Protein AF-0000000069413823 (afdb_homodimer)

Structure (mmCIF, N/CA/C/O backbone):
data_AF-0000000069413823-model_v1
#
loop_
_entity.id
_entity.type
_entity.pdbx_description
1 polymer 'Short-chain collagen C4-like'
#
loop_
_atom_site.group_PDB
_atom_site.id
_atom_site.type_symbol
_atom_site.label_atom_id
_atom_site.label_alt_id
_atom_site.label_comp_id
_atom_site.label_asym_id
_atom_site.label_entity_id
_atom_site.label_seq_id
_atom_site.pdbx_PDB_ins_code
_atom_site.Cartn_x
_atom_site.Cartn_y
_atom_site.Cartn_z
_atom_site.occupancy
_atom_site.B_iso_or_equiv
_atom_site.auth_seq_id
_atom_site.auth_comp_id
_atom_site.auth_asym_id
_atom_site.auth_atom_id
_atom_site.pdbx_PDB_model_num
ATOM 1 N N . MET A 1 1 ? -35.219 -59.875 6.848 1 21.98 1 MET A N 1
ATOM 2 C CA . MET A 1 1 ? -34.562 -60.688 7.863 1 21.98 1 MET A CA 1
ATOM 3 C C . MET A 1 1 ? -33.188 -61.156 7.383 1 21.98 1 MET A C 1
ATOM 5 O O . MET A 1 1 ? -32.562 -62.031 8.016 1 21.98 1 MET A O 1
ATOM 9 N N . VAL A 1 2 ? -32.656 -60.469 6.336 1 24.56 2 VAL A N 1
ATOM 10 C CA . VAL A 1 2 ? -31.844 -61.219 5.398 1 24.56 2 VAL A CA 1
ATOM 11 C C . VAL A 1 2 ? -30.438 -61.406 5.977 1 24.56 2 VAL A C 1
ATOM 13 O O . VAL A 1 2 ? -29.781 -60.438 6.348 1 24.56 2 VAL A O 1
ATOM 16 N N . THR A 1 3 ? -30.141 -62.688 6.426 1 21.16 3 THR A N 1
ATOM 17 C CA . THR A 1 3 ? -29.188 -63.344 7.34 1 21.16 3 THR A CA 1
ATOM 18 C C . THR A 1 3 ? -27.812 -63.438 6.699 1 21.16 3 THR A C 1
ATOM 20 O O . THR A 1 3 ? -27.531 -64.438 5.992 1 21.16 3 THR A O 1
ATOM 23 N N . LEU A 1 4 ? -27.406 -62.312 5.922 1 23.02 4 LEU A N 1
ATOM 24 C CA . LEU A 1 4 ? -26.344 -62.719 5.008 1 23.02 4 LEU A CA 1
ATOM 25 C C . LEU A 1 4 ? -25.125 -63.219 5.773 1 23.02 4 LEU A C 1
ATOM 27 O O . LEU A 1 4 ? -24.547 -62.5 6.582 1 23.02 4 LEU A O 1
ATOM 31 N N . ASN A 1 5 ? -25.031 -64.562 5.852 1 18.53 5 ASN A N 1
ATOM 32 C CA . ASN A 1 5 ? -24.266 -65.5 6.691 1 18.53 5 ASN A CA 1
ATOM 33 C C . ASN A 1 5 ? -22.797 -65.5 6.336 1 18.53 5 ASN A C 1
ATOM 35 O O . ASN A 1 5 ? -21.953 -66 7.102 1 18.53 5 ASN A O 1
ATOM 39 N N . LEU A 1 6 ? -22.406 -65 5.055 1 20.69 6 LEU A N 1
ATOM 40 C CA . LEU A 1 6 ? -21.406 -65.938 4.547 1 20.69 6 LEU A CA 1
ATOM 41 C C . LEU A 1 6 ? -20.156 -65.938 5.422 1 20.69 6 LEU A C 1
ATOM 43 O O . LEU A 1 6 ? -19.781 -64.875 5.969 1 20.69 6 LEU A O 1
ATOM 47 N N . ASP A 1 7 ? -19.484 -67.062 5.648 1 18.38 7 ASP A N 1
ATOM 48 C CA . ASP A 1 7 ? -18.656 -68.062 6.387 1 18.38 7 ASP A CA 1
ATOM 49 C C . ASP A 1 7 ? -17.172 -67.812 6.102 1 18.38 7 ASP A C 1
ATOM 51 O O . ASP A 1 7 ? -16.328 -68.5 6.66 1 18.38 7 ASP A O 1
ATOM 55 N N . ALA A 1 8 ? -16.797 -66.688 5.32 1 20.19 8 ALA A N 1
ATOM 56 C CA . ALA A 1 8 ? -15.633 -67.125 4.551 1 20.19 8 ALA A CA 1
ATOM 57 C C . ALA A 1 8 ? -14.477 -67.5 5.473 1 20.19 8 ALA A C 1
ATOM 59 O O . ALA A 1 8 ? -14.281 -66.875 6.523 1 20.19 8 ALA A O 1
ATOM 60 N N . LYS A 1 9 ? -13.805 -68.625 5.156 1 18.95 9 LYS A N 1
ATOM 61 C CA . LYS A 1 9 ? -12.867 -69.688 5.504 1 18.95 9 LYS A CA 1
ATOM 62 C C . LYS A 1 9 ? -11.469 -69.188 5.75 1 18.95 9 LYS A C 1
ATOM 64 O O . LYS A 1 9 ? -10.945 -68.375 4.926 1 18.95 9 LYS A O 1
ATOM 69 N N . VAL A 1 10 ? -10.844 -69.125 7.086 1 20.44 10 VAL A N 1
ATOM 70 C CA . VAL A 1 10 ? -9.75 -68.625 7.902 1 20.44 10 VAL A CA 1
ATOM 71 C C . VAL A 1 10 ? -8.453 -69.312 7.539 1 20.44 10 VAL A C 1
ATOM 73 O O . VAL A 1 10 ? -7.387 -69 8.062 1 20.44 10 VAL A O 1
ATOM 76 N N . SER A 1 11 ? -8.336 -69.812 6.152 1 17.5 11 SER A N 1
ATOM 77 C CA . SER A 1 11 ? -7.414 -71 6.184 1 17.5 11 SER A CA 1
ATOM 78 C C . SER A 1 11 ? -6.031 -70.562 6.668 1 17.5 11 SER A C 1
ATOM 80 O O . SER A 1 11 ? -5.609 -69.438 6.438 1 17.5 11 SER A O 1
ATOM 82 N N . THR A 1 12 ? -5.363 -71.312 7.625 1 19.73 12 THR A N 1
ATOM 83 C CA . THR A 1 12 ? -4.344 -71.438 8.664 1 19.73 12 THR A CA 1
ATOM 84 C C . THR A 1 12 ? -2.959 -71.625 8.047 1 19.73 12 THR A C 1
ATOM 86 O O . THR A 1 12 ? -1.953 -71.625 8.758 1 19.73 12 THR A O 1
ATOM 89 N N . PHE A 1 13 ? -2.609 -70.875 6.816 1 18.64 13 PHE A N 1
ATOM 90 C CA . PHE A 1 13 ? -1.52 -71.562 6.148 1 18.64 13 PHE A CA 1
ATOM 91 C C . PHE A 1 13 ? -0.279 -71.625 7.035 1 18.64 13 PHE A C 1
ATOM 93 O O . PHE A 1 13 ? 0.101 -70.562 7.625 1 18.64 13 PHE A O 1
ATOM 100 N N . SER A 1 14 ? 0.181 -72.812 7.496 1 18.36 14 SER A N 1
ATOM 101 C CA . SER A 1 14 ? 1.1 -73.438 8.461 1 18.36 14 SER A CA 1
ATOM 102 C C . SER A 1 14 ? 2.547 -73.312 8 1 18.36 14 SER A C 1
ATOM 104 O O . SER A 1 14 ? 3.455 -73.875 8.625 1 18.36 14 SER A O 1
ATOM 106 N N . LEU A 1 15 ? 2.945 -72.25 7.082 1 19.75 15 LEU A N 1
ATOM 107 C CA . LEU A 1 15 ? 4.074 -72.812 6.355 1 19.75 15 LEU A CA 1
ATOM 108 C C . LEU A 1 15 ? 5.238 -73.125 7.297 1 19.75 15 LEU A C 1
ATOM 110 O O . LEU A 1 15 ? 5.617 -72.25 8.102 1 19.75 15 LEU A O 1
ATOM 114 N N . LEU A 1 16 ? 5.668 -74.312 7.254 1 19.48 16 LEU A N 1
ATOM 115 C CA . LEU A 1 16 ? 6.543 -75.25 7.934 1 19.48 16 LEU A CA 1
ATOM 116 C C . LEU A 1 16 ? 8.008 -74.938 7.707 1 19.48 16 LEU A C 1
ATOM 118 O O . LEU A 1 16 ? 8.531 -75.062 6.602 1 19.48 16 LEU A O 1
ATOM 122 N N . ILE A 1 17 ? 8.344 -73.625 7.805 1 22.5 17 ILE A N 1
ATOM 123 C CA . ILE A 1 17 ? 9.664 -73.438 7.227 1 22.5 17 ILE A CA 1
ATOM 124 C C . ILE A 1 17 ? 10.688 -74.312 7.949 1 22.5 17 ILE A C 1
ATOM 126 O O . ILE A 1 17 ? 10.773 -74.312 9.18 1 22.5 17 ILE A O 1
ATOM 130 N N . PRO A 1 18 ? 11.148 -75.25 7.18 1 18.62 18 PRO A N 1
ATOM 131 C CA . PRO A 1 18 ? 11.969 -76.312 7.719 1 18.62 18 PRO A CA 1
ATOM 132 C C . PRO A 1 18 ? 13.266 -75.812 8.359 1 18.62 18 PRO A C 1
ATOM 134 O O . PRO A 1 18 ? 13.688 -74.688 8.102 1 18.62 18 PRO A O 1
ATOM 137 N N . ALA A 1 19 ? 14 -76.812 9.07 1 18.66 19 ALA A N 1
ATOM 138 C CA . ALA A 1 19 ? 14.781 -77 10.289 1 18.66 19 ALA A CA 1
ATOM 139 C C . ALA A 1 19 ? 16.266 -76.812 10.031 1 18.66 19 ALA A C 1
ATOM 141 O O . ALA A 1 19 ? 17.078 -76.75 10.969 1 18.66 19 ALA A O 1
ATOM 142 N N . SER A 1 20 ? 16.734 -76.438 8.648 1 17.48 20 SER A N 1
ATOM 143 C CA . SER A 1 20 ? 17.844 -77.438 8.539 1 17.48 20 SER A CA 1
ATOM 144 C C . SER A 1 20 ? 18.953 -77.125 9.531 1 17.48 20 SER A C 1
ATOM 146 O O . SER A 1 20 ? 18.984 -76 10.102 1 17.48 20 SER A O 1
ATOM 148 N N . SER A 1 21 ? 20.344 -77.375 8.977 1 18.61 21 SER A N 1
ATOM 149 C CA . SER A 1 21 ? 21.344 -78.312 9.43 1 18.61 21 SER A CA 1
ATOM 150 C C . SER A 1 21 ? 22.312 -77.688 10.414 1 18.61 21 SER A C 1
ATOM 152 O O . SER A 1 21 ? 22.391 -76.438 10.516 1 18.61 21 SER A O 1
ATOM 154 N N . ALA A 1 22 ? 23.562 -78.375 10.516 1 19.5 22 ALA A N 1
ATOM 155 C CA . ALA A 1 22 ? 24.281 -78.938 11.664 1 19.5 22 ALA A CA 1
ATOM 156 C C . ALA A 1 22 ? 25.359 -77.938 12.156 1 19.5 22 ALA A C 1
ATOM 158 O O . ALA A 1 22 ? 25.844 -78.062 13.289 1 19.5 22 ALA A O 1
ATOM 159 N N . VAL A 1 23 ? 25.609 -76.812 11.414 1 23.05 23 VAL A N 1
ATOM 160 C CA . VAL A 1 23 ? 27.062 -76.875 11.297 1 23.05 23 VAL A CA 1
ATOM 161 C C . VAL A 1 23 ? 27.719 -76.688 12.664 1 23.05 23 VAL A C 1
ATOM 163 O O . VAL A 1 23 ? 27.109 -76.125 13.57 1 23.05 23 VAL A O 1
ATOM 166 N N . PRO A 1 24 ? 29.047 -76.625 12.75 1 22.88 24 PRO A N 1
ATOM 167 C CA . PRO A 1 24 ? 29.906 -77.312 13.727 1 22.88 24 PRO A CA 1
ATOM 168 C C . PRO A 1 24 ? 29.922 -76.625 15.078 1 22.88 24 PRO A C 1
ATOM 170 O O . PRO A 1 24 ? 29.5 -75.438 15.188 1 22.88 24 PRO A O 1
ATOM 173 N N . THR A 1 25 ? 30.516 -77.188 16.078 1 22.5 25 THR A N 1
ATOM 174 C CA . THR A 1 25 ? 30.562 -77.438 17.516 1 22.5 25 THR A CA 1
ATOM 175 C C . THR A 1 25 ? 31.297 -76.312 18.234 1 22.5 25 THR A C 1
ATOM 177 O O . THR A 1 25 ? 31.469 -76.375 19.453 1 22.5 25 THR A O 1
ATOM 180 N N . VAL A 1 26 ? 31.859 -75.375 17.406 1 24.23 26 VAL A N 1
ATOM 181 C CA . VAL A 1 26 ? 32.938 -74.875 18.234 1 24.23 26 VAL A CA 1
ATOM 182 C C . VAL A 1 26 ? 32.375 -74.375 19.562 1 24.23 26 VAL A C 1
ATOM 184 O O . VAL A 1 26 ? 31.406 -73.625 19.594 1 24.23 26 VAL A O 1
ATOM 187 N N . PHE A 1 27 ? 32.812 -74.875 20.703 1 22.39 27 PHE A N 1
ATOM 188 C CA . PHE A 1 27 ? 32.438 -75 22.109 1 22.39 27 PHE A CA 1
ATOM 189 C C . PHE A 1 27 ? 32.5 -73.688 22.828 1 22.39 27 PHE A C 1
ATOM 191 O O . PHE A 1 27 ? 32.156 -73.562 24 1 22.39 27 PHE A O 1
ATOM 198 N N . CYS A 1 28 ? 33.312 -72.75 22.328 1 22.86 28 CYS A N 1
ATOM 199 C CA . CYS A 1 28 ? 33.719 -71.938 23.469 1 22.86 28 CYS A CA 1
ATOM 200 C C . CYS A 1 28 ? 32.5 -71.375 24.234 1 22.86 28 CYS A C 1
ATOM 202 O O . CYS A 1 28 ? 31.484 -71.062 23.625 1 22.86 28 CYS A O 1
ATOM 204 N N . SER A 1 29 ? 32.5 -71.312 25.547 1 20.41 29 SER A N 1
ATOM 205 C CA . SER A 1 29 ? 31.516 -71.25 26.625 1 20.41 29 SER A CA 1
ATOM 206 C C . SER A 1 29 ? 30.656 -70 26.531 1 20.41 29 SER A C 1
ATOM 208 O O . SER A 1 29 ? 31.172 -68.875 26.5 1 20.41 29 SER A O 1
ATOM 210 N N . LEU A 1 30 ? 29.547 -70.062 25.859 1 22.81 30 LEU A N 1
ATOM 211 C CA . LEU A 1 30 ? 28.375 -69.25 25.516 1 22.81 30 LEU A CA 1
ATOM 212 C C . LEU A 1 30 ? 27.75 -68.625 26.75 1 22.81 30 LEU A C 1
ATOM 214 O O . LEU A 1 30 ? 26.641 -68.125 26.703 1 22.81 30 LEU A O 1
ATOM 218 N N . LEU A 1 31 ? 28.406 -68.938 27.953 1 20.88 31 LEU A N 1
ATOM 219 C CA . LEU A 1 31 ? 27.453 -68.938 29.047 1 20.88 31 LEU A CA 1
ATOM 220 C C . LEU A 1 31 ? 26.812 -67.562 29.219 1 20.88 31 LEU A C 1
ATOM 222 O O . LEU A 1 31 ? 25.625 -67.438 29.5 1 20.88 31 LEU A O 1
ATOM 226 N N . ASP A 1 32 ? 27.703 -66.562 29.469 1 21.69 32 ASP A N 1
ATOM 227 C CA . ASP A 1 32 ? 27.234 -65.75 30.578 1 21.69 32 ASP A CA 1
ATOM 228 C C . ASP A 1 32 ? 26.094 -64.812 30.125 1 21.69 32 ASP A C 1
ATOM 230 O O . ASP A 1 32 ? 26.297 -63.625 30.016 1 21.69 32 ASP A O 1
ATOM 234 N N . LEU A 1 33 ? 25.656 -65.062 28.984 1 20.53 33 LEU A N 1
ATOM 235 C CA . LEU A 1 33 ? 24.75 -64.062 28.391 1 20.53 33 LEU A CA 1
ATOM 236 C C . LEU A 1 33 ? 23.516 -63.875 29.266 1 20.53 33 LEU A C 1
ATOM 238 O O . LEU A 1 33 ? 22.547 -63.25 28.844 1 20.53 33 LEU A O 1
ATOM 242 N N . LEU A 1 34 ? 23.438 -64.688 30.359 1 22.58 34 LEU A N 1
ATOM 243 C CA . LEU A 1 34 ? 22.078 -64.938 30.797 1 22.58 34 LEU A CA 1
ATOM 244 C C . LEU A 1 34 ? 21.422 -63.656 31.312 1 22.58 34 LEU A C 1
ATOM 246 O O . LEU A 1 34 ? 21.375 -63.406 32.531 1 22.58 34 LEU A O 1
ATOM 250 N N . CYS A 1 35 ? 22.172 -62.562 31.156 1 20.59 35 CYS A N 1
ATOM 251 C CA . CYS A 1 35 ? 21.828 -61.625 32.219 1 20.59 35 CYS A CA 1
ATOM 252 C C . CYS A 1 35 ? 20.312 -61.438 32.344 1 20.59 35 CYS A C 1
ATOM 254 O O . CYS A 1 35 ? 19.594 -61.688 31.359 1 20.59 35 CYS A O 1
ATOM 256 N N . CYS A 1 36 ? 19.828 -60.625 33.406 1 20.44 36 CYS A N 1
ATOM 257 C CA . CYS A 1 36 ? 18.641 -60.625 34.25 1 20.44 36 CYS A CA 1
ATOM 258 C C . CYS A 1 36 ? 17.406 -60.188 33.469 1 20.44 36 CYS A C 1
ATOM 260 O O . CYS A 1 36 ? 17.484 -59.312 32.625 1 20.44 36 CYS A O 1
ATOM 262 N N . PRO A 1 37 ? 16.438 -61.094 33.344 1 22.67 37 PRO A N 1
ATOM 263 C CA . PRO A 1 37 ? 15.125 -60.969 32.719 1 22.67 37 PRO A CA 1
ATOM 264 C C . PRO A 1 37 ? 14.328 -59.781 33.25 1 22.67 37 PRO A C 1
ATOM 266 O O . PRO A 1 37 ? 13.914 -59.781 34.406 1 22.67 37 PRO A O 1
ATOM 269 N N . GLU A 1 38 ? 15.031 -58.531 33.406 1 25.86 38 GLU A N 1
ATOM 270 C CA . GLU A 1 38 ? 14.164 -57.656 34.156 1 25.86 38 GLU A CA 1
ATOM 271 C C . GLU A 1 38 ? 12.742 -57.656 33.625 1 25.86 38 GLU A C 1
ATOM 273 O O . GLU A 1 38 ? 12.539 -57.625 32.406 1 25.86 38 GLU A O 1
ATOM 278 N N . THR A 1 39 ? 11.852 -58.281 34.375 1 21.88 39 THR A N 1
ATOM 279 C CA . THR A 1 39 ? 10.398 -58.406 34.25 1 21.88 39 THR A CA 1
ATOM 280 C C . THR A 1 39 ? 9.758 -57.062 34 1 21.88 39 THR A C 1
ATOM 282 O O . THR A 1 39 ? 9.852 -56.156 34.844 1 21.88 39 THR A O 1
ATOM 285 N N . VAL A 1 40 ? 10 -56.5 32.812 1 25.95 40 VAL A N 1
ATOM 286 C CA . VAL A 1 40 ? 9.312 -55.25 32.531 1 25.95 40 VAL A CA 1
ATOM 287 C C . VAL A 1 40 ? 7.82 -55.375 32.812 1 25.95 40 VAL A C 1
ATOM 289 O O . VAL A 1 40 ? 7.133 -56.219 32.219 1 25.95 40 VAL A O 1
ATOM 292 N N . ASN A 1 41 ? 7.492 -55.25 34.156 1 22.52 41 ASN A N 1
ATOM 293 C CA . ASN A 1 41 ? 6.109 -55.281 34.594 1 22.52 41 ASN A CA 1
ATOM 294 C C . ASN A 1 41 ? 5.23 -54.344 33.781 1 22.52 41 ASN A C 1
ATOM 296 O O . ASN A 1 41 ? 5.48 -53.125 33.75 1 22.52 41 ASN A O 1
ATOM 300 N N . ILE A 1 42 ? 4.691 -54.844 32.75 1 24.53 42 ILE A N 1
ATOM 301 C CA . ILE A 1 42 ? 3.68 -54.188 31.938 1 24.53 42 ILE A CA 1
ATOM 302 C C . ILE A 1 42 ? 2.51 -53.75 32.812 1 24.53 42 ILE A C 1
ATOM 304 O O . ILE A 1 42 ? 1.759 -54.594 33.312 1 24.53 42 ILE A O 1
ATOM 308 N N . VAL A 1 43 ? 2.787 -52.844 33.844 1 23.7 43 VAL A N 1
ATOM 309 C CA . VAL A 1 43 ? 1.611 -52.4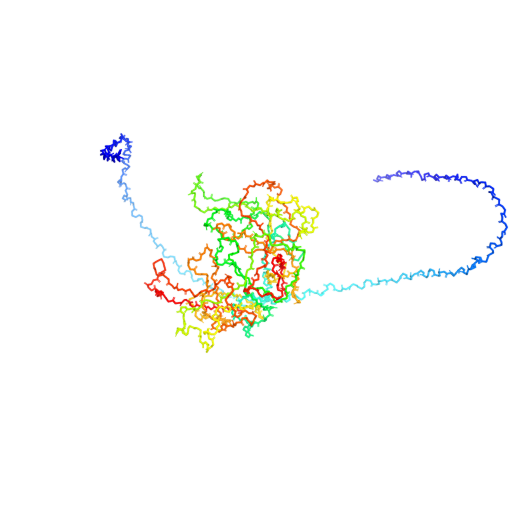38 34.594 1 23.7 43 VAL A CA 1
ATOM 310 C C . VAL A 1 43 ? 0.526 -51.938 33.656 1 23.7 43 VAL A C 1
ATOM 312 O O . VAL A 1 43 ? 0.778 -51.062 32.812 1 23.7 43 VAL A O 1
ATOM 315 N N . LEU A 1 44 ? -0.449 -52.75 33.438 1 24.83 44 LEU A N 1
ATOM 316 C CA . LEU A 1 44 ? -1.668 -52.5 32.688 1 24.83 44 LEU A CA 1
ATOM 317 C C . LEU A 1 44 ? -2.383 -51.25 33.188 1 24.83 44 LEU A C 1
ATOM 319 O O . LEU A 1 44 ? -2.688 -51.156 34.375 1 24.83 44 LEU A O 1
ATOM 323 N N . PRO A 1 45 ? -1.983 -50.094 32.719 1 23.2 45 PRO A N 1
ATOM 324 C CA . PRO A 1 45 ? -2.637 -48.938 33.312 1 23.2 45 PRO A CA 1
ATOM 325 C C . PRO A 1 45 ? -4.152 -49.094 33.438 1 23.2 45 PRO A C 1
ATOM 327 O O . PRO A 1 45 ? -4.758 -49.812 32.625 1 23.2 45 PRO A O 1
ATOM 330 N N . SER A 1 46 ? -4.645 -49.031 34.688 1 24.06 46 SER A N 1
ATOM 331 C CA . SER A 1 46 ? -6.027 -49.094 35.156 1 24.06 46 SER A CA 1
ATOM 332 C C . SER A 1 46 ? -6.941 -48.25 34.312 1 24.06 46 SER A C 1
ATOM 334 O O . SER A 1 46 ? -6.539 -47.156 33.844 1 24.06 46 SER A O 1
ATOM 336 N N . LYS A 1 47 ? -8.016 -48.875 33.844 1 24.22 47 LYS A N 1
ATOM 337 C CA . LYS A 1 47 ? -9.133 -48.281 33.125 1 24.22 47 LYS A CA 1
ATOM 338 C C . LYS A 1 47 ? -9.727 -47.094 33.844 1 24.22 47 LYS A C 1
ATOM 340 O O . LYS A 1 47 ? -10.477 -47.25 34.812 1 24.22 47 LYS A O 1
ATOM 345 N N . THR A 1 48 ? -8.945 -46.094 34.25 1 24.55 48 THR A N 1
ATOM 346 C CA . THR A 1 48 ? -9.656 -45.031 34.938 1 24.55 48 THR A CA 1
ATOM 347 C C . THR A 1 48 ? -10.891 -44.594 34.156 1 24.55 48 THR A C 1
ATOM 349 O O . THR A 1 48 ? -10.812 -44.344 32.969 1 24.55 48 THR A O 1
ATOM 352 N N . ASN A 1 49 ? -12.023 -44.938 34.719 1 24.45 49 ASN A N 1
ATOM 353 C CA . ASN A 1 49 ? -13.367 -44.531 34.344 1 24.45 49 ASN A CA 1
ATOM 354 C C . ASN A 1 49 ? -13.438 -43 34.156 1 24.45 49 ASN A C 1
ATOM 356 O O . ASN A 1 49 ? -13.328 -42.25 35.125 1 24.45 49 ASN A O 1
ATOM 360 N N . ARG A 1 50 ? -12.828 -42.5 33.125 1 24.11 50 ARG A N 1
ATOM 361 C CA . ARG A 1 50 ? -12.984 -41.062 32.844 1 24.11 50 ARG A CA 1
ATOM 362 C C . ARG A 1 50 ? -14.453 -40.656 32.875 1 24.11 50 ARG A C 1
ATOM 364 O O . ARG A 1 50 ? -15.234 -41.094 32.031 1 24.11 50 ARG A O 1
ATOM 371 N N . VAL A 1 51 ? -14.984 -40.562 34.094 1 26.92 51 VAL A N 1
ATOM 372 C CA . VAL A 1 51 ? -16.266 -39.875 34.25 1 26.92 51 VAL A CA 1
ATOM 373 C C . VAL A 1 51 ? -16.281 -38.625 33.375 1 26.92 51 VAL A C 1
ATOM 375 O O . VAL A 1 51 ? -15.453 -37.719 33.562 1 26.92 51 VAL A O 1
ATOM 378 N N . ILE A 1 52 ? -16.703 -38.719 32.156 1 26.44 52 ILE A N 1
ATOM 379 C CA . ILE A 1 52 ? -17.016 -37.625 31.281 1 26.44 52 ILE A CA 1
ATOM 380 C C . ILE A 1 52 ? -17.969 -36.656 31.984 1 26.44 52 ILE A C 1
ATOM 382 O O . ILE A 1 52 ? -19.109 -37 32.281 1 26.44 52 ILE A O 1
ATOM 386 N N . SER A 1 53 ? -17.438 -36.031 33.062 1 25.14 53 SER A N 1
ATOM 387 C CA . SER A 1 53 ? -18.328 -35 33.625 1 25.14 53 SER A CA 1
ATOM 388 C C . SER A 1 53 ? -19 -34.219 32.5 1 25.14 53 SER A C 1
ATOM 390 O O . SER A 1 53 ? -18.328 -33.812 31.547 1 25.14 53 SER A O 1
ATOM 392 N N . LYS A 1 54 ? -20.297 -34.375 32.406 1 26.8 54 LYS A N 1
ATOM 393 C CA . LYS A 1 54 ? -21.188 -33.594 31.562 1 26.8 54 LYS A CA 1
ATOM 394 C C . LYS A 1 54 ? -20.891 -32.094 31.719 1 26.8 54 LYS A C 1
ATOM 396 O O . LYS A 1 54 ? -21.25 -31.5 32.719 1 26.8 54 LYS A O 1
ATOM 401 N N . LYS A 1 55 ? -19.766 -31.656 31.328 1 31.02 55 LYS A N 1
ATOM 402 C CA . LYS A 1 55 ? -19.625 -30.203 31.312 1 31.02 55 LYS A CA 1
ATOM 403 C C . LYS A 1 55 ? -20.922 -29.531 30.844 1 31.02 55 LYS A C 1
ATOM 405 O O . LYS A 1 55 ? -21.484 -29.906 29.812 1 31.02 55 LYS A O 1
ATOM 410 N N . SER A 1 56 ? -21.656 -28.953 31.766 1 29.06 56 SER A N 1
ATOM 411 C CA . SER A 1 56 ? -22.906 -28.219 31.594 1 29.06 56 SER A CA 1
ATOM 412 C C . SER A 1 56 ? -22.844 -27.312 30.375 1 29.06 56 SER A C 1
ATOM 414 O O . SER A 1 56 ? -21.906 -26.547 30.203 1 29.06 56 SER A O 1
ATOM 416 N N . LEU A 1 57 ? -23.391 -27.703 29.25 1 30.05 57 LEU A N 1
ATOM 417 C CA . LEU A 1 57 ? -23.781 -27 28.031 1 30.05 57 LEU A CA 1
ATOM 418 C C . LEU A 1 57 ? -24.328 -25.609 28.375 1 30.05 57 LEU A C 1
ATOM 420 O O . LEU A 1 57 ? -24.797 -24.891 27.484 1 30.05 57 LEU A O 1
ATOM 424 N N . ASP A 1 58 ? -24.688 -25.484 29.656 1 32.81 58 ASP A N 1
ATOM 425 C CA . ASP A 1 58 ? -25.406 -24.25 29.969 1 32.81 58 ASP A CA 1
ATOM 426 C C . ASP A 1 58 ? -24.516 -23.031 29.766 1 32.81 58 ASP A C 1
ATOM 428 O O . ASP A 1 58 ? -24.891 -21.906 30.156 1 32.81 58 ASP A O 1
ATOM 432 N N . ASP A 1 59 ? -23.25 -23.188 29.812 1 32.12 59 ASP A N 1
ATOM 433 C CA . ASP A 1 59 ? -22.562 -21.906 29.703 1 32.12 59 ASP A CA 1
ATOM 434 C C . ASP A 1 59 ? -22.828 -21.25 28.359 1 32.12 59 ASP A C 1
ATOM 436 O O . ASP A 1 59 ? -22.281 -21.688 27.328 1 32.12 59 ASP A O 1
ATOM 440 N N . LYS A 1 60 ? -23.969 -20.703 28.234 1 32.69 60 LYS A N 1
ATOM 441 C CA . LYS A 1 60 ? -24.266 -19.891 27.078 1 32.69 60 LYS A CA 1
ATOM 442 C C . LYS A 1 60 ? -23.062 -19.047 26.672 1 32.69 60 LYS A C 1
ATOM 444 O O . LYS A 1 60 ? -22.422 -18.422 27.531 1 32.69 60 LYS A O 1
ATOM 449 N N . PRO A 1 61 ? -22.484 -19.359 25.562 1 35.75 61 PRO A N 1
ATOM 450 C CA . PRO A 1 61 ? -21.391 -18.422 25.234 1 35.75 61 PRO A CA 1
ATOM 451 C C . PRO A 1 61 ? -21.734 -16.984 25.562 1 35.75 61 PRO A C 1
ATOM 453 O O . PRO A 1 61 ? -22.906 -16.578 25.469 1 35.75 61 PRO A O 1
ATOM 456 N N . ASP A 1 62 ? -21.297 -16.453 26.703 1 35.31 62 ASP A N 1
ATOM 457 C CA . ASP A 1 62 ? -21.422 -15.031 26.969 1 35.31 62 ASP A CA 1
ATOM 458 C C . ASP A 1 62 ? -21.5 -14.242 25.656 1 35.31 62 ASP A C 1
ATOM 460 O O . ASP A 1 62 ? -20.547 -14.219 24.891 1 35.31 62 ASP A O 1
ATOM 464 N N . ASP A 1 63 ? -22.625 -14.211 25 1 38.06 63 ASP A N 1
ATOM 465 C CA . ASP A 1 63 ? -23.109 -13.477 23.844 1 38.06 63 ASP A CA 1
ATOM 466 C C . ASP A 1 63 ? -22.75 -11.992 23.953 1 38.06 63 ASP A C 1
ATOM 468 O O . ASP A 1 63 ? -23.375 -11.156 23.281 1 38.06 63 ASP A O 1
ATOM 472 N N . THR A 1 64 ? -22.156 -11.562 25.078 1 41.47 64 THR A N 1
ATOM 473 C CA . THR A 1 64 ? -21.938 -10.125 25.094 1 41.47 64 THR A CA 1
ATOM 474 C C . THR A 1 64 ? -21.188 -9.688 23.844 1 41.47 64 THR A C 1
ATOM 476 O O . THR A 1 64 ? -20.125 -10.234 23.516 1 41.47 64 THR A O 1
ATOM 479 N N . PRO A 1 65 ? -21.922 -9.047 23.047 1 41.56 65 PRO A N 1
ATOM 480 C CA . PRO A 1 65 ? -21.203 -8.602 21.844 1 41.56 65 PRO A CA 1
ATOM 481 C C . PRO A 1 65 ? -19.828 -8.039 22.156 1 41.56 65 PRO A C 1
ATOM 483 O O . PRO A 1 65 ? -19.688 -7.184 23.047 1 41.56 65 PRO A O 1
ATOM 486 N N . LYS A 1 66 ? -18.797 -8.672 22.109 1 50.28 66 LYS A N 1
ATOM 487 C CA . LYS A 1 66 ? -17.469 -8.117 22.297 1 50.28 66 LYS A CA 1
ATOM 488 C C . LYS A 1 66 ? -17.219 -6.957 21.344 1 50.28 66 LYS A C 1
ATOM 490 O O . LYS A 1 66 ? -17.625 -7.004 20.188 1 50.28 66 LYS A O 1
ATOM 495 N N . PRO A 1 67 ? -16.984 -5.727 22.016 1 54.06 67 PRO A N 1
ATOM 496 C CA . PRO A 1 67 ? -16.734 -4.578 21.141 1 54.06 67 PRO A CA 1
ATOM 497 C C . PRO A 1 67 ? -15.836 -4.93 19.953 1 54.06 67 PRO A C 1
ATOM 499 O O . PRO A 1 67 ? -15.016 -5.844 20.047 1 54.06 67 PRO A O 1
ATOM 502 N N . GLY A 1 68 ? -16.328 -4.551 18.781 1 59.09 68 GLY A N 1
ATOM 503 C CA . GLY A 1 68 ? -15.578 -4.75 17.547 1 59.09 68 GLY A CA 1
ATOM 504 C C . GLY A 1 68 ? -14.125 -4.305 17.656 1 59.09 68 GLY A C 1
ATOM 505 O O . GLY A 1 68 ? -13.758 -3.602 18.609 1 59.09 68 GLY A O 1
ATOM 506 N N . PRO A 1 69 ? -13.328 -4.93 16.844 1 73.5 69 PRO A N 1
ATOM 507 C CA . PRO A 1 69 ? -11.914 -4.527 16.906 1 73.5 69 PRO A CA 1
ATOM 508 C C . PRO A 1 69 ? -11.703 -3.072 16.484 1 73.5 69 PRO A C 1
ATOM 510 O O . PRO A 1 69 ? -12.578 -2.461 15.883 1 73.5 69 PRO A O 1
ATOM 513 N N . GLY A 1 70 ? -10.773 -2.295 17.031 1 86.94 70 GLY A N 1
ATOM 514 C CA . GLY A 1 70 ? -10.359 -0.969 16.594 1 86.94 70 GLY A CA 1
ATOM 515 C C . GLY A 1 70 ? -10.133 -0.874 15.094 1 86.94 70 GLY A C 1
ATOM 516 O O . GLY A 1 70 ? -10.531 -1.767 14.344 1 86.94 70 GLY A O 1
ATOM 517 N N . SER A 1 71 ? -9.82 0.284 14.586 1 91.31 71 SER A N 1
ATOM 518 C CA . SER A 1 71 ? -9.484 0.544 13.188 1 91.31 71 SER A CA 1
ATOM 519 C C . SER A 1 71 ? -8.031 0.989 13.047 1 91.31 71 SER A C 1
ATOM 521 O O . SER A 1 71 ? -7.488 1.646 13.93 1 91.31 71 SER A O 1
ATOM 523 N N . LEU A 1 72 ? -7.492 0.611 11.891 1 95.69 72 LEU A N 1
ATOM 524 C CA . LEU A 1 72 ? -6.09 0.907 11.633 1 95.69 72 LEU A CA 1
ATOM 525 C C . LEU A 1 72 ? -5.941 2.203 10.844 1 95.69 72 LEU A C 1
ATOM 527 O O . LEU A 1 72 ? -6.793 2.529 10.016 1 95.69 72 LEU A O 1
ATOM 531 N N . TYR A 1 73 ? -4.918 2.887 11.117 1 95.62 73 TYR A N 1
ATOM 532 C CA . TYR A 1 73 ? -4.434 3.961 10.258 1 95.62 73 TYR A CA 1
ATOM 533 C C . TYR A 1 73 ? -2.918 4.094 10.344 1 95.62 73 TYR A C 1
ATOM 535 O O . TYR A 1 73 ? -2.303 3.621 11.305 1 95.62 73 TYR A O 1
ATOM 543 N N . THR A 1 74 ? -2.318 4.613 9.305 1 97.38 74 THR A N 1
ATOM 544 C CA . THR A 1 74 ? -0.891 4.91 9.32 1 97.38 74 THR A CA 1
ATOM 545 C C . THR A 1 74 ? -0.651 6.398 9.57 1 97.38 74 THR A C 1
ATOM 547 O O . THR A 1 74 ? -1.261 7.246 8.914 1 97.38 74 THR A O 1
ATOM 550 N N . ARG A 1 75 ? 0.165 6.652 10.539 1 97.5 75 ARG A N 1
ATOM 551 C CA . ARG A 1 75 ? 0.637 8.016 10.75 1 97.5 75 ARG A CA 1
ATOM 552 C C . ARG A 1 75 ? 1.975 8.25 10.062 1 97.5 75 ARG A C 1
ATOM 554 O O . ARG A 1 75 ? 3.029 7.914 10.602 1 97.5 75 ARG A O 1
ATOM 561 N N . TRP A 1 76 ? 1.909 8.859 8.945 1 96.88 76 TRP A N 1
ATOM 562 C CA . TRP A 1 76 ? 3.104 9.164 8.172 1 96.88 76 TRP A CA 1
ATOM 563 C C . TRP A 1 76 ? 3.861 10.344 8.781 1 96.88 76 TRP A C 1
ATOM 565 O O . TRP A 1 76 ? 3.258 11.352 9.148 1 96.88 76 TRP A O 1
ATOM 575 N N . GLY A 1 77 ? 5.23 10.188 8.945 1 94.62 77 GLY A N 1
ATOM 576 C CA . GLY A 1 77 ? 6.074 11.273 9.422 1 94.62 77 GLY A CA 1
ATOM 577 C C . GLY A 1 77 ? 6.34 11.211 10.914 1 94.62 77 GLY A C 1
ATOM 578 O O . GLY A 1 77 ? 7.066 12.047 11.453 1 94.62 77 GLY A O 1
ATOM 579 N N . ARG A 1 78 ? 5.711 10.203 11.547 1 95.69 78 ARG A N 1
ATOM 580 C CA . ARG A 1 78 ? 5.949 10.039 12.977 1 95.69 78 ARG A CA 1
ATOM 581 C C . ARG A 1 78 ? 6.191 8.578 13.328 1 95.69 78 ARG A C 1
ATOM 583 O O . ARG A 1 78 ? 5.734 7.676 12.617 1 95.69 78 ARG A O 1
ATOM 590 N N . THR A 1 79 ? 6.828 8.438 14.57 1 95.75 79 THR A N 1
ATOM 591 C CA . THR A 1 79 ? 7.082 7.082 15.047 1 95.75 79 THR A CA 1
ATOM 592 C C . THR A 1 79 ? 6.109 6.715 16.156 1 95.75 79 THR A C 1
ATOM 594 O O . THR A 1 79 ? 6.219 5.641 16.766 1 95.75 79 THR A O 1
ATOM 597 N N . SER A 1 80 ? 5.188 7.59 16.422 1 96.44 80 SER A N 1
ATOM 598 C CA . SER A 1 80 ? 4.254 7.371 17.531 1 96.44 80 SER A CA 1
ATOM 599 C C . SER A 1 80 ? 2.818 7.656 17.094 1 96.44 80 SER A C 1
ATOM 601 O O . SER A 1 80 ? 2.588 8.273 16.062 1 96.44 80 SER A O 1
ATOM 603 N N . CYS A 1 81 ? 1.895 7.098 17.906 1 96.88 81 CYS A N 1
ATOM 604 C CA . CYS A 1 81 ? 0.476 7.289 17.641 1 96.88 81 CYS A CA 1
ATOM 605 C C . CYS A 1 81 ? -0.125 8.344 18.562 1 96.88 81 CYS A C 1
ATOM 607 O O . CYS A 1 81 ? 0.531 8.797 19.5 1 96.88 81 CYS A O 1
ATOM 609 N N . SER A 1 82 ? -1.333 8.797 18.219 1 93.12 82 SER A N 1
ATOM 610 C CA . SER A 1 82 ? -2.088 9.688 19.094 1 93.12 82 SER A CA 1
ATOM 611 C C . SER A 1 82 ? -2.438 9.008 20.406 1 93.12 82 SER A C 1
ATOM 613 O O . SER A 1 82 ? -2.402 7.781 20.5 1 93.12 82 SER A O 1
ATOM 615 N N . PRO A 1 83 ? -2.793 9.805 21.422 1 91.5 83 PRO A N 1
ATOM 616 C CA . PRO A 1 83 ? -3.127 9.211 22.719 1 91.5 83 PRO A CA 1
ATOM 617 C C . PRO A 1 83 ? -4.34 8.289 22.641 1 91.5 83 PRO A C 1
ATOM 619 O O . PRO A 1 83 ? -4.559 7.48 23.547 1 91.5 83 PRO A O 1
ATOM 622 N N . TYR A 1 84 ? -5.129 8.328 21.672 1 90.25 84 TYR A N 1
ATOM 623 C CA . TYR A 1 84 ? -6.363 7.551 21.562 1 90.25 84 TYR A CA 1
ATOM 624 C C . TYR A 1 84 ? -6.117 6.246 20.812 1 90.25 84 TYR A C 1
ATOM 626 O O . TYR A 1 84 ? -7.035 5.438 20.641 1 90.25 84 TYR A O 1
ATOM 634 N N . SER A 1 85 ? -4.875 6.074 20.422 1 94.62 85 SER A N 1
ATOM 635 C CA . SER A 1 85 ? -4.527 4.887 19.656 1 94.62 85 SER A CA 1
ATOM 636 C C . SER A 1 85 ? -3.283 4.207 20.219 1 94.62 85 SER A C 1
ATOM 638 O O . SER A 1 85 ? -2.49 4.836 20.922 1 94.62 85 SER A O 1
ATOM 640 N N . SER A 1 86 ? -3.242 2.938 19.906 1 95.25 86 SER A N 1
ATOM 641 C CA . SER A 1 86 ? -2.066 2.166 20.297 1 95.25 86 SER A CA 1
ATOM 642 C C . SER A 1 86 ? -1.148 1.919 19.109 1 95.25 86 SER A C 1
ATOM 644 O O . SER A 1 86 ? -1.62 1.698 17.984 1 95.25 86 SER A O 1
ATOM 646 N N . LEU A 1 87 ? 0.134 1.884 19.422 1 97 87 LEU A N 1
ATOM 647 C CA . LEU A 1 87 ? 1.14 1.59 18.422 1 97 87 LEU A CA 1
ATOM 648 C C . LEU A 1 87 ? 1.187 0.095 18.109 1 97 87 LEU A C 1
ATOM 650 O O . LEU A 1 87 ? 1.409 -0.718 19.016 1 97 87 LEU A O 1
ATOM 654 N N . VAL A 1 88 ? 0.877 -0.246 16.844 1 97.06 88 VAL A N 1
ATOM 655 C CA . VAL A 1 88 ? 1.09 -1.627 16.422 1 97.06 88 VAL A CA 1
ATOM 656 C C . VAL A 1 88 ? 2.572 -1.858 16.141 1 97.06 88 VAL A C 1
ATOM 658 O O . VAL A 1 88 ? 3.178 -2.783 16.688 1 97.06 88 VAL A O 1
ATOM 661 N N . TYR A 1 89 ? 3.158 -1.005 15.25 1 96.69 89 TYR A N 1
ATOM 662 C CA . TYR A 1 89 ? 4.594 -0.947 15 1 96.69 89 TYR A CA 1
ATOM 663 C C . TYR A 1 89 ? 4.977 0.372 14.336 1 96.69 89 TYR A C 1
ATOM 665 O O . TYR A 1 89 ? 4.121 1.082 13.805 1 96.69 89 TYR A O 1
ATOM 673 N N . ASP A 1 90 ? 6.211 0.714 14.469 1 96.94 90 ASP A N 1
ATOM 674 C CA . ASP A 1 90 ? 6.781 1.834 13.727 1 96.94 90 ASP A CA 1
ATOM 675 C C . ASP A 1 90 ? 7.832 1.353 12.727 1 96.94 90 ASP A C 1
ATOM 677 O O . ASP A 1 90 ? 8.203 0.177 12.727 1 96.94 90 ASP A O 1
ATOM 681 N N . GLY A 1 91 ? 8.242 2.254 11.836 1 96.81 91 GLY A N 1
ATOM 682 C CA . GLY A 1 91 ? 9.242 1.947 10.82 1 96.81 91 GLY A CA 1
ATOM 683 C C . GLY A 1 91 ? 9.57 3.131 9.938 1 96.81 91 GLY A C 1
ATOM 684 O O . GLY A 1 91 ? 9.617 4.27 10.398 1 96.81 91 GLY A O 1
ATOM 685 N N . VAL A 1 92 ? 9.891 2.785 8.688 1 96 92 VAL A N 1
ATOM 686 C CA . VAL A 1 92 ? 10.25 3.795 7.699 1 96 92 VAL A CA 1
ATOM 687 C C . VAL A 1 92 ? 9.336 3.674 6.48 1 96 92 VAL A C 1
ATOM 689 O O . VAL A 1 92 ? 8.922 2.572 6.113 1 96 92 VAL A O 1
ATOM 692 N N . VAL A 1 93 ? 9.062 4.828 5.973 1 96.88 93 VAL A N 1
ATOM 693 C CA . VAL A 1 93 ? 8.219 4.84 4.781 1 96.88 93 VAL A CA 1
ATOM 694 C C . VAL A 1 93 ? 8.977 4.234 3.604 1 96.88 93 VAL A C 1
ATOM 696 O O . VAL A 1 93 ? 10.125 4.594 3.35 1 96.88 93 VAL A O 1
ATOM 699 N N . GLY A 1 94 ? 8.344 3.283 2.934 1 97.31 94 GLY A N 1
ATOM 700 C CA . GLY A 1 94 ? 8.883 2.688 1.721 1 97.31 94 GLY A CA 1
ATOM 701 C C . GLY A 1 94 ? 7.996 2.902 0.506 1 97.31 94 GLY A C 1
ATOM 702 O O . GLY A 1 94 ? 6.77 2.9 0.618 1 97.31 94 GLY A O 1
ATOM 703 N N . GLY A 1 95 ? 8.586 2.986 -0.613 1 96.81 95 GLY A N 1
ATOM 704 C CA . GLY A 1 95 ? 7.895 3.133 -1.884 1 96.81 95 GLY A CA 1
ATOM 705 C C . GLY A 1 95 ? 8.82 3.021 -3.082 1 96.81 95 GLY A C 1
ATOM 706 O O . GLY A 1 95 ? 9.969 2.611 -2.947 1 96.81 95 GLY A O 1
ATOM 707 N N . GLN A 1 96 ? 8.281 3.256 -4.195 1 96.94 96 GLN A N 1
ATOM 708 C CA . GLN A 1 96 ? 9.008 3.104 -5.453 1 96.94 96 GLN A CA 1
ATOM 709 C C . GLN A 1 96 ? 9.875 4.324 -5.738 1 96.94 96 GLN A C 1
ATOM 711 O O . GLN A 1 96 ? 9.461 5.461 -5.48 1 96.94 96 GLN A O 1
ATOM 716 N N . PHE A 1 97 ? 11.047 4.105 -6.414 1 95.69 97 PHE A N 1
ATOM 717 C CA . PHE A 1 97 ? 11.969 5.164 -6.816 1 95.69 97 PHE A CA 1
ATOM 718 C C . PHE A 1 97 ? 11.281 6.156 -7.75 1 95.69 97 PHE A C 1
ATOM 720 O O . PHE A 1 97 ? 10.578 5.754 -8.68 1 95.69 97 PHE A O 1
ATOM 727 N N . PHE A 1 98 ? 11.57 7.395 -7.641 1 93.88 98 PHE A N 1
ATOM 728 C CA . PHE A 1 98 ? 10.828 8.461 -8.305 1 93.88 98 PHE A CA 1
ATOM 729 C C . PHE A 1 98 ? 11.047 8.414 -9.812 1 93.88 98 PHE A C 1
ATOM 731 O O . PHE A 1 98 ? 10.195 8.852 -10.586 1 93.88 98 PHE A O 1
ATOM 738 N N . ASP A 1 99 ? 12.219 7.934 -10.266 1 94.56 99 ASP A N 1
ATOM 739 C CA . ASP A 1 99 ? 12.562 7.984 -11.68 1 94.56 99 ASP A CA 1
ATOM 740 C C . ASP A 1 99 ? 12.234 6.664 -12.375 1 94.56 99 ASP A C 1
ATOM 742 O O . ASP A 1 99 ? 12.617 6.453 -13.523 1 94.56 99 ASP A O 1
ATOM 746 N N . HIS A 1 100 ? 11.602 5.758 -11.688 1 94.62 100 HIS A N 1
ATOM 747 C CA . HIS A 1 100 ? 11.078 4.543 -12.305 1 94.62 100 HIS A CA 1
ATOM 748 C C . HIS A 1 100 ? 9.656 4.75 -12.797 1 94.62 100 HIS A C 1
ATOM 750 O O . HIS A 1 100 ? 8.844 5.402 -12.133 1 94.62 100 HIS A O 1
ATOM 756 N N . THR A 1 101 ? 9.328 4.199 -13.945 1 94.25 101 THR A N 1
ATOM 757 C CA . THR A 1 101 ? 7.984 4.305 -14.5 1 94.25 101 THR A CA 1
ATOM 758 C C . THR A 1 101 ? 7.059 3.264 -13.875 1 94.25 101 THR A C 1
ATOM 760 O O . THR A 1 101 ? 5.863 3.512 -13.703 1 94.25 101 THR A O 1
ATOM 763 N N . GLY A 1 102 ? 7.57 2.082 -13.555 1 95 102 GLY A N 1
ATOM 764 C CA . GLY A 1 102 ? 6.801 0.989 -12.984 1 95 102 GLY A CA 1
ATOM 765 C C . GLY A 1 102 ? 7.031 0.807 -11.492 1 95 102 GLY A C 1
ATOM 766 O O . GLY A 1 102 ? 7.371 1.762 -10.789 1 95 102 GLY A O 1
ATOM 767 N N . GLY A 1 103 ? 6.691 -0.418 -10.992 1 94.94 103 GLY A N 1
ATOM 768 C CA . GLY A 1 103 ? 6.816 -0.674 -9.57 1 94.94 103 GLY A CA 1
ATOM 769 C C . GLY A 1 103 ? 5.547 -0.37 -8.797 1 94.94 103 GLY A C 1
ATOM 770 O O . GLY A 1 103 ? 4.441 -0.495 -9.328 1 94.94 103 GLY A O 1
ATOM 771 N N . GLY A 1 104 ? 5.746 -0.085 -7.539 1 95.44 104 GLY A N 1
ATOM 772 C CA . GLY A 1 104 ? 4.625 0.115 -6.641 1 95.44 104 GLY A CA 1
ATOM 773 C C . GLY A 1 104 ? 4.051 1.519 -6.699 1 95.44 104 GLY A C 1
ATOM 774 O O . GLY A 1 104 ? 4.797 2.494 -6.812 1 95.44 104 GLY A O 1
ATOM 775 N N . SER A 1 105 ? 2.719 1.586 -6.574 1 94.5 105 SER A N 1
ATOM 776 C CA . SER A 1 105 ? 2.045 2.879 -6.641 1 94.5 105 SER A CA 1
ATOM 777 C C . SER A 1 105 ? 1.717 3.402 -5.246 1 94.5 105 SER A C 1
ATOM 779 O O . SER A 1 105 ? 1.398 4.582 -5.078 1 94.5 105 SER A O 1
ATOM 781 N N . ASN A 1 106 ? 1.653 2.521 -4.262 1 96 106 ASN A N 1
ATOM 782 C CA . ASN A 1 106 ? 1.326 2.891 -2.889 1 96 106 ASN A CA 1
ATOM 783 C C . ASN A 1 106 ? 2.566 2.898 -2 1 96 106 ASN A C 1
ATOM 785 O O . ASN A 1 106 ? 3.617 2.387 -2.389 1 96 106 ASN A O 1
ATOM 789 N N . LEU A 1 107 ? 2.453 3.584 -0.871 1 97 107 LEU A N 1
ATOM 790 C CA . LEU A 1 107 ? 3.477 3.586 0.168 1 97 107 LEU A CA 1
ATOM 791 C C . LEU A 1 107 ? 3.193 2.512 1.212 1 97 107 LEU A C 1
ATOM 793 O O . LEU A 1 107 ? 2.035 2.176 1.466 1 97 107 LEU A O 1
ATOM 797 N N . LEU A 1 108 ? 4.23 1.974 1.741 1 98 108 LEU A N 1
ATOM 798 C CA . LEU A 1 108 ? 4.137 1.015 2.836 1 98 108 LEU A CA 1
ATOM 799 C C . LEU A 1 108 ? 4.934 1.492 4.047 1 98 108 LEU A C 1
ATOM 801 O O . LEU A 1 108 ? 5.973 2.139 3.896 1 98 108 LEU A O 1
ATOM 805 N N . CYS A 1 109 ? 4.434 1.229 5.23 1 98.31 109 CYS A N 1
ATOM 806 C CA . CYS A 1 109 ? 5.246 1.369 6.43 1 98.31 109 CYS A CA 1
ATOM 807 C C . CYS A 1 109 ? 6.066 0.109 6.684 1 98.31 109 CYS A C 1
ATOM 809 O O . CYS A 1 109 ? 5.52 -0.927 7.062 1 98.31 109 CYS A O 1
ATOM 811 N N . LEU A 1 110 ? 7.375 0.227 6.445 1 97.94 110 LEU A N 1
ATOM 812 C CA . LEU A 1 110 ? 8.289 -0.902 6.602 1 97.94 110 LEU A CA 1
ATOM 813 C C . LEU A 1 110 ? 8.805 -0.991 8.039 1 97.94 110 LEU A C 1
ATOM 815 O O . LEU A 1 110 ? 9.422 -0.049 8.539 1 97.94 110 LEU A O 1
ATOM 819 N N . PRO A 1 111 ? 8.578 -2.148 8.641 1 97.44 111 PRO A N 1
ATOM 820 C CA . PRO A 1 111 ? 8.984 -2.258 10.039 1 97.44 111 PRO A CA 1
ATOM 821 C C . PRO A 1 111 ? 10.5 -2.281 10.219 1 97.44 111 PRO A C 1
ATOM 823 O O . PRO A 1 111 ? 11.227 -2.6 9.281 1 97.44 111 PRO A O 1
ATOM 826 N N . ASN A 1 112 ? 10.945 -2.047 11.43 1 95.75 112 ASN A N 1
ATOM 827 C CA . ASN A 1 112 ? 12.367 -2.025 11.75 1 95.75 112 ASN A CA 1
ATOM 828 C C . ASN A 1 112 ? 12.898 -3.428 12.031 1 95.75 112 ASN A C 1
ATOM 830 O O . ASN A 1 112 ? 14.102 -3.607 12.258 1 95.75 112 ASN A O 1
ATOM 834 N N . ASP A 1 113 ? 12.008 -4.352 12.055 1 96.25 113 ASP A N 1
ATOM 835 C CA . ASP A 1 113 ? 12.383 -5.73 12.359 1 96.25 113 ASP A CA 1
ATOM 836 C C . ASP A 1 113 ? 11.891 -6.684 11.273 1 96.25 113 ASP A C 1
ATOM 838 O O . ASP A 1 113 ? 11.094 -7.586 11.547 1 96.25 113 ASP A O 1
ATOM 842 N N . PRO A 1 114 ? 12.469 -6.484 10.055 1 96.56 114 PRO A N 1
ATOM 843 C CA . PRO A 1 114 ? 12.07 -7.398 8.984 1 96.56 114 PRO A CA 1
ATOM 844 C C . PRO A 1 114 ? 12.398 -8.859 9.297 1 96.56 114 PRO A C 1
ATOM 846 O O . PRO A 1 114 ? 13.336 -9.133 10.055 1 96.56 114 PRO A O 1
ATOM 849 N N . ILE A 1 115 ? 11.586 -9.742 8.844 1 96.19 115 ILE A N 1
ATOM 850 C CA . ILE A 1 115 ? 11.797 -11.18 8.922 1 96.19 115 ILE A CA 1
ATOM 851 C C . ILE A 1 115 ? 11.875 -11.773 7.52 1 96.19 115 ILE A C 1
ATOM 853 O O . ILE A 1 115 ? 10.93 -11.664 6.738 1 96.19 115 ILE A O 1
ATOM 857 N N . TRP A 1 116 ? 13.047 -12.422 7.254 1 92.56 116 TRP A N 1
ATOM 858 C CA . TRP A 1 116 ? 13.328 -12.93 5.914 1 92.56 116 TRP A CA 1
ATOM 859 C C . TRP A 1 116 ? 12.859 -14.375 5.773 1 92.56 116 TRP A C 1
ATOM 861 O O . TRP A 1 116 ? 12.734 -15.094 6.77 1 92.56 116 TRP A O 1
ATOM 871 N N . ALA A 1 117 ? 12.445 -14.727 4.559 1 91.5 117 ALA A N 1
ATOM 872 C CA . ALA A 1 117 ? 12.289 -16.125 4.133 1 91.5 117 ALA A CA 1
ATOM 873 C C . ALA A 1 117 ? 13.32 -16.484 3.061 1 91.5 117 ALA A C 1
ATOM 875 O O . ALA A 1 117 ? 14.492 -16.125 3.174 1 91.5 117 ALA A O 1
ATOM 876 N N . ASN A 1 118 ? 12.945 -17.375 2.111 1 87.31 118 ASN A N 1
ATOM 877 C CA . ASN A 1 118 ? 13.859 -17.656 1.015 1 87.31 118 ASN A CA 1
ATOM 878 C C . ASN A 1 118 ? 14.156 -16.406 0.194 1 87.31 118 ASN A C 1
ATOM 880 O O . ASN A 1 118 ? 13.281 -15.555 0.013 1 87.31 118 ASN A O 1
ATOM 884 N N . TYR A 1 119 ? 15.375 -16.219 -0.138 1 85.69 119 TYR A N 1
ATOM 885 C CA . TYR A 1 119 ? 15.789 -15.086 -0.965 1 85.69 119 TYR A CA 1
ATOM 886 C C . TYR A 1 119 ? 16.922 -15.477 -1.903 1 85.69 119 TYR A C 1
ATOM 888 O O . TYR A 1 119 ? 17.578 -16.5 -1.697 1 85.69 119 TYR A O 1
ATOM 896 N N . THR A 1 120 ? 17.094 -14.672 -2.934 1 84.38 120 THR A N 1
ATOM 897 C CA . THR A 1 120 ? 18.266 -14.781 -3.789 1 84.38 120 THR A CA 1
ATOM 898 C C . THR A 1 120 ? 19.359 -13.828 -3.324 1 84.38 120 THR A C 1
ATOM 900 O O . THR A 1 120 ? 19.109 -12.906 -2.549 1 84.38 120 THR A O 1
ATOM 903 N N . THR A 1 121 ? 20.578 -14.039 -3.773 1 82.25 121 THR A N 1
ATOM 904 C CA . THR A 1 121 ? 21.688 -13.188 -3.357 1 82.25 121 THR A CA 1
ATOM 905 C C . THR A 1 121 ? 21.969 -12.109 -4.402 1 82.25 121 THR A C 1
ATOM 907 O O . THR A 1 121 ? 22.781 -11.203 -4.172 1 82.25 121 THR A O 1
ATOM 910 N N . GLU A 1 122 ? 21.266 -12.133 -5.453 1 81.56 122 GLU A N 1
ATOM 911 C CA . GLU A 1 122 ? 21.516 -11.188 -6.535 1 81.56 122 GLU A CA 1
ATOM 912 C C . GLU A 1 122 ? 20.406 -10.148 -6.621 1 81.56 122 GLU A C 1
ATOM 914 O O . GLU A 1 122 ? 19.281 -10.383 -6.168 1 81.56 122 GLU A O 1
ATOM 919 N N . VAL A 1 123 ? 20.781 -9.039 -7.172 1 82.69 123 VAL A N 1
ATOM 920 C CA . VAL A 1 123 ? 19.781 -8.031 -7.559 1 82.69 123 VAL A CA 1
ATOM 921 C C . VAL A 1 123 ? 19.125 -8.438 -8.867 1 82.69 123 VAL A C 1
ATOM 923 O O . VAL A 1 123 ? 19.766 -8.453 -9.922 1 82.69 123 VAL A O 1
ATOM 926 N N . GLU A 1 124 ? 17.797 -8.781 -8.859 1 80.5 124 GLU A N 1
ATOM 927 C CA . GLU A 1 124 ? 17.094 -9.391 -9.984 1 80.5 124 GLU A CA 1
ATOM 928 C C . GLU A 1 124 ? 16.516 -8.328 -10.914 1 80.5 124 GLU A C 1
ATOM 930 O O . GLU A 1 124 ? 15.977 -8.648 -11.977 1 80.5 124 GLU A O 1
ATOM 935 N N . LYS A 1 125 ? 16.531 -7.043 -10.602 1 80.44 125 LYS A N 1
ATOM 936 C CA . LYS A 1 125 ? 16.094 -5.918 -11.422 1 80.44 125 LYS A CA 1
ATOM 937 C C . LYS A 1 125 ? 14.609 -6.023 -11.75 1 80.44 125 LYS A C 1
ATOM 939 O O . LYS A 1 125 ? 14.203 -5.816 -12.898 1 80.44 125 LYS A O 1
ATOM 944 N N . CYS A 1 126 ? 13.711 -6.449 -10.922 1 91.38 126 CYS A N 1
ATOM 945 C CA . CYS A 1 126 ? 12.266 -6.551 -11.078 1 91.38 126 CYS A CA 1
ATOM 946 C C . CYS A 1 126 ? 11.547 -5.512 -10.227 1 91.38 126 CYS A C 1
ATOM 948 O O . CYS A 1 126 ? 11.602 -4.316 -10.516 1 91.38 126 CYS A O 1
ATOM 950 N N . GLY A 1 127 ? 10.805 -5.957 -9.273 1 92.12 127 GLY A N 1
ATOM 951 C CA . GLY A 1 127 ? 10.195 -5 -8.359 1 92.12 127 GLY A CA 1
ATOM 952 C C . GLY A 1 127 ? 11.125 -4.562 -7.25 1 92.12 127 GLY A C 1
ATOM 953 O O . GLY A 1 127 ? 11.938 -5.352 -6.766 1 92.12 127 GLY A O 1
ATOM 954 N N . TYR A 1 128 ? 11.008 -3.211 -6.883 1 95.5 128 TYR A N 1
ATOM 955 C CA . TYR A 1 128 ? 11.836 -2.637 -5.828 1 95.5 128 TYR A CA 1
ATOM 956 C C . TYR A 1 128 ? 10.992 -1.853 -4.836 1 95.5 128 TYR A C 1
ATOM 958 O O . TYR A 1 128 ? 9.891 -1.397 -5.168 1 95.5 128 TYR A O 1
ATOM 966 N N . ILE A 1 129 ? 11.539 -1.794 -3.689 1 96.94 129 ILE A N 1
ATOM 967 C CA . ILE A 1 129 ? 11.039 -0.805 -2.74 1 96.94 129 ILE A CA 1
ATOM 968 C C . ILE A 1 129 ? 12.219 -0.044 -2.127 1 96.94 129 ILE A C 1
ATOM 970 O O . ILE A 1 129 ? 13.219 -0.647 -1.735 1 96.94 129 ILE A O 1
ATOM 974 N N . TYR A 1 130 ? 12.117 1.246 -2.148 1 95.75 130 TYR A N 1
ATOM 975 C CA . TYR A 1 130 ? 13.086 2.193 -1.609 1 95.75 130 TYR A CA 1
ATOM 976 C C . TYR A 1 130 ? 12.547 2.875 -0.357 1 95.75 130 TYR A C 1
ATOM 978 O O . TYR A 1 130 ? 11.375 2.719 -0.016 1 95.75 130 TYR A O 1
ATOM 986 N N . GLY A 1 131 ? 13.484 3.582 0.355 1 95.12 131 GLY A N 1
ATOM 987 C CA . GLY A 1 131 ? 13.008 4.508 1.373 1 95.12 131 GLY A CA 1
ATOM 988 C C . GLY A 1 131 ? 12.438 5.785 0.795 1 95.12 131 GLY A C 1
ATOM 989 O O . GLY A 1 131 ? 12.547 6.035 -0.406 1 95.12 131 GLY A O 1
ATOM 990 N N . SER A 1 132 ? 11.758 6.551 1.68 1 94.94 132 SER A N 1
ATOM 991 C CA . SER A 1 132 ? 11.203 7.84 1.292 1 94.94 132 SER A CA 1
ATOM 992 C C . SER A 1 132 ? 11.969 8.992 1.927 1 94.94 132 SER A C 1
ATOM 994 O O . SER A 1 132 ? 12.531 8.844 3.014 1 94.94 132 SER A O 1
ATOM 996 N N . GLU A 1 133 ? 12.016 10.156 1.255 1 92.69 133 GLU A N 1
ATOM 997 C CA . GLU A 1 133 ? 12.633 11.375 1.766 1 92.69 133 GLU A CA 1
ATOM 998 C C . GLU A 1 133 ? 11.688 12.57 1.643 1 92.69 133 GLU A C 1
ATOM 1000 O O . GLU A 1 133 ? 10.945 12.68 0.663 1 92.69 133 GLU A O 1
ATOM 1005 N N . TYR A 1 134 ? 11.836 13.438 2.613 1 89.25 134 TYR A N 1
ATOM 1006 C CA . TYR A 1 134 ? 11.156 14.719 2.512 1 89.25 134 TYR A CA 1
ATOM 1007 C C . TYR A 1 134 ? 11.797 15.594 1.442 1 89.25 134 TYR A C 1
ATOM 1009 O O . TYR A 1 134 ? 13.016 15.75 1.404 1 89.25 134 TYR A O 1
ATOM 1017 N N . GLN A 1 135 ? 10.945 16.234 0.631 1 88.94 135 GLN A N 1
ATOM 1018 C CA . GLN A 1 135 ? 11.438 17.219 -0.326 1 88.94 135 GLN A CA 1
ATOM 1019 C C . GLN A 1 135 ? 10.781 18.578 -0.112 1 88.94 135 GLN A C 1
ATOM 1021 O O . GLN A 1 135 ? 9.68 18.828 -0.608 1 88.94 135 GLN A O 1
ATOM 1026 N N . PHE A 1 136 ? 11.5 19.422 0.711 1 78.69 136 PHE A N 1
ATOM 1027 C CA . PHE A 1 136 ? 10.938 20.719 1.082 1 78.69 136 PHE A CA 1
ATOM 1028 C C . PHE A 1 136 ? 11.719 21.859 0.442 1 78.69 136 PHE A C 1
ATOM 1030 O O . PHE A 1 136 ? 11.641 23 0.892 1 78.69 136 PHE A O 1
ATOM 1037 N N . GLU A 1 137 ? 12.68 21.609 -0.373 1 69.31 137 GLU A N 1
ATOM 1038 C CA . GLU A 1 137 ? 13.641 22.609 -0.844 1 69.31 137 GLU A CA 1
ATOM 1039 C C . GLU A 1 137 ? 12.945 23.922 -1.197 1 69.31 137 GLU A C 1
ATOM 1041 O O . GLU A 1 137 ? 13.5 25 -0.988 1 69.31 137 GLU A O 1
ATOM 1046 N N . LEU A 1 138 ? 11.836 23.844 -1.706 1 60.53 138 LEU A N 1
ATOM 1047 C CA . LEU A 1 138 ? 11.156 25.047 -2.188 1 60.53 138 LEU A CA 1
ATOM 1048 C C . LEU A 1 138 ? 10.539 25.828 -1.029 1 60.53 138 LEU A C 1
ATOM 1050 O O . LEU A 1 138 ? 10.016 26.922 -1.223 1 60.53 138 LEU A O 1
ATOM 1054 N N . TYR A 1 139 ? 10.695 25.25 0.212 1 62.22 139 TYR A N 1
ATOM 1055 C CA . TYR A 1 139 ? 9.984 25.859 1.331 1 62.22 139 TYR A CA 1
ATOM 1056 C C . TYR A 1 139 ? 10.961 26.359 2.387 1 62.22 139 TYR A C 1
ATOM 1058 O O . TYR A 1 139 ? 10.656 26.328 3.584 1 62.22 139 TYR A O 1
ATOM 1066 N N . PRO A 1 140 ? 12.156 26.641 2.154 1 58.97 140 PRO A N 1
ATOM 1067 C CA . PRO A 1 140 ? 13.055 27.141 3.193 1 58.97 140 PRO A CA 1
ATOM 1068 C C . PRO A 1 140 ? 12.383 28.156 4.117 1 58.97 140 PRO A C 1
ATOM 1070 O O . PRO A 1 140 ? 12.539 28.094 5.336 1 58.97 140 PRO A O 1
ATOM 1073 N N . THR A 1 141 ? 11.969 29.219 3.557 1 51.75 141 THR A N 1
ATOM 1074 C CA . THR A 1 141 ? 11.438 30.375 4.285 1 51.75 141 THR A CA 1
ATOM 1075 C C . THR A 1 141 ? 10 30.125 4.723 1 51.75 141 THR A C 1
ATOM 1077 O O . THR A 1 141 ? 9.477 30.812 5.594 1 51.75 141 THR A O 1
ATOM 1080 N N . ASN A 1 142 ? 9.328 29.156 3.992 1 55.06 142 ASN A N 1
ATOM 1081 C CA . ASN A 1 142 ? 7.898 29.016 4.258 1 55.06 142 ASN A CA 1
ATOM 1082 C C . ASN A 1 142 ? 7.629 27.938 5.297 1 55.06 142 ASN A C 1
ATOM 1084 O O . ASN A 1 142 ? 8.281 26.891 5.285 1 55.06 142 ASN A O 1
ATOM 1088 N N . LYS A 1 143 ? 7.465 28.234 6.5 1 67.75 143 LYS A N 1
ATOM 1089 C CA . LYS A 1 143 ? 7.207 27.609 7.785 1 67.75 143 LYS A CA 1
ATOM 1090 C C . LYS A 1 143 ? 6 26.672 7.707 1 67.75 143 LYS A C 1
ATOM 1092 O O . LYS A 1 143 ? 5.062 26.797 8.5 1 67.75 143 LYS A O 1
ATOM 1097 N N . LEU A 1 144 ? 5.961 25.891 6.59 1 77.25 144 LEU A N 1
ATOM 1098 C CA . LEU A 1 144 ? 4.766 25.047 6.594 1 77.25 144 LEU A CA 1
ATOM 1099 C C . LEU A 1 144 ? 4.734 24.156 7.828 1 77.25 144 LEU A C 1
ATOM 1101 O O . LEU A 1 144 ? 3.727 24.109 8.539 1 77.25 144 LEU A O 1
ATOM 1105 N N . PHE A 1 145 ? 5.828 23.484 7.984 1 76.62 145 PHE A N 1
ATOM 1106 C CA . PHE A 1 145 ? 5.871 22.719 9.219 1 76.62 145 PHE A CA 1
ATOM 1107 C C . PHE A 1 145 ? 6.312 23.578 10.391 1 76.62 145 PHE A C 1
ATOM 1109 O O . PHE A 1 145 ? 7.156 24.469 10.227 1 76.62 145 PHE A O 1
ATOM 1116 N N . SER A 1 146 ? 5.426 23.719 11.344 1 60.97 146 SER A N 1
ATOM 1117 C CA . SER A 1 146 ? 5.574 24.625 12.477 1 60.97 146 SER A CA 1
ATOM 1118 C C . SER A 1 146 ? 6.758 24.219 13.352 1 60.97 146 SER A C 1
ATOM 1120 O O . SER A 1 146 ? 7 24.844 14.398 1 60.97 146 SER A O 1
ATOM 1122 N N . PHE A 1 147 ? 7.426 23.312 12.992 1 59.62 147 PHE A N 1
ATOM 1123 C CA . PHE A 1 147 ? 8.383 23.016 14.055 1 59.62 147 PHE A CA 1
ATOM 1124 C C . PHE A 1 147 ? 9.773 23.5 13.688 1 59.62 147 PHE A C 1
ATOM 1126 O O . PHE A 1 147 ? 10.094 23.656 12.508 1 59.62 147 PHE A O 1
ATOM 1133 N N . ALA A 1 148 ? 10.453 24.141 14.703 1 56.88 148 ALA A N 1
ATOM 1134 C CA . ALA A 1 148 ? 11.734 24.844 14.617 1 56.88 148 ALA A CA 1
ATOM 1135 C C . ALA A 1 148 ? 12.711 24.094 13.719 1 56.88 148 ALA A C 1
ATOM 1137 O O . ALA A 1 148 ? 13.531 24.703 13.039 1 56.88 148 ALA A O 1
ATOM 1138 N N . ASN A 1 149 ? 12.555 22.812 13.625 1 57.91 149 ASN A N 1
ATOM 1139 C CA . ASN A 1 149 ? 13.602 22.078 12.922 1 57.91 149 ASN A CA 1
ATOM 1140 C C . ASN A 1 149 ? 13.086 21.5 11.602 1 57.91 149 ASN A C 1
ATOM 1142 O O . ASN A 1 149 ? 13.672 20.547 11.07 1 57.91 149 ASN A O 1
ATOM 1146 N N . ALA A 1 150 ? 12.125 22.203 11.023 1 58.78 150 ALA A N 1
ATOM 1147 C CA . ALA A 1 150 ? 11.539 21.641 9.805 1 58.78 150 ALA A CA 1
ATOM 1148 C C . ALA A 1 150 ? 12.555 21.641 8.664 1 58.78 150 ALA A C 1
ATOM 1150 O O . ALA A 1 150 ? 12.617 20.688 7.887 1 58.78 150 ALA A O 1
ATOM 1151 N N . GLU A 1 151 ? 13.258 22.75 8.617 1 60.5 151 GLU A N 1
ATOM 1152 C CA . GLU A 1 151 ? 14.258 22.828 7.551 1 60.5 151 GLU A CA 1
ATOM 1153 C C . GLU A 1 151 ? 15.328 21.75 7.715 1 60.5 151 GLU A C 1
ATOM 1155 O O . GLU A 1 151 ? 15.93 21.312 6.73 1 60.5 151 GLU A O 1
ATOM 1160 N N . SER A 1 152 ? 15.445 21.297 8.969 1 73.56 152 SER A N 1
ATOM 1161 C CA . SER A 1 152 ? 16.547 20.391 9.258 1 73.56 152 SER A CA 1
ATOM 1162 C C . SER A 1 152 ? 16.203 18.969 8.82 1 73.56 152 SER A C 1
ATOM 1164 O O . SER A 1 152 ? 17.094 18.109 8.742 1 73.56 152 SER A O 1
ATOM 1166 N N . ILE A 1 153 ? 14.93 18.844 8.266 1 81.31 153 ILE A N 1
ATOM 1167 C CA . ILE A 1 153 ? 14.648 17.438 7.969 1 81.31 153 ILE A CA 1
ATOM 1168 C C . ILE A 1 153 ? 14.547 17.25 6.457 1 81.31 153 ILE A C 1
ATOM 1170 O O . ILE A 1 153 ? 14.203 16.156 5.988 1 81.31 153 ILE A O 1
ATOM 1174 N N . TYR A 1 154 ? 14.891 18.234 5.699 1 83.25 154 TYR A N 1
ATOM 1175 C CA . TYR A 1 154 ? 14.969 18.109 4.246 1 83.25 154 TYR A CA 1
ATOM 1176 C C . TYR A 1 154 ? 15.875 16.953 3.848 1 83.25 154 TYR A C 1
ATOM 1178 O O . TYR A 1 154 ? 16.953 16.766 4.422 1 83.25 154 TYR A O 1
ATOM 1186 N N . GLU A 1 155 ? 15.406 16.094 2.92 1 88.25 155 GLU A N 1
ATOM 1187 C CA . GLU A 1 155 ? 16.109 14.953 2.346 1 88.25 155 GLU A CA 1
ATOM 1188 C C . GLU A 1 155 ? 16.344 13.859 3.387 1 88.25 155 GLU A C 1
ATOM 1190 O O . GLU A 1 155 ? 17.062 12.898 3.137 1 88.25 155 GLU A O 1
ATOM 1195 N N . HIS A 1 156 ? 15.727 14.062 4.488 1 89 156 HIS A N 1
ATOM 1196 C CA . HIS A 1 156 ? 15.781 12.992 5.477 1 89 156 HIS A CA 1
ATOM 1197 C C . HIS A 1 156 ? 14.727 11.93 5.203 1 89 156 HIS A C 1
ATOM 1199 O O . HIS A 1 156 ? 13.68 12.227 4.617 1 89 156 HIS A O 1
ATOM 1205 N N . ASN A 1 157 ? 15.039 10.797 5.711 1 92.88 157 ASN A N 1
ATOM 1206 C CA . ASN A 1 157 ? 14.109 9.68 5.578 1 92.88 157 ASN A CA 1
ATOM 1207 C C . ASN A 1 157 ? 12.836 9.914 6.395 1 92.88 157 ASN A C 1
ATOM 1209 O O . ASN A 1 157 ? 12.898 10.438 7.508 1 92.88 157 ASN A O 1
ATOM 1213 N N . VAL A 1 158 ? 11.766 9.484 5.906 1 93.25 158 VAL A N 1
ATOM 1214 C CA . VAL A 1 158 ? 10.453 9.695 6.508 1 93.25 158 VAL A CA 1
ATOM 1215 C C . VAL A 1 158 ? 10.094 8.5 7.391 1 93.25 158 VAL A C 1
ATOM 1217 O O . VAL A 1 158 ? 10 7.367 6.91 1 93.25 158 VAL A O 1
ATOM 1220 N N . PRO A 1 159 ? 9.898 8.703 8.648 1 95.56 159 PRO A N 1
ATOM 1221 C CA . PRO A 1 159 ? 9.391 7.625 9.5 1 95.56 159 PRO A CA 1
ATOM 1222 C C . PRO A 1 159 ? 7.883 7.434 9.375 1 95.56 159 PRO A C 1
ATOM 1224 O O . PRO A 1 159 ? 7.207 8.25 8.75 1 95.56 159 PRO A O 1
ATOM 1227 N N . CYS A 1 160 ? 7.34 6.316 9.953 1 97.56 160 CYS A N 1
ATOM 1228 C CA . CYS A 1 160 ? 5.91 6.035 9.969 1 97.56 160 CYS A CA 1
ATOM 1229 C C . CYS A 1 160 ? 5.531 5.207 11.195 1 97.56 160 CYS A C 1
ATOM 1231 O O . CYS A 1 160 ? 6.398 4.617 11.836 1 97.56 160 CYS A O 1
ATOM 1233 N N . ALA A 1 161 ? 4.289 5.266 11.531 1 97.94 161 ALA A N 1
ATOM 1234 C CA . ALA A 1 161 ? 3.705 4.441 12.586 1 97.94 161 ALA A CA 1
ATOM 1235 C C . ALA A 1 161 ? 2.354 3.877 12.164 1 97.94 161 ALA A C 1
ATOM 1237 O O . ALA A 1 161 ? 1.494 4.613 11.672 1 97.94 161 ALA A O 1
ATOM 1238 N N . VAL A 1 162 ? 2.197 2.555 12.258 1 98.31 162 VAL A N 1
ATOM 1239 C CA . VAL A 1 162 ? 0.887 1.931 12.117 1 98.31 162 VAL A CA 1
ATOM 1240 C C . VAL A 1 162 ? 0.183 1.897 13.469 1 98.31 162 VAL A C 1
ATOM 1242 O O . VAL A 1 162 ? 0.71 1.344 14.438 1 98.31 162 VAL A O 1
ATOM 1245 N N . CYS A 1 163 ? -1.035 2.506 13.5 1 97.25 163 CYS A N 1
ATOM 1246 C CA . CYS A 1 163 ? -1.769 2.736 14.742 1 97.25 163 CYS A CA 1
ATOM 1247 C C . CYS A 1 163 ? -3.113 2.021 14.719 1 97.25 163 CYS A C 1
ATOM 1249 O O . CYS A 1 163 ? -3.742 1.903 13.664 1 97.25 163 CYS A O 1
ATOM 1251 N N . LEU A 1 164 ? -3.555 1.538 15.852 1 95.62 164 LEU A N 1
ATOM 1252 C CA . LEU A 1 164 ? -4.852 0.911 16.094 1 95.62 164 LEU A CA 1
ATOM 1253 C C . LEU A 1 164 ? -5.648 1.688 17.125 1 95.62 164 LEU A C 1
ATOM 1255 O O . LEU A 1 164 ? -5.191 1.877 18.266 1 95.62 164 LEU A O 1
ATOM 1259 N N . THR A 1 165 ? -6.852 2.086 16.734 1 94 165 THR A N 1
ATOM 1260 C CA . THR A 1 165 ? -7.672 2.783 17.703 1 94 165 THR A CA 1
ATOM 1261 C C . THR A 1 165 ? -7.973 1.88 18.906 1 94 165 THR A C 1
ATOM 1263 O O . THR A 1 165 ? -8.188 0.678 18.734 1 94 165 THR A O 1
ATOM 1266 N N . ARG A 1 166 ? -8.039 2.418 20.078 1 89.81 166 ARG A N 1
ATOM 1267 C CA . ARG A 1 166 ? -8.188 1.648 21.312 1 89.81 166 ARG A CA 1
ATOM 1268 C C . ARG A 1 166 ? -9.594 1.089 21.453 1 89.81 166 ARG A C 1
ATOM 1270 O O . ARG A 1 166 ? -9.82 0.125 22.188 1 89.81 166 ARG A O 1
ATOM 1277 N N . GLN A 1 167 ? -10.492 1.659 20.812 1 86.69 167 GLN A N 1
ATOM 1278 C CA . GLN A 1 167 ? -11.883 1.228 20.766 1 86.69 167 GLN A CA 1
ATOM 1279 C C . GLN A 1 167 ? -12.344 0.981 19.328 1 86.69 167 GLN A C 1
ATOM 1281 O O . GLN A 1 167 ? -11.719 1.462 18.391 1 86.69 167 GLN A O 1
ATOM 1286 N N . PRO A 1 168 ? -13.398 0.158 19.281 1 86.12 168 PRO A N 1
ATOM 1287 C CA . PRO A 1 168 ? -13.977 0.042 17.938 1 86.12 168 PRO A CA 1
ATOM 1288 C C . PRO A 1 168 ? -14.289 1.398 17.312 1 86.12 168 PRO A C 1
ATOM 1290 O O . PRO A 1 168 ? -14.922 2.244 17.953 1 86.12 168 PRO A O 1
ATOM 1293 N N . ALA A 1 169 ? -13.773 1.609 16.156 1 88.62 169 ALA A N 1
ATOM 1294 C CA . ALA A 1 169 ? -13.914 2.902 15.492 1 88.62 169 ALA A CA 1
ATOM 1295 C C . ALA A 1 169 ? -13.836 2.752 13.969 1 88.62 169 ALA A C 1
ATOM 1297 O O . ALA A 1 169 ? -13.461 1.691 13.469 1 88.62 169 ALA A O 1
ATOM 1298 N N . VAL A 1 170 ? -14.352 3.668 13.352 1 88.88 170 VAL A N 1
ATOM 1299 C CA . VAL A 1 170 ? -14.039 3.861 11.945 1 88.88 170 VAL A CA 1
ATOM 1300 C C . VAL A 1 170 ? -13.086 5.043 11.781 1 88.88 170 VAL A C 1
ATOM 1302 O O . VAL A 1 170 ? -13.094 5.973 12.594 1 88.88 170 VAL A O 1
ATOM 1305 N N . VAL A 1 171 ? -12.148 4.957 10.773 1 93.94 171 VAL A N 1
ATOM 1306 C CA . VAL A 1 171 ? -11.156 6.004 10.555 1 93.94 171 VAL A CA 1
ATOM 1307 C C . VAL A 1 171 ? -11.289 6.551 9.133 1 93.94 171 VAL A C 1
ATOM 1309 O O . VAL A 1 171 ? -11.578 5.801 8.195 1 93.94 171 VAL A O 1
ATOM 1312 N N . MET A 1 172 ? -11.062 7.898 9.062 1 91.12 172 MET A N 1
ATOM 1313 C CA . MET A 1 172 ? -11.086 8.547 7.75 1 91.12 172 MET A CA 1
ATOM 1314 C C . MET A 1 172 ? -9.961 9.57 7.629 1 91.12 172 MET A C 1
ATOM 1316 O O . MET A 1 172 ? -9.648 10.266 8.594 1 91.12 172 MET A O 1
ATOM 1320 N N . MET A 1 173 ? -9.281 9.562 6.484 1 94.25 173 MET A N 1
ATOM 1321 C CA . MET A 1 173 ? -8.445 10.703 6.117 1 94.25 173 MET A CA 1
ATOM 1322 C C . MET A 1 173 ? -9.266 11.766 5.387 1 94.25 173 MET A C 1
ATOM 1324 O O . MET A 1 173 ? -9.859 11.484 4.348 1 94.25 173 MET A O 1
ATOM 1328 N N . LEU A 1 174 ? -9.367 12.922 5.926 1 93.69 174 LEU A N 1
ATOM 1329 C CA . LEU A 1 174 ? -10.102 14.047 5.367 1 93.69 174 LEU A CA 1
ATOM 1330 C C . LEU A 1 174 ? -9.141 15.07 4.754 1 93.69 174 LEU A C 1
ATOM 1332 O O . LEU A 1 174 ? -8.422 15.758 5.477 1 93.69 174 LEU A O 1
ATOM 1336 N N . PRO A 1 175 ? -9.133 15.195 3.436 1 95.38 175 PRO A N 1
ATOM 1337 C CA . PRO A 1 175 ? -8.242 16.172 2.801 1 95.38 175 PRO A CA 1
ATOM 1338 C C . PRO A 1 175 ? -8.766 17.594 2.885 1 95.38 175 PRO A C 1
ATOM 1340 O O . PRO A 1 175 ? -9.969 17.812 3.064 1 95.38 175 PRO A O 1
ATOM 1343 N N . ALA A 1 176 ? -7.832 18.484 2.83 1 95.25 176 ALA A N 1
ATOM 1344 C CA . ALA A 1 176 ? -8.062 19.922 2.648 1 95.25 176 ALA A CA 1
ATOM 1345 C C . ALA A 1 176 ? -8.688 20.531 3.895 1 95.25 176 ALA A C 1
ATOM 1347 O O . ALA A 1 176 ? -9.367 21.562 3.811 1 95.25 176 ALA A O 1
ATOM 1348 N N . ARG A 1 177 ? -8.594 19.75 5.016 1 95.25 177 ARG A N 1
ATOM 1349 C CA . ARG A 1 177 ? -9.023 20.266 6.312 1 95.25 177 ARG A CA 1
ATOM 1350 C C . ARG A 1 177 ? -7.992 19.953 7.391 1 95.25 177 ARG A C 1
ATOM 1352 O O . ARG A 1 177 ? -7.25 18.969 7.277 1 95.25 177 ARG A O 1
ATOM 1359 N N . THR A 1 178 ? -7.961 20.844 8.469 1 95.94 178 THR A N 1
ATOM 1360 C CA . THR A 1 178 ? -7.117 20.562 9.625 1 95.94 178 THR A CA 1
ATOM 1361 C C . THR A 1 178 ? -7.949 20.047 10.797 1 95.94 178 THR A C 1
ATOM 1363 O O . THR A 1 178 ? -7.402 19.672 11.828 1 95.94 178 THR A O 1
ATOM 1366 N N . ARG A 1 179 ? -9.25 20.078 10.641 1 96.31 179 ARG A N 1
ATOM 1367 C CA . ARG A 1 179 ? -10.156 19.672 11.703 1 96.31 179 ARG A CA 1
ATOM 1368 C C . ARG A 1 179 ? -11.211 18.688 11.18 1 96.31 179 ARG A C 1
ATOM 1370 O O . ARG A 1 179 ? -11.625 18.781 10.023 1 96.31 179 ARG A O 1
ATOM 1377 N N . CYS A 1 180 ? -11.578 17.859 12.141 1 96.69 180 CYS A N 1
ATOM 1378 C CA . CYS A 1 180 ? -12.633 16.906 11.82 1 96.69 180 CYS A CA 1
ATOM 1379 C C . CYS A 1 180 ? -14.008 17.562 11.922 1 96.69 180 CYS A C 1
ATOM 1381 O O . CYS A 1 180 ? -14.148 18.609 12.555 1 96.69 180 CYS A O 1
ATOM 1383 N N . TYR A 1 181 ? -15.047 17.031 11.195 1 92 181 TYR A N 1
ATOM 1384 C CA . TYR A 1 181 ? -16.438 17.453 11.375 1 92 181 TYR A CA 1
ATOM 1385 C C . TYR A 1 181 ? -16.922 17.109 12.773 1 92 181 TYR A C 1
ATOM 1387 O O . TYR A 1 181 ? -16.328 16.281 13.469 1 92 181 TYR A O 1
ATOM 1395 N N . PRO A 1 182 ? -18 17.734 13.203 1 93.62 182 PRO A N 1
ATOM 1396 C CA . PRO A 1 182 ? -18.531 17.453 14.547 1 93.62 182 PRO A CA 1
ATOM 1397 C C . PRO A 1 182 ? -18.797 15.969 14.773 1 93.62 182 PRO A C 1
ATOM 1399 O O . PRO A 1 182 ? -19.281 15.281 13.875 1 93.62 182 PRO A O 1
ATOM 1402 N N . GLY A 1 183 ? -18.438 15.469 16 1 93.69 183 GLY A N 1
ATOM 1403 C CA . GLY A 1 183 ? -18.688 14.078 16.359 1 93.69 183 GLY A CA 1
ATOM 1404 C C . GLY A 1 183 ? -17.5 13.172 16.062 1 93.69 183 GLY A C 1
ATOM 1405 O O . GLY A 1 183 ? -17.5 12 16.453 1 93.69 183 GLY A O 1
ATOM 1406 N N . TRP A 1 184 ? -16.547 13.695 15.344 1 93.31 184 TRP A N 1
ATOM 1407 C CA . TRP A 1 184 ? -15.336 12.953 15.031 1 93.31 184 TRP A CA 1
ATOM 1408 C C . TRP A 1 184 ? -14.172 13.422 15.906 1 93.31 184 TRP A C 1
ATOM 1410 O O . TRP A 1 184 ? -14.117 14.586 16.297 1 93.31 184 TRP A O 1
ATOM 1420 N N . THR A 1 185 ? -13.242 12.492 16.172 1 94.31 185 THR A N 1
ATOM 1421 C CA . THR A 1 185 ? -12.047 12.773 16.969 1 94.31 185 THR A CA 1
ATOM 1422 C C . THR A 1 185 ? -10.82 12.906 16.062 1 94.31 185 THR A C 1
ATOM 1424 O O . THR A 1 185 ? -10.625 12.109 15.148 1 94.31 185 THR A O 1
ATOM 1427 N N . ILE A 1 186 ? -10.023 13.953 16.344 1 96 186 ILE A N 1
ATOM 1428 C CA . ILE A 1 186 ? -8.781 14.141 15.617 1 96 186 ILE A CA 1
ATOM 1429 C C . ILE A 1 186 ? -7.734 13.141 16.109 1 96 186 ILE A C 1
ATOM 1431 O O . ILE A 1 186 ? -7.375 13.141 17.281 1 96 186 ILE A O 1
ATOM 1435 N N . GLU A 1 187 ? -7.293 12.328 15.188 1 96.56 187 GLU A N 1
ATOM 1436 C CA . GLU A 1 187 ? -6.121 11.508 15.484 1 96.56 187 GLU A CA 1
ATOM 1437 C C . GLU A 1 187 ? -4.832 12.297 15.273 1 96.56 187 GLU A C 1
ATOM 1439 O O . GLU A 1 187 ? -3.951 12.305 16.141 1 96.56 187 GLU A O 1
ATOM 1444 N N . PHE A 1 188 ? -4.684 12.914 14.141 1 94.69 188 PHE A N 1
ATOM 1445 C CA . PHE A 1 188 ? -3.623 13.875 13.844 1 94.69 188 PHE A CA 1
ATOM 1446 C C . PHE A 1 188 ? -3.965 14.695 12.609 1 94.69 188 PHE A C 1
ATOM 1448 O O . PHE A 1 188 ? -4.871 14.344 11.852 1 94.69 188 PHE A O 1
ATOM 1455 N N . SER A 1 189 ? -3.352 15.789 12.414 1 95.12 189 SER A N 1
ATOM 1456 C CA . SER A 1 189 ? -3.475 16.625 11.227 1 95.12 189 SER A CA 1
ATOM 1457 C C . SER A 1 189 ? -2.109 16.906 10.609 1 95.12 189 SER A C 1
ATOM 1459 O O . SER A 1 189 ? -1.077 16.719 11.258 1 95.12 189 SER A O 1
ATOM 1461 N N . GLY A 1 190 ? -2.105 17.312 9.297 1 94.81 190 GLY A N 1
ATOM 1462 C CA . GLY A 1 190 ? -0.869 17.609 8.594 1 94.81 190 GLY A CA 1
ATOM 1463 C C . GLY A 1 190 ? -1.095 18.156 7.195 1 94.81 190 GLY A C 1
ATOM 1464 O O . GLY A 1 190 ? -1.993 18.969 6.977 1 94.81 190 GLY A O 1
ATOM 1465 N N . TYR A 1 191 ? -0.171 17.766 6.336 1 93.69 191 TYR A N 1
ATOM 1466 C CA . TYR A 1 191 ? -0.258 18.188 4.945 1 93.69 191 TYR A CA 1
ATOM 1467 C C . TYR A 1 191 ? -0.376 16.984 4.016 1 93.69 191 TYR A C 1
ATOM 1469 O O . TYR A 1 191 ? 0.245 15.945 4.254 1 93.69 191 TYR A O 1
ATOM 1477 N N . LEU A 1 192 ? -1.165 17.188 2.963 1 95.81 192 LEU A N 1
ATOM 1478 C CA . LEU A 1 192 ? -1.162 16.203 1.885 1 95.81 192 LEU A CA 1
ATOM 1479 C C . LEU A 1 192 ? 0.173 16.203 1.147 1 95.81 192 LEU A C 1
ATOM 1481 O O . LEU A 1 192 ? 0.683 17.266 0.788 1 95.81 192 LEU A O 1
ATOM 1485 N N . MET A 1 193 ? 0.731 15.008 0.966 1 94.88 193 MET A N 1
ATOM 1486 C CA . MET A 1 193 ? 1.979 14.883 0.219 1 94.88 193 MET A CA 1
ATOM 1487 C C . MET A 1 193 ? 1.906 13.727 -0.773 1 94.88 193 MET A C 1
ATOM 1489 O O . MET A 1 193 ? 1.124 12.789 -0.588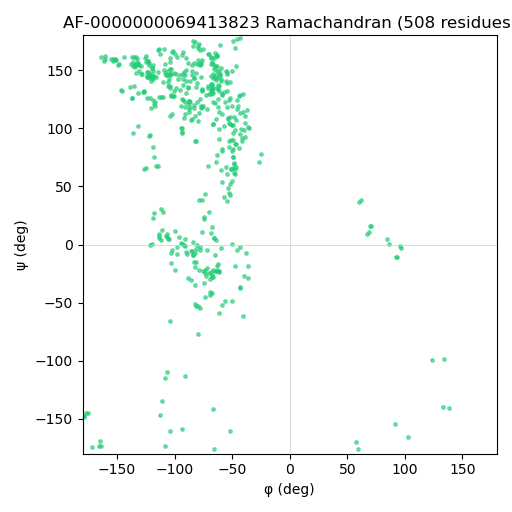 1 94.88 193 MET A O 1
ATOM 1493 N N . THR A 1 194 ? 2.668 13.836 -1.785 1 96.19 194 THR A N 1
ATOM 1494 C CA . THR A 1 194 ? 2.783 12.82 -2.826 1 96.19 194 THR A CA 1
ATOM 1495 C C . THR A 1 194 ? 4.008 13.07 -3.697 1 96.19 194 THR A C 1
ATOM 1497 O O . THR A 1 194 ? 4.879 13.867 -3.336 1 96.19 194 THR A O 1
ATOM 1500 N N . ALA A 1 195 ? 4.164 12.32 -4.762 1 94.56 195 ALA A N 1
ATOM 1501 C CA . ALA A 1 195 ? 5.258 12.492 -5.715 1 94.56 195 ALA A CA 1
ATOM 1502 C C . ALA A 1 195 ? 5.109 13.805 -6.48 1 94.56 195 ALA A C 1
ATOM 1504 O O . ALA A 1 195 ? 3.994 14.305 -6.66 1 94.56 195 ALA A O 1
ATOM 1505 N N . ARG A 1 196 ? 6.23 14.312 -6.973 1 93.5 196 ARG A N 1
ATOM 1506 C CA . ARG A 1 196 ? 6.219 15.5 -7.824 1 93.5 196 ARG A CA 1
ATOM 1507 C C . ARG A 1 196 ? 5.492 15.227 -9.133 1 93.5 196 ARG A C 1
ATOM 1509 O O . ARG A 1 196 ? 5.531 14.109 -9.648 1 93.5 196 ARG A O 1
ATOM 1516 N N . HIS A 1 197 ? 4.938 16.297 -9.711 1 90.44 197 HIS A N 1
ATOM 1517 C CA . HIS A 1 197 ? 4.09 16.156 -10.891 1 90.44 197 HIS A CA 1
ATOM 1518 C C . HIS A 1 197 ? 4.891 15.672 -12.094 1 90.44 197 HIS A C 1
ATOM 1520 O O . HIS A 1 197 ? 4.324 15.133 -13.047 1 90.44 197 HIS A O 1
ATOM 1526 N N . ASP A 1 198 ? 6.199 15.844 -12.125 1 91.75 198 ASP A N 1
ATOM 1527 C CA . ASP A 1 198 ? 7 15.5 -13.297 1 91.75 198 ASP A CA 1
ATOM 1528 C C . ASP A 1 198 ? 7.82 14.234 -13.055 1 91.75 198 ASP A C 1
ATOM 1530 O O . ASP A 1 198 ? 8.719 13.914 -13.836 1 91.75 198 ASP A O 1
ATOM 1534 N N . HIS A 1 199 ? 7.609 13.602 -11.977 1 92.25 199 HIS A N 1
ATOM 1535 C CA . HIS A 1 199 ? 8.211 12.289 -11.789 1 92.25 199 HIS A CA 1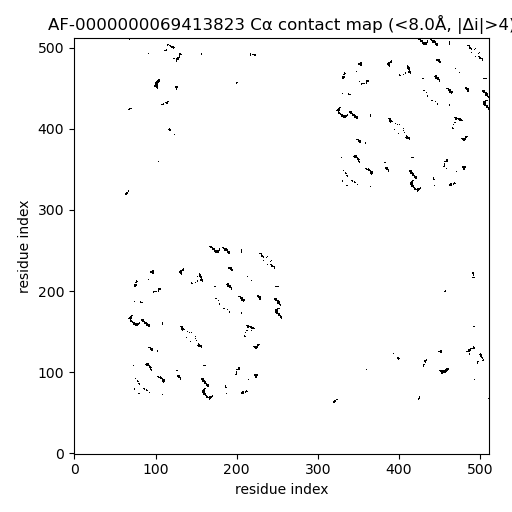
ATOM 1536 C C . HIS A 1 199 ? 7.637 11.281 -12.781 1 92.25 199 HIS A C 1
ATOM 1538 O O . HIS A 1 199 ? 6.551 11.484 -13.328 1 92.25 199 HIS A O 1
ATOM 1544 N N . LYS A 1 200 ? 8.32 10.156 -13.039 1 92.75 200 LYS A N 1
ATOM 1545 C CA . LYS A 1 200 ? 7.945 9.195 -14.078 1 92.75 200 LYS A CA 1
ATOM 1546 C C . LYS A 1 200 ? 6.73 8.375 -13.656 1 92.75 200 LYS A C 1
ATOM 1548 O O . LYS A 1 200 ? 5.973 7.898 -14.5 1 92.75 200 LYS A O 1
ATOM 1553 N N . GLY A 1 201 ? 6.598 8.094 -12.367 1 90.62 201 GLY A N 1
ATOM 1554 C CA . GLY A 1 201 ? 5.465 7.34 -11.859 1 90.62 201 GLY A CA 1
ATOM 1555 C C . GLY A 1 201 ? 4.676 8.086 -10.797 1 90.62 201 GLY A C 1
ATOM 1556 O O . GLY A 1 201 ? 5.234 8.891 -10.055 1 90.62 201 GLY A O 1
ATOM 1557 N N . ARG A 1 202 ? 3.426 7.727 -10.688 1 88.06 202 ARG A N 1
ATOM 1558 C CA . ARG A 1 202 ? 2.529 8.336 -9.711 1 88.06 202 ARG A CA 1
ATOM 1559 C C . ARG A 1 202 ? 2.652 7.652 -8.352 1 88.06 202 ARG A C 1
ATOM 1561 O O . ARG A 1 202 ? 3.043 6.484 -8.273 1 88.06 202 ARG A O 1
ATOM 1568 N N . LEU A 1 203 ? 2.432 8.406 -7.305 1 92.88 203 LEU A N 1
ATOM 1569 C CA . LEU A 1 203 ? 2.314 7.91 -5.938 1 92.88 203 LEU A CA 1
ATOM 1570 C C . LEU A 1 203 ? 0.977 8.312 -5.324 1 92.88 203 LEU A C 1
ATOM 1572 O O . LEU A 1 203 ? 0.394 9.328 -5.711 1 92.88 203 LEU A O 1
ATOM 1576 N N . GLU A 1 204 ? 0.483 7.449 -4.434 1 94.19 204 GLU A N 1
ATOM 1577 C CA . GLU A 1 204 ? -0.736 7.789 -3.707 1 94.19 204 GLU A CA 1
ATOM 1578 C C . GLU A 1 204 ? -0.559 9.07 -2.9 1 94.19 204 GLU A C 1
ATOM 1580 O O . GLU A 1 204 ? 0.562 9.43 -2.539 1 94.19 204 GLU A O 1
ATOM 1585 N N . TYR A 1 205 ? -1.698 9.844 -2.646 1 93.19 205 TYR A N 1
ATOM 1586 C CA . TYR A 1 205 ? -1.717 10.945 -1.695 1 93.19 205 TYR A CA 1
ATOM 1587 C C . TYR A 1 205 ? -1.763 10.43 -0.262 1 93.19 205 TYR A C 1
ATOM 1589 O O . TYR A 1 205 ? -2.572 9.562 0.064 1 93.19 205 TYR A O 1
ATOM 1597 N N . VAL A 1 206 ? -0.942 10.977 0.599 1 96.31 206 VAL A N 1
ATOM 1598 C CA . VAL A 1 206 ? -0.965 10.594 2.008 1 96.31 206 VAL A CA 1
ATOM 1599 C C . VAL A 1 206 ? -0.986 11.852 2.881 1 96.31 206 VAL A C 1
ATOM 1601 O O . VAL A 1 206 ? -0.552 12.922 2.449 1 96.31 206 VAL A O 1
ATOM 1604 N N . CYS A 1 207 ? -1.507 11.703 4.09 1 96.38 207 CYS A N 1
ATOM 1605 C CA . CYS A 1 207 ? -1.467 12.766 5.09 1 96.38 207 CYS A CA 1
ATOM 1606 C C . CYS A 1 207 ? -0.225 12.641 5.965 1 96.38 207 CYS A C 1
ATOM 1608 O O . CYS A 1 207 ? -0.139 11.742 6.805 1 96.38 207 CYS A O 1
ATOM 1610 N N . VAL A 1 208 ? 0.717 13.586 5.762 1 94.94 208 VAL A N 1
ATOM 1611 C CA . VAL A 1 208 ? 1.931 13.594 6.574 1 94.94 208 VAL A CA 1
ATOM 1612 C C . VAL A 1 208 ? 1.762 14.555 7.75 1 94.94 208 VAL A C 1
ATOM 1614 O O . VAL A 1 208 ? 1.327 15.695 7.57 1 94.94 208 VAL A O 1
ATOM 1617 N N . ASP A 1 209 ? 2.139 14.07 8.906 1 93.62 209 ASP A N 1
ATOM 1618 C CA . ASP A 1 209 ? 1.94 14.789 10.156 1 93.62 209 ASP A CA 1
ATOM 1619 C C . ASP A 1 209 ? 2.557 16.188 10.086 1 93.62 209 ASP A C 1
ATOM 1621 O O . ASP A 1 209 ? 3.656 16.359 9.555 1 93.62 209 ASP A O 1
ATOM 1625 N N . TYR A 1 210 ? 1.946 17.078 10.789 1 90.62 210 TYR A N 1
ATOM 1626 C CA . TYR A 1 210 ? 2.369 18.469 10.812 1 90.62 210 TYR A CA 1
ATOM 1627 C C . TYR A 1 210 ? 3.73 18.609 11.484 1 90.62 210 TYR A C 1
ATOM 1629 O O . TYR A 1 210 ? 4.426 19.609 11.281 1 90.62 210 TYR A O 1
ATOM 1637 N N . ALA A 1 211 ? 4.055 17.781 12.344 1 88.19 211 ALA A N 1
ATOM 1638 C CA . ALA A 1 211 ? 5.336 17.766 13.039 1 88.19 211 ALA A CA 1
ATOM 1639 C C . ALA A 1 211 ? 6.145 16.516 12.672 1 88.19 211 ALA A C 1
ATOM 1641 O O . ALA A 1 211 ? 6.43 15.68 13.531 1 88.19 211 ALA A O 1
ATOM 1642 N N . PRO A 1 212 ? 6.527 16.516 11.438 1 89.19 212 PRO A N 1
ATOM 1643 C CA . PRO A 1 212 ? 7.219 15.312 10.984 1 89.19 212 PRO A CA 1
ATOM 1644 C C . PRO A 1 212 ? 8.562 15.109 11.68 1 89.19 212 PRO A C 1
ATOM 1646 O O . PRO A 1 212 ? 9.258 16.078 11.992 1 89.19 212 PRO A O 1
ATOM 1649 N N . GLU A 1 213 ? 8.867 13.891 11.914 1 88.44 213 GLU A N 1
ATOM 1650 C CA . GLU A 1 213 ? 10.164 13.453 12.414 1 88.44 213 GLU A CA 1
ATOM 1651 C C . GLU A 1 213 ? 11.055 12.953 11.281 1 88.44 213 GLU A C 1
ATOM 1653 O O . GLU A 1 213 ? 10.594 12.766 10.156 1 88.44 213 GLU A O 1
ATOM 1658 N N . ALA A 1 214 ? 12.312 12.914 11.57 1 86.88 214 ALA A N 1
ATOM 1659 C CA . ALA A 1 214 ? 13.258 12.289 10.648 1 86.88 214 ALA A CA 1
ATOM 1660 C C . ALA A 1 214 ? 13.727 10.93 11.172 1 86.88 214 ALA A C 1
ATOM 1662 O O . ALA A 1 214 ? 13.93 10.766 12.375 1 86.88 214 ALA A O 1
ATOM 1663 N N . ASP A 1 215 ? 13.812 10.039 10.227 1 85.12 215 ASP A N 1
ATOM 1664 C CA . ASP A 1 215 ? 14.484 8.797 10.594 1 85.12 215 ASP A CA 1
ATOM 1665 C C . ASP A 1 215 ? 15.969 9.039 10.883 1 85.12 215 ASP A C 1
ATOM 1667 O O . ASP A 1 215 ? 16.703 9.531 10.023 1 85.12 215 ASP A O 1
ATOM 1671 N N . PRO A 1 216 ? 16.359 8.688 12.039 1 77.56 216 PRO A N 1
ATOM 1672 C CA . PRO A 1 216 ? 17.75 8.969 12.391 1 77.56 216 PRO A CA 1
ATOM 1673 C C . PRO A 1 216 ? 18.75 8.258 11.477 1 77.56 216 PRO A C 1
ATOM 1675 O O . PRO A 1 216 ? 19.891 8.719 11.328 1 77.56 216 PRO A O 1
ATOM 1678 N N . ALA A 1 217 ? 18.328 7.219 10.859 1 75.19 217 ALA A N 1
ATOM 1679 C CA . ALA A 1 217 ? 19.234 6.445 10.008 1 75.19 217 ALA A CA 1
ATOM 1680 C C . ALA A 1 217 ? 19.375 7.082 8.633 1 75.19 217 ALA A C 1
ATOM 1682 O O . ALA A 1 217 ? 20.297 6.746 7.871 1 75.19 217 ALA A O 1
ATOM 1683 N N . GLY A 1 218 ? 18.484 8.016 8.25 1 67.31 218 GLY A N 1
ATOM 1684 C CA . GLY A 1 218 ? 18.453 8.562 6.902 1 67.31 218 GLY A CA 1
ATOM 1685 C C . GLY A 1 218 ? 18.703 10.055 6.859 1 67.31 218 GLY A C 1
ATOM 1686 O O . GLY A 1 218 ? 17.75 10.844 6.734 1 67.31 218 GLY A O 1
ATOM 1687 N N . TYR A 1 219 ? 19.938 10.469 6.859 1 69.19 219 TYR A N 1
ATOM 1688 C CA . TYR A 1 219 ? 20.219 11.891 6.98 1 69.19 219 TYR A CA 1
ATOM 1689 C C . TYR A 1 219 ? 20.844 12.438 5.703 1 69.19 219 TYR A C 1
ATOM 1691 O O . TYR A 1 219 ? 21.203 13.617 5.633 1 69.19 219 TYR A O 1
ATOM 1699 N N . SER A 1 220 ? 20.859 11.648 4.789 1 77.12 220 SER A N 1
ATOM 1700 C CA . SER A 1 220 ? 21.484 12.109 3.549 1 77.12 220 SER A CA 1
ATOM 1701 C C . SER A 1 220 ? 20.531 11.969 2.369 1 77.12 220 SER A C 1
ATOM 1703 O O . SER A 1 220 ? 19.5 11.297 2.469 1 77.12 220 SER A O 1
ATOM 1705 N N . ASN A 1 221 ? 20.891 12.797 1.404 1 85.31 221 ASN A N 1
ATOM 1706 C CA . ASN A 1 221 ? 20.188 12.656 0.141 1 85.31 221 ASN A CA 1
ATOM 1707 C C . ASN A 1 221 ? 20.5 11.336 -0.544 1 85.31 221 ASN A C 1
ATOM 1709 O O . ASN A 1 221 ? 21.594 11.172 -1.112 1 85.31 221 ASN A O 1
ATOM 1713 N N . GLU A 1 222 ? 19.609 10.438 -0.471 1 88.44 222 GLU A N 1
ATOM 1714 C CA . GLU A 1 222 ? 19.797 9.125 -1.09 1 88.44 222 GLU A CA 1
ATOM 1715 C C . GLU A 1 222 ? 18.688 8.836 -2.104 1 88.44 222 GLU A C 1
ATOM 1717 O O . GLU A 1 222 ? 18.719 7.793 -2.766 1 88.44 222 GLU A O 1
ATOM 1722 N N . ASP A 1 223 ? 17.812 9.734 -2.244 1 90.06 223 ASP A N 1
ATOM 1723 C CA . ASP A 1 223 ? 16.672 9.617 -3.143 1 90.06 223 ASP A CA 1
ATOM 1724 C C . ASP A 1 223 ? 15.812 8.406 -2.783 1 90.06 223 ASP A C 1
ATOM 1726 O O . ASP A 1 223 ? 15.914 7.871 -1.676 1 90.06 223 ASP A O 1
ATOM 1730 N N . GLY A 1 224 ? 14.727 8.062 -3.566 1 94.44 224 GLY A N 1
ATOM 1731 C CA . GLY A 1 224 ? 13.734 7.031 -3.309 1 94.44 224 GLY A CA 1
ATOM 1732 C C . GLY A 1 224 ? 12.32 7.469 -3.637 1 94.44 224 GLY A C 1
ATOM 1733 O O . GLY A 1 224 ? 12.07 8.023 -4.711 1 94.44 224 GLY A O 1
ATOM 1734 N N . ALA A 1 225 ? 11.414 7.051 -2.773 1 94.81 225 ALA A N 1
ATOM 1735 C CA . ALA A 1 225 ? 10.039 7.508 -2.924 1 94.81 225 ALA A CA 1
ATOM 1736 C C . ALA A 1 225 ? 9.852 8.898 -2.318 1 94.81 225 ALA A C 1
ATOM 1738 O O . ALA A 1 225 ? 9.375 9.031 -1.188 1 94.81 225 ALA A O 1
ATOM 1739 N N . LEU A 1 226 ? 10.062 9.914 -3.082 1 94.12 226 LEU A N 1
ATOM 1740 C CA . LEU A 1 226 ? 10.188 11.289 -2.596 1 94.12 226 LEU A CA 1
ATOM 1741 C C . LEU A 1 226 ? 8.812 11.898 -2.354 1 94.12 226 LEU A C 1
ATOM 1743 O O . LEU A 1 226 ? 7.906 11.75 -3.178 1 94.12 226 LEU A O 1
ATOM 1747 N N . LEU A 1 227 ? 8.656 12.633 -1.273 1 93.62 227 LEU A N 1
ATOM 1748 C CA . LEU A 1 227 ? 7.379 13.227 -0.902 1 93.62 227 LEU A CA 1
ATOM 1749 C C . LEU A 1 227 ? 7.441 14.75 -0.986 1 93.62 227 LEU A C 1
ATOM 1751 O O . LEU A 1 227 ? 8.297 15.375 -0.353 1 93.62 227 LEU A O 1
ATOM 1755 N N . TYR A 1 228 ? 6.516 15.336 -1.704 1 92.44 228 TYR A N 1
ATO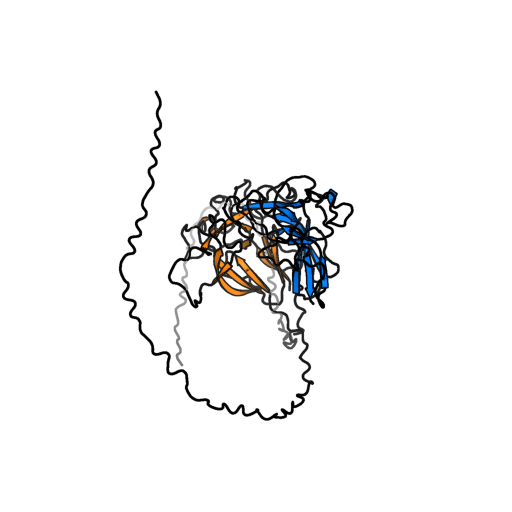M 1756 C CA . TYR A 1 228 ? 6.355 16.766 -1.913 1 92.44 228 TYR A CA 1
ATOM 1757 C C . TYR A 1 228 ? 4.996 17.25 -1.413 1 92.44 228 TYR A C 1
ATOM 1759 O O . TYR A 1 228 ? 4.016 16.5 -1.454 1 92.44 228 TYR A O 1
ATOM 1767 N N . PHE A 1 229 ? 4.961 18.484 -1.031 1 92.12 229 PHE A N 1
ATOM 1768 C CA . PHE A 1 229 ? 3.674 19.094 -0.708 1 92.12 229 PHE A CA 1
ATOM 1769 C C . PHE A 1 229 ? 2.76 19.109 -1.927 1 92.12 229 PHE A C 1
ATOM 1771 O O . PHE A 1 229 ? 3.223 19.312 -3.053 1 92.12 229 PHE A O 1
ATOM 1778 N N . VAL A 1 230 ? 1.453 19.016 -1.673 1 93.12 230 VAL A N 1
ATOM 1779 C CA . VAL A 1 230 ? 0.441 19.078 -2.723 1 93.12 230 VAL A CA 1
ATOM 1780 C C . VAL A 1 230 ? -0.219 20.453 -2.73 1 93.12 230 VAL A C 1
ATOM 1782 O O . VAL A 1 230 ? -0.663 20.938 -1.689 1 93.12 230 VAL A O 1
ATOM 1785 N N . GLN A 1 231 ? -0.275 21.078 -3.844 1 93.56 231 GLN A N 1
ATOM 1786 C CA . GLN A 1 231 ? -0.978 22.344 -4.023 1 93.56 231 GLN A CA 1
ATOM 1787 C C . GLN A 1 231 ? -2.256 22.156 -4.836 1 93.56 231 GLN A C 1
ATOM 1789 O O . GLN A 1 231 ? -2.318 21.281 -5.711 1 93.56 231 GLN A O 1
ATOM 1794 N N . ALA A 1 232 ? -3.277 23 -4.492 1 91.5 232 ALA A N 1
ATOM 1795 C CA . ALA A 1 232 ? -4.48 23.047 -5.316 1 91.5 232 ALA A CA 1
ATOM 1796 C C . ALA A 1 232 ? -4.188 23.641 -6.688 1 91.5 232 ALA A C 1
ATOM 1798 O O . ALA A 1 232 ? -3.441 24.625 -6.797 1 91.5 232 ALA A O 1
ATOM 1799 N N . ALA A 1 233 ? -4.746 23.062 -7.719 1 92 233 ALA A N 1
ATOM 1800 C CA . ALA A 1 233 ? -4.695 23.609 -9.07 1 92 233 ALA A CA 1
ATOM 1801 C C . ALA A 1 233 ? -6.098 23.875 -9.609 1 92 233 ALA A C 1
ATOM 1803 O O . ALA A 1 233 ? -6.887 22.953 -9.797 1 92 233 ALA A O 1
ATOM 1804 N N . CYS A 1 234 ? -6.332 25.125 -9.875 1 88.38 234 CYS A N 1
ATOM 1805 C CA . CYS A 1 234 ? -7.672 25.531 -10.281 1 88.38 234 CYS A CA 1
ATOM 1806 C C . CYS A 1 234 ? -7.941 25.141 -11.734 1 88.38 234 CYS A C 1
ATOM 1808 O O . CYS A 1 234 ? -7.008 24.906 -12.5 1 88.38 234 CYS A O 1
ATOM 1810 N N . GLY A 1 235 ? -9.242 25.031 -12.188 1 92.12 235 GLY A N 1
ATOM 1811 C CA . GLY A 1 235 ? -9.805 24.5 -13.422 1 92.12 235 GLY A CA 1
ATOM 1812 C C . GLY A 1 235 ? -10.992 23.594 -13.195 1 92.12 235 GLY A C 1
ATOM 1813 O O . GLY A 1 235 ? -12.078 24.062 -12.828 1 92.12 235 GLY A O 1
ATOM 1814 N N . SER A 1 236 ? -10.664 22.297 -13.234 1 88.56 236 SER A N 1
ATOM 1815 C CA . SER A 1 236 ? -11.719 21.359 -12.875 1 88.56 236 SER A CA 1
ATOM 1816 C C . SER A 1 236 ? -11.992 21.391 -11.375 1 88.56 236 SER A C 1
ATOM 1818 O O . SER A 1 236 ? -13.102 21.094 -10.93 1 88.56 236 SER A O 1
ATOM 1820 N N . LEU A 1 237 ? -10.922 21.766 -10.57 1 87.94 237 LEU A N 1
ATOM 1821 C CA . LEU A 1 237 ? -11.133 22.047 -9.156 1 87.94 237 LEU A CA 1
ATOM 1822 C C . LEU A 1 237 ? -11.742 23.438 -8.977 1 87.94 237 LEU A C 1
ATOM 1824 O O . LEU A 1 237 ? -11.18 24.438 -9.43 1 87.94 237 LEU A O 1
ATOM 1828 N N . PRO A 1 238 ? -12.82 23.422 -8.305 1 87.62 238 PRO A N 1
ATOM 1829 C CA . PRO A 1 238 ? -13.5 24.703 -8.195 1 87.62 238 PRO A CA 1
ATOM 1830 C C . PRO A 1 238 ? -12.719 25.719 -7.355 1 87.62 238 PRO A C 1
ATOM 1832 O O . PRO A 1 238 ? -12.289 25.391 -6.242 1 87.62 238 PRO A O 1
ATOM 1835 N N . CYS A 1 239 ? -12.617 26.969 -7.781 1 88.38 239 CYS A N 1
ATOM 1836 C CA . CYS A 1 239 ? -12.016 28.141 -7.148 1 88.38 239 CYS A CA 1
ATOM 1837 C C . CYS A 1 239 ? -12.914 29.359 -7.301 1 88.38 239 CYS A C 1
ATOM 1839 O O . CYS A 1 239 ? -13.078 29.891 -8.406 1 88.38 239 CYS A O 1
ATOM 1841 N N . PRO A 1 240 ? -13.656 29.469 -6.195 1 91.94 240 PRO A N 1
ATOM 1842 C CA . PRO A 1 240 ? -13.633 29.031 -4.797 1 91.94 240 PRO A CA 1
ATOM 1843 C C . PRO A 1 240 ? -14.375 27.719 -4.578 1 91.94 240 PRO A C 1
ATOM 1845 O O . PRO A 1 240 ? -15.141 27.281 -5.438 1 91.94 240 PRO A O 1
ATOM 1848 N N . PRO A 1 241 ? -14.102 27.125 -3.332 1 94.62 241 PRO A N 1
ATOM 1849 C CA . PRO A 1 241 ? -13.406 27.625 -2.145 1 94.62 241 PRO A CA 1
ATOM 1850 C C . PRO A 1 241 ? -11.906 27.328 -2.166 1 94.62 241 PRO A C 1
ATOM 1852 O O . PRO A 1 241 ? -11.172 27.812 -1.301 1 94.62 241 PRO A O 1
ATOM 1855 N N . TYR A 1 242 ? -11.516 26.578 -3.143 1 93.12 242 TYR A N 1
ATOM 1856 C CA . TYR A 1 242 ? -10.086 26.312 -3.23 1 93.12 242 TYR A CA 1
ATOM 1857 C C . TYR A 1 242 ? -9.344 27.516 -3.797 1 93.12 242 TYR A C 1
ATOM 1859 O O . TYR A 1 242 ? -9.961 28.422 -4.375 1 93.12 242 TYR A O 1
ATOM 1867 N N . VAL A 1 243 ? -8.039 27.641 -3.486 1 94.31 243 VAL A N 1
ATOM 1868 C CA . VAL A 1 243 ? -7.164 28.703 -3.957 1 94.31 243 VAL A CA 1
ATOM 1869 C C . VAL A 1 243 ? -5.988 28.109 -4.727 1 94.31 243 VAL A C 1
ATOM 1871 O O . VAL A 1 243 ? -5.266 27.266 -4.207 1 94.31 243 VAL A O 1
ATOM 1874 N N . ASN A 1 244 ? -5.836 28.609 -5.957 1 92.31 244 ASN A N 1
ATOM 1875 C CA . ASN A 1 244 ? -4.766 28.094 -6.812 1 92.31 244 ASN A CA 1
ATOM 1876 C C . ASN A 1 244 ? -3.396 28.281 -6.16 1 92.31 244 ASN A C 1
ATOM 1878 O O . ASN A 1 244 ? -3.076 29.359 -5.672 1 92.31 244 ASN A O 1
ATOM 1882 N N . GLY A 1 245 ? -2.607 27.172 -6.09 1 92.19 245 GLY A N 1
ATOM 1883 C CA . GLY A 1 245 ? -1.241 27.219 -5.594 1 92.19 245 GLY A CA 1
ATOM 1884 C C . GLY A 1 245 ? -1.147 27.078 -4.086 1 92.19 245 GLY A C 1
ATOM 1885 O O . GLY A 1 245 ? -0.052 27.109 -3.521 1 92.19 245 GLY A O 1
ATOM 1886 N N . ARG A 1 246 ? -2.234 26.922 -3.436 1 92.06 246 ARG A N 1
ATOM 1887 C CA . ARG A 1 246 ? -2.205 26.797 -1.982 1 92.06 246 ARG A CA 1
ATOM 1888 C C . ARG A 1 246 ? -2.016 25.344 -1.563 1 92.06 246 ARG A C 1
ATOM 1890 O O . ARG A 1 246 ? -2.666 24.453 -2.104 1 92.06 246 ARG A O 1
ATOM 1897 N N . GLU A 1 247 ? -1.144 25.156 -0.615 1 93 247 GLU A N 1
ATOM 1898 C CA . GLU A 1 247 ? -0.901 23.828 -0.081 1 93 247 GLU A CA 1
ATOM 1899 C C . GLU A 1 247 ? -2.146 23.266 0.602 1 93 247 GLU A C 1
ATOM 1901 O O . GLU A 1 247 ? -2.803 23.969 1.375 1 93 247 GLU A O 1
ATOM 1906 N N . LEU A 1 248 ? -2.443 22.031 0.306 1 94.19 248 LEU A N 1
ATOM 1907 C CA . LEU A 1 248 ? -3.604 21.391 0.91 1 94.19 248 LEU A CA 1
ATOM 1908 C C . LEU A 1 248 ? -3.223 20.703 2.223 1 94.19 248 LEU A C 1
ATOM 1910 O O . LEU A 1 248 ? -2.238 19.969 2.283 1 94.19 248 LEU A O 1
ATOM 1914 N N . THR A 1 249 ? -3.998 21 3.229 1 95.31 249 THR A N 1
ATOM 1915 C CA . THR A 1 249 ? -3.893 20.328 4.52 1 95.31 249 THR A CA 1
ATOM 1916 C C . THR A 1 249 ? -4.645 19 4.5 1 95.31 249 THR A C 1
ATOM 1918 O O . THR A 1 249 ? -5.262 18.656 3.492 1 95.31 249 THR A O 1
ATOM 1921 N N . CYS A 1 250 ? -4.543 18.203 5.582 1 96.56 250 CYS A N 1
ATOM 1922 C CA . CYS A 1 250 ? -5.293 16.969 5.793 1 96.56 250 CYS A CA 1
ATOM 1923 C C . CYS A 1 250 ? -5.457 16.688 7.281 1 96.56 250 CYS A C 1
ATOM 1925 O O . CYS A 1 250 ? -4.75 17.25 8.109 1 96.56 250 CYS A O 1
ATOM 1927 N N . VAL A 1 251 ? -6.438 15.875 7.586 1 96.81 251 VAL A N 1
ATOM 1928 C CA . VAL A 1 251 ? -6.652 15.43 8.961 1 96.81 251 VAL A CA 1
ATOM 1929 C C . VAL A 1 251 ? -7.191 14 8.961 1 96.81 251 VAL A C 1
ATOM 1931 O O . VAL A 1 251 ? -8.023 13.641 8.125 1 96.81 251 VAL A O 1
ATOM 1934 N N . VAL A 1 252 ? -6.602 13.172 9.789 1 97.06 252 VAL A N 1
ATOM 1935 C CA . VAL A 1 252 ? -7.117 11.828 10.023 1 97.06 252 VAL A CA 1
ATOM 1936 C C . VAL A 1 252 ? -8.062 11.836 11.227 1 97.06 252 VAL A C 1
ATOM 1938 O O . VAL A 1 252 ? -7.688 12.273 12.312 1 97.06 252 VAL A O 1
ATOM 1941 N N . CYS A 1 253 ? -9.273 11.367 11.031 1 94.75 253 CYS A N 1
ATOM 1942 C CA . CYS A 1 253 ? -10.344 11.422 12.016 1 94.75 253 CYS A CA 1
ATOM 1943 C C . CYS A 1 253 ? -10.844 10.031 12.352 1 94.75 253 CYS A C 1
ATOM 1945 O O . CYS A 1 253 ? -10.852 9.141 11.5 1 94.75 253 CYS A O 1
ATOM 1947 N N . SER A 1 254 ? -11.234 9.844 13.57 1 93.81 254 SER A N 1
ATOM 1948 C CA . SER A 1 254 ? -11.875 8.602 13.984 1 93.81 254 SER A CA 1
ATOM 1949 C C . SER A 1 254 ? -13.234 8.867 14.617 1 93.81 254 SER A C 1
ATOM 1951 O O . SER A 1 254 ? -13.492 9.969 15.117 1 93.81 254 SER A O 1
ATOM 1953 N N . LYS A 1 255 ? -14.141 7.918 14.43 1 90 255 LYS A N 1
ATOM 1954 C CA . LYS A 1 255 ? -15.445 7.93 15.086 1 90 255 LYS A CA 1
ATOM 1955 C C . LYS A 1 255 ? -15.703 6.617 15.82 1 90 255 LYS A C 1
ATOM 1957 O O . LYS A 1 255 ? -15.562 5.539 15.242 1 90 255 LYS A O 1
ATOM 1962 N N . TYR A 1 256 ? -16.141 6.734 17.062 1 86.25 256 TYR A N 1
ATOM 1963 C CA . TYR A 1 256 ? -16.312 5.594 17.953 1 86.25 256 TYR A CA 1
ATOM 1964 C C . TYR A 1 256 ? -17.781 5.27 18.156 1 86.25 256 TYR A C 1
ATOM 1966 O O . TYR A 1 256 ? -18.641 6.16 18.094 1 86.25 256 TYR A O 1
ATOM 1974 N N . MET B 1 1 ? 27.891 19.875 -58.094 1 20.11 1 MET B N 1
ATOM 1975 C CA . MET B 1 1 ? 27.078 20.781 -57.281 1 20.11 1 MET B CA 1
ATOM 1976 C C . MET B 1 1 ? 25.703 20.172 -57 1 20.11 1 MET B C 1
ATOM 1978 O O . MET B 1 1 ? 25.266 19.25 -57.688 1 20.11 1 MET B O 1
ATOM 1982 N N . VAL B 1 2 ? 24.609 21.016 -56.531 1 21 2 VAL B N 1
ATOM 1983 C CA . VAL B 1 2 ? 23.891 21.172 -55.25 1 21 2 VAL B CA 1
ATOM 1984 C C . VAL B 1 2 ? 22.516 20.5 -55.375 1 21 2 VAL B C 1
ATOM 1986 O O . VAL B 1 2 ? 22.141 19.719 -54.5 1 21 2 VAL B O 1
ATOM 1989 N N . THR B 1 3 ? 21.5 20.938 -56.219 1 21.62 3 THR B N 1
ATOM 1990 C CA . THR B 1 3 ? 20.312 21.656 -55.75 1 21.62 3 THR B CA 1
ATOM 1991 C C . THR B 1 3 ? 19.172 20.688 -55.469 1 21.62 3 THR B C 1
ATOM 1993 O O . THR B 1 3 ? 18.984 19.719 -56.188 1 21.62 3 THR B O 1
ATOM 1996 N N . LEU B 1 4 ? 18.359 20.984 -54.344 1 22.67 4 LEU B N 1
ATOM 1997 C CA . LEU B 1 4 ? 17.328 20.641 -53.375 1 22.67 4 LEU B CA 1
ATOM 1998 C C . LEU B 1 4 ? 15.945 20.641 -54 1 22.67 4 LEU B C 1
ATOM 2000 O O . LEU B 1 4 ? 14.977 20.203 -53.375 1 22.67 4 LEU B O 1
ATOM 2004 N N . ASN B 1 5 ? 15.617 20.984 -55.219 1 19.7 5 ASN B N 1
ATOM 2005 C CA . ASN B 1 5 ? 14.414 21.812 -55.188 1 19.7 5 ASN B CA 1
ATOM 2006 C C . ASN B 1 5 ? 13.195 21.016 -54.75 1 19.7 5 ASN B C 1
ATOM 2008 O O . ASN B 1 5 ? 13.008 19.875 -55.156 1 19.7 5 ASN B O 1
ATOM 2012 N N . LEU B 1 6 ? 12.289 21.609 -53.75 1 21.16 6 LEU B N 1
ATOM 2013 C CA . LEU B 1 6 ? 11.156 21.594 -52.844 1 21.16 6 LEU B CA 1
ATOM 2014 C C . LEU B 1 6 ? 9.836 21.531 -53.594 1 21.16 6 LEU B C 1
ATOM 2016 O O . LEU B 1 6 ? 8.789 21.922 -53.094 1 21.16 6 LEU B O 1
ATOM 2020 N N . ASP B 1 7 ? 9.734 21.312 -54.844 1 19.91 7 ASP B N 1
ATOM 2021 C CA . ASP B 1 7 ? 8.523 22 -55.281 1 19.91 7 ASP B CA 1
ATOM 2022 C C . ASP B 1 7 ? 7.285 21.453 -54.594 1 19.91 7 ASP B C 1
ATOM 2024 O O . ASP B 1 7 ? 7.129 20.234 -54.469 1 19.91 7 ASP B O 1
ATOM 2028 N N . ALA B 1 8 ? 6.352 22.359 -54.031 1 18.66 8 ALA B N 1
ATOM 2029 C CA . ALA B 1 8 ? 5.273 22.75 -53.125 1 18.66 8 ALA B CA 1
ATOM 2030 C C . ALA B 1 8 ? 3.939 22.156 -53.562 1 18.66 8 ALA B C 1
ATOM 2032 O O . ALA B 1 8 ? 3.094 21.797 -52.75 1 18.66 8 ALA B O 1
ATOM 2033 N N . LYS B 1 9 ? 3.506 22.172 -54.844 1 19.62 9 LYS B N 1
ATOM 2034 C CA . LYS B 1 9 ? 2.219 22.859 -54.938 1 19.62 9 LYS B CA 1
ATOM 2035 C C . LYS B 1 9 ? 1.122 22.062 -54.219 1 19.62 9 LYS B C 1
ATOM 2037 O O . LYS B 1 9 ? 1.17 20.828 -54.188 1 19.62 9 LYS B O 1
ATOM 2042 N N . VAL B 1 10 ? -0.012 22.766 -53.75 1 19.25 10 VAL B N 1
ATOM 2043 C CA . VAL B 1 10 ? -1.123 23 -52.844 1 19.25 10 VAL B CA 1
ATOM 2044 C C . VAL B 1 10 ? -2.291 22.078 -53.188 1 19.25 10 VAL B C 1
ATOM 2046 O O . VAL B 1 10 ? -2.82 21.375 -52.344 1 19.25 10 VAL B O 1
ATOM 2049 N N . SER B 1 11 ? -3.154 22.312 -54.281 1 18.5 11 SER B N 1
ATOM 2050 C CA . SER B 1 11 ? -4.438 22.938 -53.969 1 18.5 11 SER B CA 1
ATOM 2051 C C . SER B 1 11 ? -5.508 21.891 -53.688 1 18.5 11 SER B C 1
ATOM 2053 O O . SER B 1 11 ? -6.168 21.953 -52.656 1 18.5 11 SER B O 1
ATOM 2055 N N . THR B 1 12 ? -6.566 21.75 -54.562 1 21.69 12 THR B N 1
ATOM 2056 C CA . THR B 1 12 ? -7.988 22.031 -54.406 1 21.69 12 THR B CA 1
ATOM 2057 C C . THR B 1 12 ? -8.742 20.781 -53.969 1 21.69 12 THR B C 1
ATOM 2059 O O . THR B 1 12 ? -8.492 19.688 -54.5 1 21.69 12 THR B O 1
ATOM 2062 N N . PHE B 1 13 ? -9.523 20.875 -52.812 1 23.17 13 PHE B N 1
ATOM 2063 C CA . PHE B 1 13 ? -10.328 20.234 -51.781 1 23.17 13 PHE B CA 1
ATOM 2064 C C . PHE B 1 13 ? -11.617 19.672 -52.375 1 23.17 13 PHE B C 1
ATOM 2066 O O . PHE B 1 13 ? -12.539 19.328 -51.625 1 23.17 13 PHE B O 1
ATOM 2073 N N . SER B 1 14 ? -11.789 19.516 -53.688 1 21.39 14 SER B N 1
ATOM 2074 C CA . SER B 1 14 ? -13.219 19.578 -54 1 21.39 14 SER B CA 1
ATOM 2075 C C . SER B 1 14 ? -13.977 18.453 -53.312 1 21.39 14 SER B C 1
ATOM 2077 O O . SER B 1 14 ? -13.578 17.297 -53.375 1 21.39 14 SER B O 1
ATOM 2079 N N . LEU B 1 15 ? -14.914 18.859 -52.438 1 23.59 15 LEU B N 1
ATOM 2080 C CA . LEU B 1 15 ? -15.938 18.484 -51.469 1 23.59 15 LEU B CA 1
ATOM 2081 C C . LEU B 1 15 ? -16.984 17.578 -52.094 1 23.59 15 LEU B C 1
ATOM 2083 O O . LEU B 1 15 ? -17.875 18.062 -52.812 1 23.59 15 LEU B O 1
ATOM 2087 N N . LEU B 1 16 ? -16.562 16.609 -52.938 1 23.14 16 LEU B N 1
ATOM 2088 C CA . LEU B 1 16 ? -17.688 15.977 -53.625 1 23.14 16 LEU B CA 1
ATOM 2089 C C . LEU B 1 16 ? -18.656 15.375 -52.594 1 23.14 16 LEU B C 1
ATOM 2091 O O . LEU B 1 16 ? -18.312 14.453 -51.875 1 23.14 16 LEU B O 1
ATOM 2095 N N . ILE B 1 17 ? -19.516 16.281 -52.062 1 25.19 17 ILE B N 1
ATOM 2096 C CA . ILE B 1 17 ? -20.594 16.047 -51.125 1 25.19 17 ILE B CA 1
ATOM 2097 C C . ILE B 1 17 ? -21.547 14.992 -51.656 1 25.19 17 ILE B C 1
ATOM 2099 O O . ILE B 1 17 ? -22.219 15.219 -52.656 1 25.19 17 ILE B O 1
ATOM 2103 N N . PRO B 1 18 ? -20.984 13.742 -51.75 1 24.77 18 PRO B N 1
ATOM 2104 C CA . PRO B 1 18 ? -21.938 12.836 -52.406 1 24.77 18 PRO B CA 1
ATOM 2105 C C . PRO B 1 18 ? -23.359 13 -51.906 1 24.77 18 PRO B C 1
ATOM 2107 O O . PRO B 1 18 ? -23.578 13.602 -50.844 1 24.77 18 PRO B O 1
ATOM 2110 N N . ALA B 1 19 ? -24.125 12.234 -52.531 1 23.39 19 ALA B N 1
ATOM 2111 C CA . ALA B 1 19 ? -25.531 12.117 -52.906 1 23.39 19 ALA B CA 1
ATOM 2112 C C . ALA B 1 19 ? -26.438 11.984 -51.688 1 23.39 19 ALA B C 1
ATOM 2114 O O . ALA B 1 19 ? -25.984 11.562 -50.625 1 23.39 19 ALA B O 1
ATOM 2115 N N . SER B 1 20 ? -27.656 12.383 -51.812 1 24.92 20 SER B N 1
ATOM 2116 C CA . SER B 1 20 ? -28.953 12.891 -51.375 1 24.92 20 SER B CA 1
ATOM 2117 C C . SER B 1 20 ? -29.719 11.836 -50.594 1 24.92 20 SER B C 1
ATOM 2119 O O . SER B 1 20 ? -30.141 10.812 -51.156 1 24.92 20 SER B O 1
ATOM 2121 N N . SER B 1 21 ? -29.188 11.453 -49.312 1 23.81 21 SER B N 1
ATOM 2122 C CA . SER B 1 21 ? -29.891 10.5 -48.469 1 23.81 21 SER B CA 1
ATOM 2123 C C . SER B 1 21 ? -31.359 10.859 -48.312 1 23.81 21 SER B C 1
ATOM 2125 O O . SER B 1 21 ? -31.703 11.977 -47.938 1 23.81 21 SER B O 1
ATOM 2127 N N . ALA B 1 22 ? -32.156 10.219 -49.156 1 25.86 22 ALA B N 1
ATOM 2128 C CA . ALA B 1 22 ? -33.594 10.414 -49.219 1 25.86 22 ALA B CA 1
ATOM 2129 C C . ALA B 1 22 ? -34.219 10.32 -47.844 1 25.86 22 ALA B C 1
ATOM 2131 O O . ALA B 1 22 ? -34.25 9.25 -47.25 1 25.86 22 ALA B O 1
ATOM 2132 N N . VAL B 1 23 ? -33.938 11.242 -46.906 1 27.55 23 VAL B N 1
ATOM 2133 C CA . VAL B 1 23 ? -34.406 11.258 -45.531 1 27.55 23 VAL B CA 1
ATOM 2134 C C . VAL B 1 23 ? -35.938 11.273 -45.531 1 27.55 23 VAL B C 1
ATOM 2136 O O . VAL B 1 23 ? -36.562 12.188 -46.062 1 27.55 23 VAL B O 1
ATOM 2139 N N . PRO B 1 24 ? -36.562 10.055 -45.719 1 28.81 24 PRO B N 1
ATOM 2140 C CA . PRO B 1 24 ? -38 10.242 -45.844 1 28.81 24 PRO B CA 1
ATOM 2141 C C . PRO B 1 24 ? -38.562 11.055 -44.688 1 28.81 24 PRO B C 1
ATOM 2143 O O . PRO B 1 24 ? -38.062 10.977 -43.562 1 28.81 24 PRO B O 1
ATOM 2146 N N . THR B 1 25 ? -39 12.289 -44.906 1 27.8 25 THR B N 1
ATOM 2147 C CA . THR B 1 25 ? -39.562 13.352 -44.094 1 27.8 25 THR B CA 1
ATOM 2148 C C . THR B 1 25 ? -40.844 12.875 -43.406 1 27.8 25 THR B C 1
ATOM 2150 O O . THR B 1 25 ? -41.875 12.719 -44.031 1 27.8 25 THR B O 1
ATOM 2153 N N . VAL B 1 26 ? -40.719 11.648 -42.625 1 25.38 26 VAL B N 1
ATOM 2154 C CA . VAL B 1 26 ? -42 11.297 -42.031 1 25.38 26 VAL B CA 1
ATOM 2155 C C . VAL B 1 26 ? -42.562 12.469 -41.25 1 25.38 26 VAL B C 1
ATOM 2157 O O . VAL B 1 26 ? -41.906 12.93 -40.281 1 25.38 26 VAL B O 1
ATOM 2160 N N . PHE B 1 27 ? -43.344 13.359 -41.875 1 26.2 27 PHE B N 1
ATOM 2161 C CA . PHE B 1 27 ? -44.094 14.523 -41.406 1 26.2 27 PHE B CA 1
ATOM 2162 C C . PHE B 1 27 ? -45.031 14.148 -40.25 1 26.2 27 PHE B C 1
ATOM 2164 O O . PHE B 1 27 ? -46.094 13.594 -40.5 1 26.2 27 PHE B O 1
ATOM 2171 N N . CYS B 1 28 ? -44.5 13.391 -39.188 1 23.62 28 CYS B N 1
ATOM 2172 C CA . CYS B 1 28 ? -45.469 13.016 -38.188 1 23.62 28 CYS B CA 1
ATOM 2173 C C . CYS B 1 28 ? -46.219 14.242 -37.656 1 23.62 28 CYS B C 1
ATOM 2175 O O . CYS B 1 28 ? -45.594 15.234 -37.281 1 23.62 28 CYS B O 1
ATOM 2177 N N . SER B 1 29 ? -47.5 14.328 -38.062 1 22.44 29 SER B N 1
ATOM 2178 C CA . SER B 1 29 ? -48.5 15.367 -37.844 1 22.44 29 SER B CA 1
ATOM 2179 C C . SER B 1 29 ? -48.562 15.797 -36.375 1 22.44 29 SER B C 1
ATOM 2181 O O . SER B 1 29 ? -48.688 14.961 -35.5 1 22.44 29 SER B O 1
ATOM 2183 N N . LEU B 1 30 ? -47.875 16.938 -36.031 1 26.12 30 LEU B N 1
ATOM 2184 C CA . LEU B 1 30 ? -47.688 17.688 -34.781 1 26.12 30 LEU B CA 1
ATOM 2185 C C . LEU B 1 30 ? -49 17.922 -34.062 1 26.12 30 LEU B C 1
ATOM 2187 O O . LEU B 1 30 ? -49 18.438 -32.938 1 26.12 30 LEU B O 1
ATOM 2191 N N . LEU B 1 31 ? -50.125 17.781 -34.781 1 24.92 31 LEU B N 1
ATOM 2192 C CA . LEU B 1 31 ? -51.25 18.625 -34.312 1 24.92 31 LEU B CA 1
ATOM 2193 C C . LEU B 1 31 ? -51.75 18.125 -32.969 1 24.92 31 LEU B C 1
ATOM 2195 O O . LEU B 1 31 ? -52.406 18.875 -32.219 1 24.92 31 LEU B O 1
ATOM 2199 N N . ASP B 1 32 ? -51.906 16.812 -32.781 1 25.08 32 ASP B N 1
ATOM 2200 C CA . ASP B 1 32 ? -53.062 16.453 -31.969 1 25.08 32 ASP B CA 1
ATOM 2201 C C . ASP B 1 32 ? -52.812 16.75 -30.5 1 25.08 32 ASP B C 1
ATOM 2203 O O . ASP B 1 32 ? -52.625 15.828 -29.703 1 25.08 32 ASP B O 1
ATOM 2207 N N . LEU B 1 33 ? -51.906 17.625 -30.188 1 24.72 33 LEU B N 1
ATOM 2208 C CA . LEU B 1 33 ? -51.438 17.781 -28.812 1 24.72 33 LEU B CA 1
ATOM 2209 C C . LEU B 1 33 ? -52.562 18.281 -27.922 1 24.72 33 LEU B C 1
ATOM 2211 O O . LEU B 1 33 ? -52.344 18.562 -26.734 1 24.72 33 LEU B O 1
ATOM 2215 N N . LEU B 1 34 ? -53.719 18.688 -28.531 1 27.77 34 LEU B N 1
ATOM 2216 C CA . LEU B 1 34 ? -54.438 19.641 -27.703 1 27.77 34 LEU B CA 1
ATOM 2217 C C . LEU B 1 34 ? -55.188 18.938 -26.578 1 27.77 34 LEU B C 1
ATOM 2219 O O . LEU B 1 34 ? -56.094 19.516 -25.969 1 27.77 34 LEU B O 1
ATOM 2223 N N . CYS B 1 35 ? -55.125 17.578 -26.625 1 22.41 35 CYS B N 1
ATOM 2224 C CA . CYS B 1 35 ? -56.344 17.016 -26.016 1 22.41 35 CYS B CA 1
ATOM 2225 C C . CYS B 1 35 ? -56.594 17.594 -24.641 1 22.41 35 CYS B C 1
ATOM 2227 O O . CYS B 1 35 ? -55.688 18.172 -24.031 1 22.41 35 CYS B O 1
ATOM 2229 N N . CYS B 1 36 ? -57.438 16.859 -23.797 1 25.48 36 CYS B N 1
ATOM 2230 C CA . CYS B 1 36 ? -58.562 17.047 -22.875 1 25.48 36 CYS B CA 1
ATOM 2231 C C . CYS B 1 36 ? -58.062 17.469 -21.5 1 25.48 36 CYS B C 1
ATOM 2233 O O . CYS B 1 36 ? -57.031 16.969 -21.031 1 25.48 36 CYS B O 1
ATOM 2235 N N . PRO B 1 37 ? -58.5 18.656 -21.047 1 28.05 37 PRO B N 1
ATOM 2236 C CA . PRO B 1 37 ? -58.219 19.297 -19.766 1 28.05 37 PRO B CA 1
ATOM 2237 C C . PRO B 1 37 ? -58.562 18.406 -18.578 1 28.05 37 PRO B C 1
ATOM 2239 O O . PRO B 1 37 ? -59.75 18.188 -18.281 1 28.05 37 PRO B O 1
ATOM 2242 N N . GLU B 1 38 ? -58.312 17.016 -18.656 1 30.78 38 GLU B N 1
ATOM 2243 C CA . GLU B 1 38 ? -58.969 16.344 -17.531 1 30.78 38 GLU B CA 1
ATOM 2244 C C . GLU B 1 38 ? -58.562 17 -16.203 1 30.78 38 GLU B C 1
ATOM 2246 O O . GLU B 1 38 ? -57.375 17.234 -15.953 1 30.78 38 GLU B O 1
ATOM 2251 N N . THR B 1 39 ? -59.5 17.781 -15.672 1 27.38 39 THR B N 1
ATOM 2252 C CA . THR B 1 39 ? -59.5 18.406 -14.352 1 27.38 39 THR B CA 1
ATOM 2253 C C . THR B 1 39 ? -59.094 17.391 -13.289 1 27.38 39 THR B C 1
ATOM 2255 O O . THR B 1 39 ? -59.812 16.422 -13.031 1 27.38 39 THR B O 1
ATOM 2258 N N . VAL B 1 40 ? -57.812 16.922 -13.336 1 32.47 40 VAL B N 1
ATOM 2259 C CA . VAL B 1 40 ? -57.375 16.016 -12.281 1 32.47 40 VAL B CA 1
ATOM 2260 C C . VAL B 1 40 ? -57.719 16.594 -10.914 1 32.47 40 VAL B C 1
ATOM 2262 O O . VAL B 1 40 ? -57.25 17.688 -10.562 1 32.47 40 VAL B O 1
ATOM 2265 N N . ASN B 1 41 ? -59.031 16.344 -10.562 1 27.92 41 ASN B N 1
ATOM 2266 C CA . ASN B 1 41 ? -59.5 16.703 -9.219 1 27.92 41 ASN B CA 1
ATOM 2267 C C . ASN B 1 41 ? -58.5 16.219 -8.148 1 27.92 41 ASN B C 1
ATOM 2269 O O . ASN B 1 41 ? -58.281 15.023 -8.016 1 27.92 41 ASN B O 1
ATOM 2273 N N . ILE B 1 42 ? -57.531 17.062 -7.898 1 30.58 42 ILE B N 1
ATOM 2274 C CA . ILE B 1 42 ? -56.562 16.875 -6.801 1 30.58 42 ILE B CA 1
ATOM 2275 C C . ILE B 1 42 ? -57.344 16.609 -5.504 1 30.58 42 ILE B C 1
ATOM 2277 O O . ILE B 1 42 ? -58.031 17.484 -4.984 1 30.58 42 ILE B O 1
ATOM 2281 N N . VAL B 1 43 ? -58.094 15.391 -5.504 1 28.67 43 VAL B N 1
ATOM 2282 C CA . VAL B 1 43 ? -58.688 15.094 -4.215 1 28.67 43 VAL B CA 1
ATOM 2283 C C . VAL B 1 43 ? -57.656 15.188 -3.109 1 28.67 43 VAL B C 1
ATOM 2285 O O . VAL B 1 43 ? -56.594 14.547 -3.189 1 28.67 43 VAL B O 1
ATOM 2288 N N . LEU B 1 44 ? -57.688 16.234 -2.385 1 29.8 44 LEU B N 1
ATOM 2289 C CA . LEU B 1 44 ? -56.906 16.531 -1.194 1 29.8 44 LEU B CA 1
ATOM 2290 C C . LEU B 1 44 ? -57 15.375 -0.195 1 29.8 44 LEU B C 1
ATOM 2292 O O . LEU B 1 44 ? -58.094 14.945 0.173 1 29.8 44 LEU B O 1
ATOM 2296 N N . PRO B 1 45 ? -56.062 14.414 -0.324 1 29.06 45 PRO B N 1
ATOM 2297 C CA . PRO B 1 45 ? -56.188 13.305 0.626 1 29.06 45 PRO B CA 1
ATOM 2298 C C . PRO B 1 45 ? -56.438 13.781 2.055 1 29.06 45 PRO B C 1
ATOM 2300 O O . PRO B 1 45 ? -56 14.875 2.434 1 29.06 45 PRO B O 1
ATOM 2303 N N . SER B 1 46 ? -57.594 13.406 2.564 1 29.36 46 SER B N 1
ATOM 2304 C CA . SER B 1 46 ? -58.062 13.641 3.93 1 29.36 46 SER B CA 1
ATOM 2305 C C . SER B 1 46 ? -56.938 13.367 4.941 1 29.36 46 SER B C 1
ATOM 2307 O O . SER B 1 46 ? -56.156 12.453 4.754 1 29.36 46 SER B O 1
ATOM 2309 N N . LYS B 1 47 ? -56.719 14.367 5.816 1 29.83 47 LYS B N 1
ATOM 2310 C CA . LYS B 1 47 ? -55.812 14.367 6.961 1 29.83 47 LYS B CA 1
ATOM 2311 C C . LYS B 1 47 ? -56.031 13.133 7.828 1 29.83 47 LYS B C 1
ATOM 2313 O O . LYS B 1 47 ? -57 13.062 8.594 1 29.83 47 LYS B O 1
ATOM 2318 N N . THR B 1 48 ? -55.969 11.906 7.27 1 29.08 48 THR B N 1
ATOM 2319 C CA . THR B 1 48 ? -56.125 10.82 8.227 1 29.08 48 THR B CA 1
ATOM 2320 C C . THR B 1 48 ? -55.188 11.023 9.43 1 29.08 48 THR B C 1
ATOM 2322 O O . THR B 1 48 ? -54 11.219 9.266 1 29.08 48 THR B O 1
ATOM 2325 N N . ASN B 1 49 ? -55.781 11.469 10.492 1 26.81 49 ASN B N 1
ATOM 2326 C CA . ASN B 1 49 ? -55.188 11.516 11.82 1 26.81 49 ASN B CA 1
ATOM 2327 C C . ASN B 1 49 ? -54.531 10.188 12.188 1 26.81 49 ASN B C 1
ATOM 2329 O O . ASN B 1 49 ? -55.219 9.203 12.469 1 26.81 49 ASN B O 1
ATOM 2333 N N . ARG B 1 50 ? -53.531 9.781 11.422 1 30.39 50 ARG B N 1
ATOM 2334 C CA . ARG B 1 50 ? -52.844 8.578 11.867 1 30.39 50 ARG B CA 1
ATOM 2335 C C . ARG B 1 50 ? -52.5 8.664 13.352 1 30.39 50 ARG B C 1
ATOM 2337 O O . ARG B 1 50 ? -51.75 9.547 13.773 1 30.39 50 ARG B O 1
ATOM 2344 N N . VAL B 1 51 ? -53.438 8.266 14.109 1 30.39 51 VAL B N 1
ATOM 2345 C CA . VAL B 1 51 ? -53.156 7.992 15.516 1 30.39 51 VAL B CA 1
ATOM 2346 C C . VAL B 1 51 ? -51.844 7.203 15.625 1 30.39 51 VAL B C 1
ATOM 2348 O O . VAL B 1 51 ? -51.75 6.074 15.141 1 30.39 51 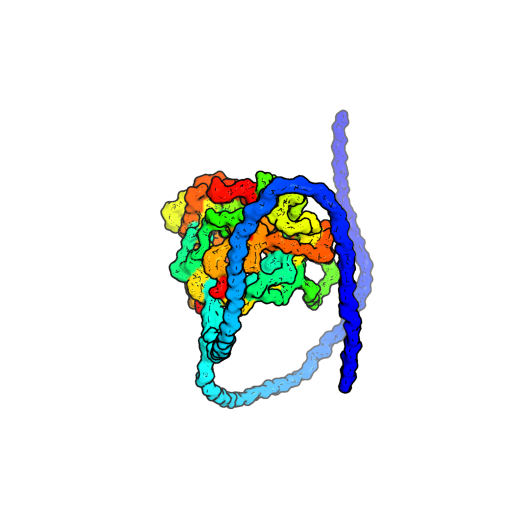VAL B O 1
ATOM 2351 N N . ILE B 1 52 ? -50.781 7.871 15.594 1 31.42 52 ILE B N 1
ATOM 2352 C CA . ILE B 1 52 ? -49.5 7.273 15.938 1 31.42 52 ILE B CA 1
ATOM 2353 C C . ILE B 1 52 ? -49.625 6.535 17.266 1 31.42 52 ILE B C 1
ATOM 2355 O O . ILE B 1 52 ? -49.875 7.148 18.297 1 31.42 52 ILE B O 1
ATOM 2359 N N . SER B 1 53 ? -50.25 5.395 17.219 1 29.62 53 SER B N 1
ATOM 2360 C CA . SER B 1 53 ? -50.188 4.586 18.438 1 29.62 53 SER B CA 1
ATOM 2361 C C . SER B 1 53 ? -48.781 4.602 19.016 1 29.62 53 SER B C 1
ATOM 2363 O O . SER B 1 53 ? -47.781 4.422 18.297 1 29.62 53 SER B O 1
ATOM 2365 N N . LYS B 1 54 ? -48.656 5.199 20.156 1 28.36 54 LYS B N 1
ATOM 2366 C CA . LYS B 1 54 ? -47.438 5.133 20.969 1 28.36 54 LYS B CA 1
ATOM 2367 C C . LYS B 1 54 ? -46.938 3.693 21.109 1 28.36 54 LYS B C 1
ATOM 2369 O O . LYS B 1 54 ? -47.531 2.9 21.844 1 28.36 54 LYS B O 1
ATOM 2374 N N . LYS B 1 55 ? -46.594 3.037 19.984 1 35.44 55 LYS B N 1
ATOM 2375 C CA . LYS B 1 55 ? -45.875 1.805 20.25 1 35.44 55 LYS B CA 1
ATOM 2376 C C . LYS B 1 55 ? -44.938 1.966 21.453 1 35.44 55 LYS B C 1
ATOM 2378 O O . LYS B 1 55 ? -44.281 3.006 21.609 1 35.44 55 LYS B O 1
ATOM 2383 N N . SER B 1 56 ? -45.188 1.248 22.484 1 31.97 56 SER B N 1
ATOM 2384 C CA . SER B 1 56 ? -44.438 1.136 23.734 1 31.97 56 SER B CA 1
ATOM 2385 C C . SER B 1 56 ? -42.906 1.153 23.484 1 31.97 56 SER B C 1
ATOM 2387 O O . SER B 1 56 ? -42.406 0.376 22.672 1 31.97 56 SER B O 1
ATOM 2389 N N . LEU B 1 57 ? -42.281 2.287 23.531 1 34.25 57 LEU B N 1
ATOM 2390 C CA . LEU B 1 57 ? -40.875 2.551 23.562 1 34.25 57 LEU B CA 1
ATOM 2391 C C . LEU B 1 57 ? -40.156 1.517 24.422 1 34.25 57 LEU B C 1
ATOM 2393 O O . LEU B 1 57 ? -38.969 1.68 24.75 1 34.25 57 LEU B O 1
ATOM 2397 N N . ASP B 1 58 ? -41 0.703 25.078 1 36.28 58 ASP B N 1
ATOM 2398 C CA . ASP B 1 58 ? -40.281 -0.188 26 1 36.28 58 ASP B CA 1
ATOM 2399 C C . ASP B 1 58 ? -39.312 -1.11 25.266 1 36.28 58 ASP B C 1
ATOM 2401 O O . ASP B 1 58 ? -38.781 -2.035 25.859 1 36.28 58 ASP B O 1
ATOM 2405 N N . ASP B 1 59 ? -39.562 -1.338 24 1 34.41 59 ASP B N 1
ATOM 2406 C CA . ASP B 1 59 ? -38.562 -2.238 23.453 1 34.41 59 ASP B CA 1
ATOM 2407 C C . ASP B 1 59 ? -37.156 -1.584 23.484 1 34.41 59 ASP B C 1
ATOM 2409 O O . ASP B 1 59 ? -36.875 -0.705 22.672 1 34.41 59 ASP B O 1
ATOM 2413 N N . LYS B 1 60 ? -36.594 -1.439 24.672 1 36.72 60 LYS B N 1
ATOM 2414 C CA . LYS B 1 60 ? -35.188 -1.082 24.719 1 36.72 60 LYS B CA 1
ATOM 2415 C C . LYS B 1 60 ? -34.438 -1.74 23.578 1 36.72 60 LYS B C 1
ATOM 2417 O O . LYS B 1 60 ? -34.531 -2.951 23.375 1 36.72 60 LYS B O 1
ATOM 2422 N N . PRO B 1 61 ? -34.188 -0.982 22.531 1 38.81 61 PRO B N 1
ATOM 2423 C CA . PRO B 1 61 ? -33.344 -1.735 21.594 1 38.81 61 PRO B CA 1
ATOM 2424 C C . PRO B 1 61 ? -32.312 -2.633 22.297 1 38.81 61 PRO B C 1
ATOM 2426 O O . PRO B 1 61 ? -31.859 -2.305 23.406 1 38.81 61 PRO B O 1
ATOM 2429 N N . ASP B 1 62 ? -32.562 -3.881 22.391 1 37.06 62 ASP B N 1
ATOM 2430 C CA . ASP B 1 62 ? -31.516 -4.777 22.844 1 37.06 62 ASP B CA 1
ATOM 2431 C C . ASP B 1 62 ? -30.141 -4.207 22.531 1 37.06 62 ASP B C 1
ATOM 2433 O O . ASP B 1 62 ? -29.781 -4.07 21.359 1 37.06 62 ASP B O 1
ATOM 2437 N N . ASP B 1 63 ? -29.719 -3.168 23.219 1 41.44 63 ASP B N 1
ATOM 2438 C CA . ASP B 1 63 ? -28.438 -2.453 23.203 1 41.44 63 ASP B CA 1
ATOM 2439 C C . ASP B 1 63 ? -27.266 -3.426 23.156 1 41.44 63 ASP B C 1
ATOM 2441 O O . ASP B 1 63 ? -26.141 -3.057 23.5 1 41.44 63 ASP B O 1
ATOM 2445 N N . THR B 1 64 ? -27.578 -4.73 23.188 1 43.97 64 THR B N 1
ATOM 2446 C CA . THR B 1 64 ? -26.406 -5.602 23.156 1 43.97 64 THR B CA 1
ATOM 2447 C C . THR B 1 64 ? -25.547 -5.316 21.922 1 43.97 64 THR B C 1
ATOM 2449 O O . THR B 1 64 ? -26.047 -5.324 20.797 1 43.97 64 THR B O 1
ATOM 2452 N N . PRO B 1 65 ? -24.5 -4.617 22.156 1 44.62 65 PRO B N 1
ATOM 2453 C CA . PRO B 1 65 ? -23.641 -4.336 21 1 44.62 65 PRO B CA 1
ATOM 2454 C C . PRO B 1 65 ? -23.469 -5.543 20.094 1 44.62 65 PRO B C 1
ATOM 2456 O O . PRO B 1 65 ? -23.156 -6.641 20.562 1 44.62 65 PRO B O 1
ATOM 2459 N N . LYS B 1 66 ? -24.25 -5.762 19.094 1 51 66 LYS B N 1
ATOM 2460 C CA . LYS B 1 66 ? -24.016 -6.816 18.109 1 51 66 LYS B CA 1
ATOM 2461 C C . LYS B 1 66 ? -22.594 -6.773 17.578 1 51 66 LYS B C 1
ATOM 2463 O O . LYS B 1 66 ? -22.062 -5.695 17.297 1 51 66 LYS B O 1
ATOM 2468 N N . PRO B 1 67 ? -21.875 -7.906 17.828 1 53.66 67 PRO B N 1
ATOM 2469 C CA . PRO B 1 67 ? -20.5 -7.891 17.328 1 53.66 67 PRO B CA 1
ATOM 2470 C C . PRO B 1 67 ? -20.406 -7.379 15.891 1 53.66 67 PRO B C 1
ATOM 2472 O O . PRO B 1 67 ? -21.344 -7.555 15.109 1 53.66 67 PRO B O 1
ATOM 2475 N N . GLY B 1 68 ? -19.609 -6.363 15.688 1 58.62 68 GLY B N 1
ATOM 2476 C CA . GLY B 1 68 ? -19.406 -5.824 14.352 1 58.62 68 GLY B CA 1
ATOM 2477 C C . GLY B 1 68 ? -19.062 -6.891 13.328 1 58.62 68 GLY B C 1
ATOM 2478 O O . GLY B 1 68 ? -18.781 -8.039 13.68 1 58.62 68 GLY B O 1
ATOM 2479 N N . PRO B 1 69 ? -19.484 -6.629 12.078 1 66.31 69 PRO B N 1
ATOM 2480 C CA . PRO B 1 69 ? -19.172 -7.574 11.008 1 66.31 69 PRO B CA 1
ATOM 2481 C C . PRO B 1 69 ? -17.672 -7.871 10.906 1 66.31 69 PRO B C 1
ATOM 2483 O O . PRO B 1 69 ? -16.859 -7.125 11.453 1 66.31 69 PRO B O 1
ATOM 2486 N N . GLY B 1 70 ? -17.281 -9.125 10.523 1 82 70 GLY B N 1
ATOM 2487 C CA . GLY B 1 70 ? -15.906 -9.461 10.18 1 82 70 GLY B CA 1
ATOM 2488 C C . GLY B 1 70 ? -15.273 -8.461 9.234 1 82 70 GLY B C 1
ATOM 2489 O O . GLY B 1 70 ? -15.867 -7.422 8.93 1 82 70 GLY B O 1
ATOM 2490 N N . SER B 1 71 ? -13.984 -8.547 9.047 1 90.19 71 SER B N 1
ATOM 2491 C CA . SER B 1 71 ? -13.227 -7.703 8.125 1 90.19 71 SER B CA 1
ATOM 2492 C C . SER B 1 71 ? -12.805 -8.477 6.887 1 90.19 71 SER B C 1
ATOM 2494 O O . SER B 1 71 ? -12.5 -9.672 6.969 1 90.19 71 SER B O 1
ATOM 2496 N N . LEU B 1 72 ? -12.781 -7.762 5.793 1 91.69 72 LEU B N 1
ATOM 2497 C CA . LEU B 1 72 ? -12.422 -8.367 4.516 1 91.69 72 LEU B CA 1
ATOM 2498 C C . LEU B 1 72 ? -10.922 -8.258 4.266 1 91.69 72 LEU B C 1
ATOM 2500 O O . LEU B 1 72 ? -10.289 -7.289 4.684 1 91.69 72 LEU B O 1
ATOM 2504 N N . TYR B 1 73 ? -10.422 -9.273 3.627 1 95.44 73 TYR B N 1
ATOM 2505 C CA . TYR B 1 73 ? -9.109 -9.211 2.988 1 95.44 73 TYR B CA 1
ATOM 2506 C C . TYR B 1 73 ? -9.062 -10.094 1.746 1 95.44 73 TYR B C 1
ATOM 2508 O O . TYR B 1 73 ? -9.891 -10.992 1.585 1 95.44 73 TYR B O 1
ATOM 2516 N N . THR B 1 74 ? -8.133 -9.734 0.804 1 96.25 74 THR B N 1
ATOM 2517 C CA . THR B 1 74 ? -7.914 -10.57 -0.374 1 96.25 74 THR B CA 1
ATOM 2518 C C . THR B 1 74 ? -6.66 -11.422 -0.206 1 96.25 74 THR B C 1
ATOM 2520 O O . THR B 1 74 ? -5.602 -10.906 0.167 1 96.25 74 THR B O 1
ATOM 2523 N N . ARG B 1 75 ? -6.809 -12.672 -0.401 1 97.19 75 ARG B N 1
ATOM 2524 C CA . ARG B 1 75 ? -5.664 -13.578 -0.481 1 97.19 75 ARG B CA 1
ATOM 2525 C C . ARG B 1 75 ? -5.219 -13.773 -1.927 1 97.19 75 ARG B C 1
ATOM 2527 O O . ARG B 1 75 ? -5.793 -14.586 -2.654 1 97.19 75 ARG B O 1
ATOM 2534 N N . TRP B 1 76 ? -4.195 -13.078 -2.262 1 96.62 76 TRP B N 1
ATOM 2535 C CA . TRP B 1 76 ? -3.645 -13.18 -3.607 1 96.62 76 TRP B CA 1
ATOM 2536 C C . TRP B 1 76 ? -2.854 -14.469 -3.779 1 96.62 76 TRP B C 1
ATOM 2538 O O . TRP B 1 76 ? -2.053 -14.836 -2.916 1 96.62 76 TRP B O 1
ATOM 2548 N N . GLY B 1 77 ? -3.088 -15.211 -4.906 1 94.75 77 GLY B N 1
ATOM 2549 C CA . GLY B 1 77 ? -2.33 -16.406 -5.234 1 94.75 77 GLY B CA 1
ATOM 2550 C C . GLY B 1 77 ? -3.014 -17.688 -4.785 1 94.75 77 GLY B C 1
ATOM 2551 O O . GLY B 1 77 ? -2.498 -18.781 -5.008 1 94.75 77 GLY B O 1
ATOM 2552 N N . ARG B 1 78 ? -4.188 -17.5 -4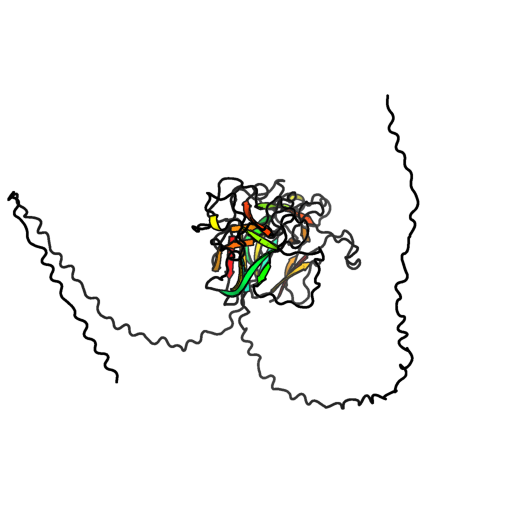.145 1 95.31 78 ARG B N 1
ATOM 2553 C CA . ARG B 1 78 ? -4.93 -18.688 -3.711 1 95.31 78 ARG B CA 1
ATOM 2554 C C . ARG B 1 78 ? -6.414 -18.531 -4.016 1 95.31 78 ARG B C 1
ATOM 2556 O O . ARG B 1 78 ? -6.926 -17.422 -4.113 1 95.31 78 ARG B O 1
ATOM 2563 N N . THR B 1 79 ? -7.094 -19.75 -4.02 1 95 79 THR B N 1
ATOM 2564 C CA . THR B 1 79 ? -8.531 -19.75 -4.25 1 95 79 THR B CA 1
ATOM 2565 C C . THR B 1 79 ? -9.289 -20.016 -2.951 1 95 79 THR B C 1
ATOM 2567 O O . THR B 1 79 ? -10.516 -20.156 -2.957 1 95 79 THR B O 1
ATOM 2570 N N . SER B 1 80 ? -8.57 -20.109 -1.859 1 96.19 80 SER B N 1
ATOM 2571 C CA . SER B 1 80 ? -9.172 -20.453 -0.572 1 96.19 80 SER B CA 1
ATOM 2572 C C . SER B 1 80 ? -8.688 -19.5 0.524 1 96.19 80 SER B C 1
ATOM 2574 O O . SER B 1 80 ? -7.684 -18.812 0.352 1 96.19 80 SER B O 1
ATOM 2576 N N . CYS B 1 81 ? -9.492 -19.484 1.567 1 96.56 81 CYS B N 1
ATOM 2577 C CA . CYS B 1 81 ? -9.156 -18.625 2.699 1 96.56 81 CYS B CA 1
ATOM 2578 C C . CYS B 1 81 ? -8.555 -19.438 3.84 1 96.56 81 CYS B C 1
ATOM 2580 O O . CYS B 1 81 ? -8.57 -20.672 3.801 1 96.56 81 CYS B O 1
ATOM 2582 N N . SER B 1 82 ? -7.934 -18.703 4.812 1 93.19 82 SER B N 1
ATOM 2583 C CA . SER B 1 82 ? -7.426 -19.328 6.027 1 93.19 82 SER B CA 1
ATOM 2584 C C . SER B 1 82 ? -8.562 -19.938 6.848 1 93.19 82 SER B C 1
ATOM 2586 O O . SER B 1 82 ? -9.727 -19.578 6.66 1 93.19 82 SER B O 1
ATOM 2588 N N . PRO B 1 83 ? -8.172 -20.844 7.793 1 91.56 83 PRO B N 1
ATOM 2589 C CA . PRO B 1 83 ? -9.219 -21.484 8.602 1 91.56 83 PRO B CA 1
ATOM 2590 C C . PRO B 1 83 ? -9.984 -20.484 9.461 1 91.56 83 PRO B C 1
ATOM 2592 O O . PRO B 1 83 ? -11.078 -20.781 9.945 1 91.56 83 PRO B O 1
ATOM 2595 N N . TYR B 1 84 ? -9.539 -19.359 9.719 1 90.06 84 TYR B N 1
ATOM 2596 C CA . TYR B 1 84 ? -10.156 -18.375 10.594 1 90.06 84 TYR B CA 1
ATOM 2597 C C . TYR B 1 84 ? -11.078 -17.438 9.805 1 90.06 84 TYR B C 1
ATOM 2599 O O . TYR B 1 84 ? -11.727 -16.562 10.375 1 90.06 84 TYR B O 1
ATOM 2607 N N . SER B 1 85 ? -11.148 -17.688 8.477 1 94.12 85 SER B N 1
ATOM 2608 C CA . SER B 1 85 ? -11.945 -16.828 7.598 1 94.12 85 SER B CA 1
ATOM 2609 C C . SER B 1 85 ? -12.82 -17.672 6.664 1 94.12 85 SER B C 1
ATOM 2611 O O . SER B 1 85 ? -12.547 -18.844 6.438 1 94.12 85 SER B O 1
ATOM 2613 N N . SER B 1 86 ? -13.883 -16.984 6.242 1 94.25 86 SER B N 1
ATOM 2614 C CA . SER B 1 86 ? -14.773 -17.609 5.27 1 94.25 86 SER B CA 1
ATOM 2615 C C . SER B 1 86 ? -14.555 -17.047 3.873 1 94.25 86 SER B C 1
ATOM 2617 O O . SER B 1 86 ? -14.289 -15.852 3.717 1 94.25 86 SER B O 1
ATOM 2619 N N . LEU B 1 87 ? -14.742 -17.938 2.943 1 96.56 87 LEU B N 1
ATOM 2620 C CA . LEU B 1 87 ? -14.656 -17.531 1.546 1 96.56 87 LEU B CA 1
ATOM 2621 C C . LEU B 1 87 ? -15.906 -16.781 1.116 1 96.56 87 LEU B C 1
ATOM 2623 O O . LEU B 1 87 ? -17.016 -17.312 1.212 1 96.56 87 LEU B O 1
ATOM 2627 N N . VAL B 1 88 ? -15.719 -15.5 0.718 1 95.88 88 VAL B N 1
ATOM 2628 C CA . VAL B 1 88 ? -16.828 -14.773 0.112 1 95.88 88 VAL B CA 1
ATOM 2629 C C . VAL B 1 88 ? -16.984 -15.18 -1.351 1 95.88 88 VAL B C 1
ATOM 2631 O O . VAL B 1 88 ? -18.062 -15.594 -1.778 1 95.88 88 VAL B O 1
ATOM 2634 N N . TYR B 1 89 ? -15.906 -15.117 -2.182 1 94.69 89 TYR B N 1
ATOM 2635 C CA . TYR B 1 89 ? -15.805 -15.633 -3.543 1 94.69 89 TYR B CA 1
ATOM 2636 C C . TYR B 1 89 ? -14.344 -15.789 -3.951 1 94.69 89 TYR B C 1
ATOM 2638 O O . TYR B 1 89 ? -13.445 -15.227 -3.312 1 94.69 89 TYR B O 1
ATOM 2646 N N . ASP B 1 90 ? -14.109 -16.562 -4.895 1 95.81 90 ASP B N 1
ATOM 2647 C CA . ASP B 1 90 ? -12.812 -16.672 -5.551 1 95.81 90 ASP B CA 1
ATOM 2648 C C . ASP B 1 90 ? -12.898 -16.203 -7.004 1 95.81 90 ASP B C 1
ATOM 2650 O O . ASP B 1 90 ? -13.984 -15.938 -7.516 1 95.81 90 ASP B O 1
ATOM 2654 N N . GLY B 1 91 ? -11.695 -16.016 -7.605 1 95.56 91 GLY B N 1
ATOM 2655 C CA . GLY B 1 91 ? -11.609 -15.586 -8.992 1 95.56 91 GLY B CA 1
ATOM 2656 C C . GLY B 1 91 ? -10.188 -15.461 -9.492 1 95.56 91 GLY B C 1
ATOM 2657 O O . GLY B 1 91 ? -9.32 -16.266 -9.133 1 95.56 91 GLY B O 1
ATOM 2658 N N . VAL B 1 92 ? -10.062 -14.484 -10.414 1 94.75 92 VAL B N 1
ATOM 2659 C CA . VAL B 1 92 ? -8.75 -14.258 -11.016 1 94.75 92 VAL B CA 1
ATOM 2660 C C . VAL B 1 92 ? -8.32 -12.812 -10.797 1 94.75 92 VAL B C 1
ATOM 2662 O O . VAL B 1 92 ? -9.156 -11.898 -10.797 1 94.75 92 VAL B O 1
ATOM 2665 N N . VAL B 1 93 ? -6.992 -12.695 -10.609 1 96 93 VAL B N 1
ATOM 2666 C CA . VAL B 1 93 ? -6.457 -11.352 -10.406 1 96 93 VAL B CA 1
ATOM 2667 C C . VAL B 1 93 ? -6.531 -10.562 -11.703 1 96 93 VAL B C 1
ATOM 2669 O O . VAL B 1 93 ? -6.109 -11.039 -12.758 1 96 93 VAL B O 1
ATOM 2672 N N . GLY B 1 94 ? -7.09 -9.344 -11.633 1 94.75 94 GLY B N 1
ATOM 2673 C CA . GLY B 1 94 ? -7.141 -8.414 -12.75 1 94.75 94 GLY B CA 1
ATOM 2674 C C . GLY B 1 94 ? -6.43 -7.105 -12.469 1 94.75 94 GLY B C 1
ATOM 2675 O O . GLY B 1 94 ? -6.461 -6.602 -11.352 1 94.75 94 GLY B O 1
ATOM 2676 N N . GLY B 1 95 ? -5.797 -6.555 -13.422 1 95.25 95 GLY B N 1
ATOM 2677 C CA . GLY B 1 95 ? -5.117 -5.273 -13.352 1 95.25 95 GLY B CA 1
ATOM 2678 C C . GLY B 1 95 ? -4.777 -4.703 -14.711 1 95.25 95 GLY B C 1
ATOM 2679 O O . GLY B 1 95 ? -5.289 -5.168 -15.734 1 95.25 95 GLY B O 1
ATOM 2680 N N . GLN B 1 96 ? -3.984 -3.674 -14.711 1 94.31 96 GLN B N 1
ATOM 2681 C CA . GLN B 1 96 ? -3.646 -2.965 -15.945 1 94.31 96 GLN B CA 1
ATOM 2682 C C . GLN B 1 96 ? -2.484 -3.639 -16.672 1 94.31 96 GLN B C 1
ATOM 2684 O O . GLN B 1 96 ? -1.53 -4.094 -16.031 1 94.31 96 GLN B O 1
ATOM 2689 N N . PHE B 1 97 ? -2.547 -3.588 -18.062 1 94.06 97 PHE B N 1
ATOM 2690 C CA . PHE B 1 97 ? -1.481 -4.125 -18.906 1 94.06 97 PHE B CA 1
ATOM 2691 C C . PHE B 1 97 ? -0.16 -3.424 -18.609 1 94.06 97 PHE B C 1
ATOM 2693 O O . PHE B 1 97 ? -0.11 -2.195 -18.516 1 94.06 97 PHE B O 1
ATOM 2700 N N . PHE B 1 98 ? 0.906 -4.16 -18.594 1 93.69 98 PHE B N 1
ATOM 2701 C CA . PHE B 1 98 ? 2.184 -3.684 -18.078 1 93.69 98 PHE B CA 1
ATOM 2702 C C . PHE B 1 98 ? 2.75 -2.584 -18.969 1 93.69 98 PHE B C 1
ATOM 2704 O O . PHE B 1 98 ? 3.562 -1.771 -18.516 1 93.69 98 PHE B O 1
ATOM 2711 N N . ASP B 1 99 ? 2.402 -2.553 -20.25 1 93.69 99 ASP B N 1
ATOM 2712 C CA . ASP B 1 99 ? 3.006 -1.617 -21.203 1 93.69 99 ASP B CA 1
ATOM 2713 C C . ASP B 1 99 ? 2.096 -0.415 -21.438 1 93.69 99 ASP B C 1
ATOM 2715 O O . ASP B 1 99 ? 2.301 0.348 -22.391 1 93.69 99 ASP B O 1
ATOM 2719 N N . HIS B 1 100 ? 1.104 -0.259 -20.656 1 91.88 100 HIS B N 1
ATOM 2720 C CA . HIS B 1 100 ? 0.26 0.93 -20.688 1 91.88 100 HIS B CA 1
ATOM 2721 C C . HIS B 1 100 ? 0.682 1.944 -19.641 1 91.88 100 HIS B C 1
ATOM 2723 O O . HIS B 1 100 ? 1.027 1.569 -18.516 1 91.88 100 HIS B O 1
ATOM 2729 N N . THR B 1 101 ? 0.622 3.25 -19.938 1 91.56 101 THR B N 1
ATOM 2730 C CA . THR B 1 101 ? 1.014 4.309 -19.016 1 91.56 101 THR B CA 1
ATOM 2731 C C . THR B 1 101 ? -0.146 4.684 -18.094 1 91.56 101 THR B C 1
ATOM 2733 O O . THR B 1 101 ? 0.069 5.152 -16.969 1 91.56 101 THR B O 1
ATOM 2736 N N . GLY B 1 102 ? -1.32 4.516 -18.688 1 88.88 102 GLY B N 1
ATOM 2737 C CA . GLY B 1 102 ? -2.514 4.848 -17.922 1 88.88 102 GLY B CA 1
ATOM 2738 C C . GLY B 1 102 ? -3.311 3.629 -17.5 1 88.88 102 GLY B C 1
ATOM 2739 O O . GLY B 1 102 ? -2.826 2.5 -17.594 1 88.88 102 GLY B O 1
ATOM 2740 N N . GLY B 1 103 ? -4.562 3.926 -16.875 1 89.56 103 GLY B N 1
ATOM 2741 C CA . GLY B 1 103 ? -5.402 2.844 -16.391 1 89.56 103 GLY B CA 1
ATOM 2742 C C . GLY B 1 103 ? -5.34 2.666 -14.891 1 89.56 103 GLY B C 1
ATOM 2743 O O . GLY B 1 103 ? -4.961 3.588 -14.172 1 89.56 103 GLY B O 1
ATOM 2744 N N . GLY B 1 104 ? -5.809 1.582 -14.422 1 88.5 104 GLY B N 1
ATOM 2745 C CA . GLY B 1 104 ? -5.891 1.346 -12.992 1 88.5 104 GLY B CA 1
ATOM 2746 C C . GLY B 1 104 ? -4.551 0.99 -12.367 1 88.5 104 GLY B C 1
ATOM 2747 O O . GLY B 1 104 ? -3.758 0.262 -12.969 1 88.5 104 GLY B O 1
ATOM 2748 N N . SER B 1 105 ? -4.258 1.422 -11.148 1 93.94 105 SER B N 1
ATOM 2749 C CA . SER B 1 105 ? -3.023 1.086 -10.445 1 93.94 105 SER B CA 1
ATOM 2750 C C . SER B 1 105 ? -3.266 0.015 -9.383 1 93.94 105 SER B C 1
ATOM 2752 O O . SER B 1 105 ? -2.316 -0.562 -8.852 1 93.94 105 SER B O 1
ATOM 2754 N N . ASN B 1 106 ? -4.527 -0.154 -9.07 1 93.75 106 ASN B N 1
ATOM 2755 C CA . ASN B 1 106 ? -4.859 -1.202 -8.109 1 93.75 106 ASN B CA 1
ATOM 2756 C C . ASN B 1 106 ? -5.137 -2.531 -8.805 1 93.75 106 ASN B C 1
ATOM 2758 O O . ASN B 1 106 ? -5.348 -2.568 -10.016 1 93.75 106 ASN B O 1
ATOM 2762 N N . LEU B 1 107 ? -5.047 -3.625 -8.039 1 95.69 107 LEU B N 1
ATOM 2763 C CA . LEU B 1 107 ? -5.484 -4.953 -8.461 1 95.69 107 LEU B CA 1
ATOM 2764 C C . LEU B 1 107 ? -6.871 -5.266 -7.902 1 95.69 107 LEU B C 1
ATOM 2766 O O . LEU B 1 107 ? -7.223 -4.816 -6.809 1 95.69 107 LEU B O 1
ATOM 2770 N N . LEU B 1 108 ? -7.621 -6.051 -8.742 1 93.56 108 LEU B N 1
ATOM 2771 C CA . LEU B 1 108 ? -8.945 -6.504 -8.328 1 93.56 108 LEU B CA 1
ATOM 2772 C C . LEU B 1 108 ? -9.039 -8.023 -8.391 1 93.56 108 LEU B C 1
ATOM 2774 O O . LEU B 1 108 ? -8.398 -8.656 -9.227 1 93.56 108 LEU B O 1
ATOM 2778 N N . CYS B 1 109 ? -9.758 -8.578 -7.48 1 96.06 109 CYS B N 1
ATOM 2779 C CA . CYS B 1 109 ? -10.172 -9.969 -7.617 1 96.06 109 CYS B CA 1
ATOM 2780 C C . CYS B 1 109 ? -11.461 -10.078 -8.43 1 96.06 109 CYS B C 1
ATOM 2782 O O . CYS B 1 109 ? -12.531 -9.734 -7.938 1 96.06 109 CYS B O 1
ATOM 2784 N N . LEU B 1 110 ? -11.344 -10.547 -9.656 1 94 110 LEU B N 1
ATOM 2785 C CA . LEU B 1 110 ? -12.484 -10.664 -10.555 1 94 110 LEU B CA 1
ATOM 2786 C C . LEU B 1 110 ? -13.195 -12 -10.352 1 94 110 LEU B C 1
ATOM 2788 O O . LEU B 1 110 ? -12.602 -13.062 -10.523 1 94 110 LEU B O 1
ATOM 2792 N N . PRO B 1 111 ? -14.523 -11.93 -10.023 1 93.38 111 PRO B N 1
ATOM 2793 C CA . PRO B 1 111 ? -15.234 -13.188 -9.773 1 93.38 111 PRO B CA 1
ATOM 2794 C C . PRO B 1 111 ? -15.406 -14.031 -11.031 1 93.38 111 PRO B C 1
ATOM 2796 O O . PRO B 1 111 ? -15.359 -13.5 -12.141 1 93.38 111 PRO B O 1
ATOM 2799 N N . ASN B 1 112 ? -15.672 -15.297 -10.82 1 93.5 112 ASN B N 1
ATOM 2800 C CA . ASN B 1 112 ? -15.836 -16.234 -11.922 1 93.5 112 ASN B CA 1
ATOM 2801 C C . ASN B 1 112 ? -17.234 -16.172 -12.516 1 93.5 112 ASN B C 1
ATOM 2803 O O . ASN B 1 112 ? -17.516 -16.797 -13.547 1 93.5 112 ASN B O 1
ATOM 2807 N N . ASP B 1 113 ? -18.094 -15.438 -11.906 1 93.62 113 ASP B N 1
ATOM 2808 C CA . ASP B 1 113 ? -19.469 -15.359 -12.352 1 93.62 113 ASP B CA 1
ATOM 2809 C C . ASP B 1 113 ? -19.891 -13.914 -12.602 1 93.62 113 ASP B C 1
ATOM 2811 O O . ASP B 1 113 ? -20.812 -13.414 -11.961 1 93.62 113 ASP B O 1
ATOM 2815 N N . PRO B 1 114 ? -19.297 -13.273 -13.586 1 91.62 114 PRO B N 1
ATOM 2816 C CA . PRO B 1 114 ? -19.656 -11.883 -13.852 1 91.62 114 PRO B CA 1
ATOM 2817 C C . PRO B 1 114 ? -21.109 -11.734 -14.281 1 91.62 114 PRO B C 1
ATOM 2819 O O . PRO B 1 114 ? -21.672 -12.641 -14.906 1 91.62 114 PRO B O 1
ATOM 2822 N N . ILE B 1 115 ? -21.75 -10.75 -13.867 1 91.88 115 ILE B N 1
ATOM 2823 C CA . ILE B 1 115 ? -23.094 -10.359 -14.289 1 91.88 115 ILE B CA 1
ATOM 2824 C C . ILE B 1 115 ? -23.031 -9.055 -15.086 1 91.88 115 ILE B C 1
ATOM 2826 O O . ILE B 1 115 ? -22.422 -8.078 -14.641 1 91.88 115 ILE B O 1
ATOM 2830 N N . TRP B 1 116 ? -23.656 -9.133 -16.328 1 87.44 116 TRP B N 1
ATOM 2831 C CA . TRP B 1 116 ? -23.609 -7.992 -17.25 1 87.44 116 TRP B CA 1
ATOM 2832 C C . TRP B 1 116 ? -24.922 -7.195 -17.188 1 87.44 116 TRP B C 1
ATOM 2834 O O . TRP B 1 116 ? -25.969 -7.734 -16.812 1 87.44 116 TRP B O 1
ATOM 2844 N N . ALA B 1 117 ? -24.797 -5.836 -17.406 1 92.31 117 ALA B N 1
ATOM 2845 C CA . ALA B 1 117 ? -25.953 -4.977 -17.625 1 92.31 117 ALA B CA 1
ATOM 2846 C C . ALA B 1 117 ? -25.984 -4.469 -19.062 1 92.31 117 ALA B C 1
ATOM 2848 O O . ALA B 1 117 ? -25.875 -5.25 -20.016 1 92.31 117 ALA B O 1
ATOM 2849 N N . ASN B 1 118 ? -26.25 -3.084 -19.359 1 83.25 118 ASN B N 1
ATOM 2850 C CA . ASN B 1 118 ? -26.172 -2.529 -20.703 1 83.25 118 ASN B CA 1
ATOM 2851 C C . ASN B 1 118 ? -24.719 -2.4 -21.172 1 83.25 118 ASN B C 1
ATOM 2853 O O . ASN B 1 118 ? -23.828 -2.072 -20.375 1 83.25 118 ASN B O 1
ATOM 2857 N N . TYR B 1 119 ? -24.469 -2.941 -22.359 1 88.69 119 TYR B N 1
ATOM 2858 C CA . TYR B 1 119 ? -23.125 -2.832 -22.906 1 88.69 119 TYR B CA 1
ATOM 2859 C C . TYR B 1 119 ? -23.172 -2.51 -24.406 1 88.69 119 TYR B C 1
ATOM 2861 O O . TYR B 1 119 ? -24.188 -2.74 -25.062 1 88.69 119 TYR B O 1
ATOM 2869 N N . THR B 1 120 ? -21.953 -1.824 -24.906 1 86.19 120 THR B N 1
ATOM 2870 C CA . THR B 1 120 ? -21.734 -1.678 -26.344 1 86.19 120 THR B CA 1
ATOM 2871 C C . THR B 1 120 ? -21 -2.898 -26.906 1 86.19 120 THR B C 1
ATOM 2873 O O . THR B 1 120 ? -20.312 -3.613 -26.172 1 86.19 120 THR B O 1
ATOM 2876 N N . THR B 1 121 ? -21.172 -3.117 -28.219 1 87.81 121 THR B N 1
ATOM 2877 C CA . THR B 1 121 ? -20.562 -4.293 -28.828 1 87.81 121 THR B CA 1
ATOM 2878 C C . THR B 1 121 ? -19.172 -3.965 -29.359 1 87.81 121 THR B C 1
ATOM 2880 O O . THR B 1 121 ? -18.422 -4.859 -29.766 1 87.81 121 THR B 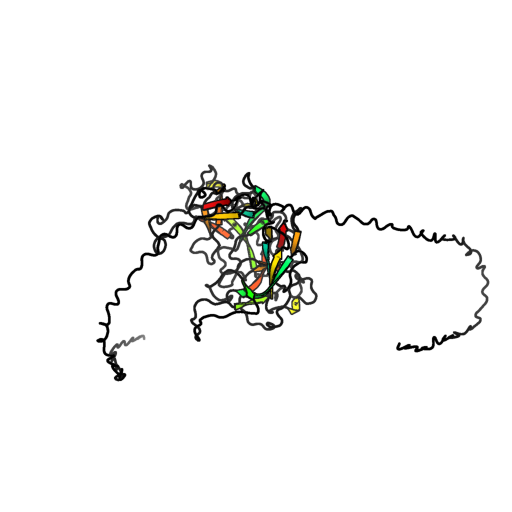O 1
ATOM 2883 N N . GLU B 1 122 ? -18.703 -2.768 -29.266 1 84.94 122 GLU B N 1
ATOM 2884 C CA . GLU B 1 122 ? -17.422 -2.355 -29.828 1 84.94 122 GLU B CA 1
ATOM 2885 C C . GLU B 1 122 ? -16.359 -2.217 -28.734 1 84.94 122 GLU B C 1
ATOM 2887 O O . GLU B 1 122 ? -16.703 -2.021 -27.562 1 84.94 122 GLU B O 1
ATOM 2892 N N . VAL B 1 123 ? -15.109 -2.32 -29.188 1 86.19 123 VAL B N 1
ATOM 2893 C CA . VAL B 1 123 ? -13.984 -1.987 -28.328 1 86.19 123 VAL B CA 1
ATOM 2894 C C . VAL B 1 123 ? -13.758 -0.478 -28.344 1 86.19 123 VAL B C 1
ATOM 2896 O O . VAL B 1 123 ? -13.359 0.088 -29.359 1 86.19 123 VAL B O 1
ATOM 2899 N N . GLU B 1 124 ? -14.031 0.317 -27.172 1 79.69 124 GLU B N 1
ATOM 2900 C CA . GLU B 1 124 ? -14.023 1.775 -27.109 1 79.69 124 GLU B CA 1
ATOM 2901 C C . GLU B 1 124 ? -12.617 2.312 -26.891 1 79.69 124 GLU B C 1
ATOM 2903 O O . GLU B 1 124 ? -12.383 3.52 -26.984 1 79.69 124 GLU B O 1
ATOM 2908 N N . LYS B 1 125 ? -11.586 1.489 -26.609 1 84.44 125 LYS B N 1
ATOM 2909 C CA . LYS B 1 125 ? -10.18 1.849 -26.469 1 84.44 125 LYS B CA 1
ATOM 2910 C C . LYS B 1 125 ? -9.977 2.857 -25.344 1 84.44 125 LYS B C 1
ATOM 2912 O O . LYS B 1 125 ? -9.266 3.85 -25.516 1 84.44 125 LYS B O 1
ATOM 2917 N N . CYS B 1 126 ? -10.672 2.846 -24.188 1 88.31 126 CYS B N 1
ATOM 2918 C CA . CYS B 1 126 ? -10.562 3.713 -23.031 1 88.31 126 CYS B CA 1
ATOM 2919 C C . CYS B 1 126 ? -9.898 2.984 -21.859 1 88.31 126 CYS B C 1
ATOM 2921 O O . CYS B 1 126 ? -8.68 2.801 -21.859 1 88.31 126 CYS B O 1
ATOM 2923 N N . GLY B 1 127 ? -10.633 2.705 -20.875 1 87.75 127 GLY B N 1
ATOM 2924 C CA . GLY B 1 127 ? -10.094 1.918 -19.781 1 87.75 127 GLY B CA 1
ATOM 2925 C C . GLY B 1 127 ? -10.211 0.422 -20 1 87.75 127 GLY B C 1
ATOM 2926 O O . GLY B 1 127 ? -11.203 -0.053 -20.547 1 87.75 127 GLY B O 1
ATOM 2927 N N . TYR B 1 128 ? -9.055 -0.373 -19.562 1 91.62 128 TYR B N 1
ATOM 2928 C CA . TYR B 1 128 ? -9.016 -1.824 -19.703 1 91.62 128 TYR B CA 1
ATOM 2929 C C . TYR B 1 128 ? -8.633 -2.498 -18.391 1 91.62 128 TYR B C 1
ATOM 2931 O O . TYR B 1 128 ? -8.023 -1.874 -17.531 1 91.62 128 TYR B O 1
ATOM 2939 N N . ILE B 1 129 ? -9.094 -3.734 -18.25 1 94 129 ILE B N 1
ATOM 2940 C CA . ILE B 1 129 ? -8.562 -4.625 -17.234 1 94 129 ILE B CA 1
ATOM 2941 C C . ILE B 1 129 ? -8.141 -5.949 -17.875 1 94 129 ILE B C 1
ATOM 2943 O O . ILE B 1 129 ? -8.867 -6.512 -18.688 1 94 129 ILE B O 1
ATOM 2947 N N . TYR B 1 130 ? -6.902 -6.348 -17.516 1 93.69 130 TYR B N 1
ATOM 2948 C CA . TYR B 1 130 ? -6.309 -7.598 -17.969 1 93.69 130 TYR B CA 1
ATOM 2949 C C . TYR B 1 130 ? -6.125 -8.57 -16.812 1 93.69 130 TYR B C 1
ATOM 2951 O O . TYR B 1 130 ? -6.203 -8.188 -15.648 1 93.69 130 TYR B O 1
ATOM 2959 N N . GLY B 1 131 ? -5.898 -9.898 -17.172 1 93.94 131 GLY B N 1
ATOM 2960 C CA . GLY B 1 131 ? -5.453 -10.852 -16.156 1 93.94 131 GLY B CA 1
ATOM 2961 C C . GLY B 1 131 ? -4.02 -10.617 -15.719 1 93.94 131 GLY B C 1
ATOM 2962 O O . GLY B 1 131 ? -3.266 -9.914 -16.391 1 93.94 131 GLY B O 1
ATOM 2963 N N . SER B 1 132 ? -3.709 -11.25 -14.539 1 94.44 132 SER B N 1
ATOM 2964 C CA . SER B 1 132 ? -2.35 -11.164 -14.023 1 94.44 132 SER B CA 1
ATOM 2965 C C . SER B 1 132 ? -1.599 -12.477 -14.211 1 94.44 132 SER B C 1
ATOM 2967 O O . SER B 1 132 ? -2.205 -13.547 -14.219 1 94.44 132 SER B O 1
ATOM 2969 N N . GLU B 1 133 ? -0.271 -12.391 -14.391 1 93.06 133 GLU B N 1
ATOM 2970 C CA . GLU B 1 133 ? 0.605 -13.555 -14.484 1 93.06 133 GLU B CA 1
ATOM 2971 C C . GLU B 1 133 ? 1.776 -13.438 -13.508 1 93.06 133 GLU B C 1
ATOM 2973 O O . GLU B 1 133 ? 2.307 -12.352 -13.297 1 93.06 133 GLU B O 1
ATOM 2978 N N . TYR B 1 134 ? 2.174 -14.602 -13.016 1 89.56 134 TYR B N 1
ATOM 2979 C CA . TYR B 1 134 ? 3.41 -14.672 -12.25 1 89.56 134 TYR B CA 1
ATOM 2980 C C . TYR B 1 134 ? 4.625 -14.477 -13.148 1 89.56 134 TYR B C 1
ATOM 2982 O O . TYR B 1 134 ? 4.746 -15.117 -14.188 1 89.56 134 TYR B O 1
ATOM 2990 N N . GLN B 1 135 ? 5.551 -13.648 -12.672 1 89.25 135 GLN B N 1
ATOM 2991 C CA . GLN B 1 135 ? 6.82 -13.516 -13.375 1 89.25 135 GLN B CA 1
ATOM 2992 C C . GLN B 1 135 ? 7.992 -13.883 -12.469 1 89.25 135 GLN B C 1
ATOM 2994 O O . GLN B 1 135 ? 8.453 -13.062 -11.68 1 89.25 135 GLN B O 1
ATOM 2999 N N . PHE B 1 136 ? 8.398 -15.227 -12.586 1 78.06 136 PHE B N 1
ATOM 3000 C CA . PHE B 1 136 ? 9.438 -15.734 -11.703 1 78.06 136 PHE B CA 1
ATOM 3001 C C . PHE B 1 136 ? 10.695 -16.078 -12.492 1 78.06 136 PHE B C 1
ATOM 3003 O O . PHE B 1 136 ? 11.562 -16.812 -12.016 1 78.06 136 PHE B O 1
ATOM 3010 N N . GLU B 1 137 ? 10.781 -15.797 -13.781 1 67.25 137 GLU B N 1
ATOM 3011 C CA . GLU B 1 137 ? 11.812 -16.297 -14.68 1 67.25 137 GLU B CA 1
ATOM 3012 C C . GLU B 1 137 ? 13.195 -16.219 -14.023 1 67.25 137 GLU B C 1
ATOM 3014 O O . GLU B 1 137 ? 14.023 -17.109 -14.211 1 67.25 137 GLU B O 1
ATOM 3019 N N . LEU B 1 138 ? 13.422 -15.281 -13.328 1 61.06 138 LEU B N 1
ATOM 3020 C CA . LEU B 1 138 ? 14.766 -15.039 -12.812 1 61.06 138 LEU B CA 1
ATOM 3021 C C . LEU B 1 138 ? 15.016 -15.852 -11.547 1 61.06 138 LEU B C 1
ATOM 3023 O O . LEU B 1 138 ? 16.125 -15.828 -10.992 1 61.06 138 LEU B O 1
ATOM 3027 N N . TYR B 1 139 ? 13.984 -16.656 -11.18 1 62.31 139 TYR B N 1
ATOM 3028 C CA . TYR B 1 139 ? 14.102 -17.375 -9.922 1 62.31 139 TYR B CA 1
ATOM 3029 C C . TYR B 1 139 ? 14.078 -18.891 -10.156 1 62.31 139 TYR B C 1
ATOM 3031 O O . TYR B 1 139 ? 13.57 -19.641 -9.32 1 62.31 139 TYR B O 1
ATOM 3039 N N . PRO B 1 140 ? 14.469 -19.391 -11.258 1 56.94 140 PRO B N 1
ATOM 3040 C CA . PRO B 1 140 ? 14.383 -20.828 -11.5 1 56.94 140 PRO B CA 1
ATOM 3041 C C . PRO B 1 140 ? 14.992 -21.656 -10.367 1 56.94 140 PRO B C 1
ATOM 3043 O O . PRO B 1 140 ? 14.461 -22.719 -10.023 1 56.94 140 PRO B O 1
ATOM 3046 N N . THR B 1 141 ? 16.141 -21.281 -10.008 1 52.28 141 THR B N 1
ATOM 3047 C CA . THR B 1 141 ? 16.906 -22.094 -9.078 1 52.28 141 THR B CA 1
ATOM 3048 C C . THR B 1 141 ? 16.594 -21.719 -7.637 1 52.28 141 THR B C 1
ATOM 3050 O O . THR B 1 141 ? 16.766 -22.516 -6.719 1 52.28 141 THR B O 1
ATOM 3053 N N . ASN B 1 142 ? 16.219 -20.438 -7.477 1 55.62 142 ASN B N 1
ATOM 3054 C CA . ASN B 1 142 ? 16.031 -19.969 -6.109 1 55.62 142 ASN B CA 1
ATOM 3055 C C . ASN B 1 142 ? 14.57 -20.094 -5.672 1 55.62 142 ASN B C 1
ATOM 3057 O O . ASN B 1 142 ? 13.664 -19.641 -6.383 1 55.62 142 ASN B O 1
ATOM 3061 N N . LYS B 1 143 ? 14.234 -21.172 -5 1 67.38 143 LYS B N 1
ATOM 3062 C CA . LYS B 1 143 ? 12.922 -21.609 -4.523 1 67.38 143 LYS B CA 1
ATOM 3063 C C . LYS B 1 143 ? 12.312 -20.594 -3.564 1 67.38 143 LYS B C 1
ATOM 3065 O O . LYS B 1 143 ? 12.328 -20.797 -2.348 1 67.38 143 LYS B O 1
ATOM 3070 N N . LEU B 1 144 ? 12.055 -19.422 -4.133 1 78.62 144 LEU B N 1
ATOM 3071 C CA . LEU B 1 144 ? 11.367 -18.516 -3.211 1 78.62 144 LEU B CA 1
ATOM 3072 C C . LEU B 1 144 ? 10.078 -19.156 -2.691 1 78.62 144 LEU B C 1
ATOM 3074 O O . LEU B 1 144 ? 9.867 -19.234 -1.479 1 78.62 144 LEU B O 1
ATOM 3078 N N . PHE B 1 145 ? 9.367 -19.656 -3.67 1 78.19 145 PHE B N 1
ATOM 3079 C CA . PHE B 1 145 ? 8.188 -20.391 -3.246 1 78.19 145 PHE B CA 1
ATOM 3080 C C . PHE B 1 145 ? 8.531 -21.859 -2.977 1 78.19 145 PHE B C 1
ATOM 3082 O O . PHE B 1 145 ? 9.359 -22.438 -3.678 1 78.19 145 PHE B O 1
ATOM 3089 N N . SER B 1 146 ? 8.422 -22.281 -1.727 1 61.09 146 SER B N 1
ATOM 3090 C CA . SER B 1 146 ? 8.828 -23.609 -1.269 1 61.09 146 SER B CA 1
ATOM 3091 C C . SER B 1 146 ? 7.965 -24.703 -1.899 1 61.09 146 SER B C 1
ATOM 3093 O O . SER B 1 146 ? 8.109 -25.891 -1.58 1 61.09 146 SER B O 1
ATOM 3095 N N . PHE B 1 147 ? 7.16 -24.375 -2.742 1 60.09 147 PHE B N 1
ATOM 3096 C CA . PHE B 1 147 ? 6.363 -25.547 -3.127 1 60.09 147 PHE B CA 1
ATOM 3097 C C . PHE B 1 147 ? 6.863 -26.125 -4.441 1 60.09 147 PHE B C 1
ATOM 3099 O O . PHE B 1 147 ? 7.469 -25.422 -5.25 1 60.09 147 PHE B O 1
ATOM 3106 N N . ALA B 1 148 ? 7.059 -27.484 -4.484 1 55.88 148 ALA B N 1
ATOM 3107 C CA . ALA B 1 148 ? 7.629 -28.312 -5.547 1 55.88 148 ALA B CA 1
ATOM 3108 C C . ALA B 1 148 ? 7.242 -27.781 -6.922 1 55.88 148 ALA B C 1
ATOM 3110 O O . ALA B 1 148 ? 8.023 -27.875 -7.871 1 55.88 148 ALA B O 1
ATOM 3111 N N . ASN B 1 149 ? 6.133 -27.156 -7.027 1 56.66 149 ASN B N 1
ATOM 3112 C CA . ASN B 1 149 ? 5.676 -26.812 -8.367 1 56.66 149 ASN B CA 1
ATOM 3113 C C . ASN B 1 149 ? 5.75 -25.312 -8.625 1 56.66 149 ASN B C 1
ATOM 3115 O O . ASN B 1 149 ? 5.094 -24.797 -9.531 1 56.66 149 ASN B O 1
ATOM 3119 N N . ALA B 1 150 ? 6.66 -24.594 -7.973 1 60.34 150 ALA B N 1
ATOM 3120 C CA . ALA B 1 150 ? 6.695 -23.141 -8.125 1 60.34 150 ALA B CA 1
ATOM 3121 C C . ALA B 1 150 ? 7.148 -22.75 -9.531 1 60.34 150 ALA B C 1
ATOM 3123 O O . ALA B 1 150 ? 6.617 -21.812 -10.125 1 60.34 150 ALA B O 1
ATOM 3124 N N . GLU B 1 151 ? 8.141 -23.5 -10 1 61.09 151 GLU B N 1
ATOM 3125 C CA . GLU B 1 151 ? 8.625 -23.219 -11.344 1 61.09 151 GLU B CA 1
ATOM 3126 C C . GLU B 1 151 ? 7.539 -23.469 -12.391 1 61.09 151 GLU B C 1
ATOM 3128 O O . GLU B 1 151 ? 7.523 -22.828 -13.438 1 61.09 151 GLU B O 1
ATOM 3133 N N . SER B 1 152 ? 6.609 -24.312 -11.953 1 71.25 152 SER B N 1
ATOM 3134 C CA . SER B 1 152 ? 5.605 -24.719 -12.93 1 71.25 152 SER B CA 1
ATOM 3135 C C . SER B 1 152 ? 4.512 -23.672 -13.078 1 71.25 152 SER B C 1
ATOM 3137 O O . SER B 1 152 ? 3.75 -23.688 -14.047 1 71.25 152 SER B O 1
ATOM 3139 N N . ILE B 1 153 ? 4.625 -22.625 -12.227 1 80.56 153 ILE B N 1
ATOM 3140 C CA . ILE B 1 153 ? 3.496 -21.719 -12.352 1 80.56 153 ILE B CA 1
ATOM 3141 C C . ILE B 1 153 ? 3.961 -20.406 -12.977 1 80.56 153 ILE B C 1
ATOM 3143 O O . ILE B 1 153 ? 3.186 -19.453 -13.086 1 80.56 153 ILE B O 1
ATOM 3147 N N . TYR B 1 154 ? 5.16 -20.344 -13.523 1 84 154 TYR B N 1
ATOM 3148 C CA . TYR B 1 154 ? 5.645 -19.188 -14.281 1 84 154 TYR B CA 1
ATOM 3149 C C . TYR B 1 154 ? 4.715 -18.875 -15.445 1 84 154 TYR B C 1
ATOM 3151 O O . TYR B 1 154 ? 4.273 -19.781 -16.156 1 84 154 TYR B O 1
ATOM 3159 N N . GLU B 1 155 ? 4.348 -17.625 -15.57 1 87.94 155 GLU B N 1
ATOM 3160 C CA . GLU B 1 155 ? 3.518 -17.094 -16.641 1 87.94 155 GLU B CA 1
ATOM 3161 C C . GLU B 1 155 ? 2.084 -17.609 -16.547 1 87.94 155 GLU B C 1
ATOM 3163 O O . GLU B 1 155 ? 1.278 -17.391 -17.453 1 87.94 155 GLU B O 1
ATOM 3168 N N . HIS B 1 156 ? 1.782 -18.234 -15.461 1 88.81 156 HIS B N 1
ATOM 3169 C CA . HIS B 1 156 ? 0.4 -18.641 -15.227 1 88.81 156 HIS B CA 1
ATOM 3170 C C . HIS B 1 156 ? -0.409 -17.516 -14.602 1 88.81 156 HIS B C 1
ATOM 3172 O O . HIS B 1 156 ? 0.148 -16.641 -13.93 1 88.81 156 HIS B O 1
ATOM 3178 N N . ASN B 1 157 ? -1.674 -17.625 -14.867 1 92.12 157 ASN B N 1
ATOM 3179 C CA . ASN B 1 157 ? -2.586 -16.641 -14.305 1 92.12 157 ASN B CA 1
ATOM 3180 C C . ASN B 1 157 ? -2.664 -16.75 -12.781 1 92.12 157 ASN B C 1
ATOM 3182 O O . ASN B 1 157 ? -2.676 -17.859 -12.234 1 92.12 157 ASN B O 1
ATOM 3186 N N . VAL B 1 158 ? -2.77 -15.711 -12.141 1 93.44 158 VAL B N 1
ATOM 3187 C CA . VAL B 1 158 ? -2.795 -15.617 -10.688 1 93.44 158 VAL B CA 1
ATOM 3188 C C . VAL B 1 158 ? -4.238 -15.695 -10.188 1 93.44 158 VAL B C 1
ATOM 3190 O O . VAL B 1 158 ? -5.066 -14.852 -10.531 1 93.44 158 VAL B O 1
ATOM 3193 N N . PRO B 1 159 ? -4.574 -16.672 -9.406 1 95.38 159 PRO B N 1
ATOM 3194 C CA . PRO B 1 159 ? -5.891 -16.688 -8.766 1 95.38 159 PRO B CA 1
ATOM 3195 C C . PRO B 1 159 ? -5.957 -15.781 -7.535 1 95.38 159 PRO B C 1
ATOM 3197 O O . PRO B 1 159 ? -4.926 -15.266 -7.09 1 95.38 159 PRO B O 1
ATOM 3200 N N . CYS B 1 160 ? -7.207 -15.602 -7.016 1 96.88 160 CYS B N 1
ATOM 3201 C CA . CYS B 1 160 ? -7.414 -14.812 -5.809 1 96.88 160 CYS B CA 1
ATOM 3202 C C . CYS B 1 160 ? -8.656 -15.281 -5.055 1 96.88 160 CYS B C 1
ATOM 3204 O O . CYS B 1 160 ? -9.5 -15.977 -5.613 1 96.88 160 CYS B O 1
ATOM 3206 N N . ALA B 1 161 ? -8.688 -14.945 -3.789 1 97.44 161 ALA B N 1
ATOM 3207 C CA . ALA B 1 161 ? -9.836 -15.188 -2.922 1 97.44 161 ALA B CA 1
ATOM 3208 C C . ALA B 1 161 ? -10.125 -13.977 -2.045 1 97.44 161 ALA B C 1
ATOM 3210 O O . ALA B 1 161 ? -9.227 -13.445 -1.387 1 97.44 161 ALA B O 1
ATOM 3211 N N . VAL B 1 162 ? -11.359 -13.516 -2.105 1 96.94 162 VAL B N 1
ATOM 3212 C CA . VAL B 1 162 ? -11.82 -12.523 -1.141 1 96.94 162 VAL B CA 1
ATOM 3213 C C . VAL B 1 162 ? -12.375 -13.227 0.099 1 96.94 162 VAL B C 1
ATOM 3215 O O . VAL B 1 162 ? -13.297 -14.047 0.001 1 96.94 162 VAL B O 1
ATOM 3218 N N . CYS B 1 163 ? -11.781 -12.93 1.252 1 96.44 163 CYS B N 1
ATOM 3219 C CA . CYS B 1 163 ? -12.039 -13.625 2.506 1 96.44 163 CYS B CA 1
ATOM 3220 C C . CYS B 1 163 ? -12.656 -12.688 3.535 1 96.44 163 CYS B C 1
ATOM 3222 O O . CYS B 1 163 ? -12.32 -11.508 3.586 1 96.44 163 CYS B O 1
ATOM 3224 N N . LEU B 1 164 ? -13.547 -13.18 4.344 1 93.56 164 LEU B N 1
ATOM 3225 C CA . LEU B 1 164 ? -14.188 -12.492 5.461 1 93.56 164 LEU B CA 1
ATOM 3226 C C . LEU B 1 164 ? -13.852 -13.172 6.781 1 93.56 164 LEU B C 1
ATOM 3228 O O . LEU B 1 164 ? -14.109 -14.367 6.953 1 93.56 164 LEU B O 1
ATOM 3232 N N . THR B 1 165 ? -13.258 -12.398 7.727 1 93.06 165 THR B N 1
ATOM 3233 C CA . THR B 1 165 ? -12.984 -12.992 9.031 1 93.06 165 THR B CA 1
ATOM 3234 C C . THR B 1 165 ? -14.273 -13.461 9.695 1 93.06 165 THR B C 1
ATOM 3236 O O . THR B 1 165 ? -15.312 -12.805 9.578 1 93.06 165 THR B O 1
ATOM 3239 N N . ARG B 1 166 ? -14.211 -14.492 10.414 1 89 166 ARG B N 1
ATOM 3240 C CA . ARG B 1 166 ? -15.406 -15.109 11 1 89 166 ARG B CA 1
ATOM 3241 C C . ARG B 1 166 ? -15.914 -14.297 12.188 1 89 166 ARG B C 1
ATOM 3243 O O . ARG B 1 166 ? -17.078 -14.406 12.562 1 89 166 ARG B O 1
ATOM 3250 N N . GLN B 1 167 ? -15.094 -13.562 12.766 1 86.31 167 GLN B N 1
ATOM 3251 C CA . GLN B 1 167 ? -15.414 -12.672 13.875 1 86.31 167 GLN B CA 1
ATOM 3252 C C . GLN B 1 167 ? -15.039 -11.227 13.539 1 86.31 167 GLN B C 1
ATOM 3254 O O . GLN B 1 167 ? -14.258 -10.984 12.617 1 86.31 167 GLN B O 1
ATOM 3259 N N . PRO B 1 168 ? -15.719 -10.359 14.281 1 87 168 PRO B N 1
ATOM 3260 C CA . PRO B 1 168 ? -15.258 -8.977 14.109 1 87 168 PRO B CA 1
ATOM 3261 C C . PRO B 1 168 ? -13.75 -8.828 14.312 1 87 168 PRO B C 1
ATOM 3263 O O . PRO B 1 168 ? -13.211 -9.312 15.312 1 87 168 PRO B O 1
ATOM 3266 N N . ALA B 1 169 ? -13.125 -8.297 13.336 1 90.94 169 ALA B N 1
ATOM 3267 C CA . ALA B 1 169 ? -11.672 -8.195 13.359 1 90.94 169 ALA B CA 1
ATOM 3268 C C . ALA B 1 169 ? -11.188 -7 12.547 1 90.94 169 ALA B C 1
ATOM 3270 O O . ALA B 1 169 ? -11.961 -6.41 11.781 1 90.94 169 ALA B O 1
ATOM 3271 N N . VAL B 1 170 ? -10.055 -6.578 12.812 1 93.12 170 VAL B N 1
ATOM 3272 C CA . VAL B 1 170 ? -9.312 -5.699 11.922 1 93.12 170 VAL B CA 1
ATOM 3273 C C . VAL B 1 170 ? -8.203 -6.488 11.227 1 93.12 170 VAL B C 1
ATOM 3275 O O . VAL B 1 170 ? -7.621 -7.406 11.812 1 93.12 170 VAL B O 1
ATOM 3278 N N . VAL B 1 171 ? -7.98 -6.137 9.914 1 94.75 171 VAL B N 1
ATOM 3279 C CA . VAL B 1 171 ? -6.98 -6.859 9.133 1 94.75 171 VAL B CA 1
ATOM 3280 C C . VAL B 1 171 ? -5.906 -5.891 8.641 1 94.75 171 VAL B C 1
ATOM 3282 O O . VAL B 1 171 ? -6.211 -4.766 8.242 1 94.75 171 VAL B O 1
ATOM 3285 N N . MET B 1 172 ? -4.668 -6.375 8.672 1 95.81 172 MET B N 1
ATOM 3286 C CA . MET B 1 172 ? -3.529 -5.59 8.203 1 95.81 172 MET B CA 1
ATOM 3287 C C . MET B 1 172 ? -2.602 -6.434 7.336 1 95.81 172 MET B C 1
ATOM 3289 O O . MET B 1 172 ? -2.363 -7.605 7.633 1 95.81 172 MET B O 1
ATOM 3293 N N . MET B 1 173 ? -2.166 -5.844 6.223 1 96.44 173 MET B N 1
ATOM 3294 C CA . MET B 1 173 ? -1 -6.387 5.535 1 96.44 173 MET B CA 1
ATOM 3295 C C . MET B 1 173 ? 0.288 -5.793 6.094 1 96.44 173 MET B C 1
ATOM 3297 O O . MET B 1 173 ? 0.491 -4.578 6.039 1 96.44 173 MET B O 1
ATOM 3301 N N . LEU B 1 174 ? 1.08 -6.613 6.645 1 97.81 174 LEU B N 1
ATOM 3302 C CA . LEU B 1 174 ? 2.361 -6.246 7.242 1 97.81 174 LEU B CA 1
ATOM 3303 C C . LEU B 1 174 ? 3.516 -6.621 6.316 1 97.81 174 LEU B C 1
ATOM 3305 O O . LEU B 1 174 ? 3.809 -7.801 6.129 1 97.81 174 LEU B O 1
ATOM 3309 N N . PRO B 1 175 ? 4.184 -5.59 5.781 1 98.19 175 PRO B N 1
ATOM 3310 C CA . PRO B 1 175 ? 5.297 -5.887 4.875 1 98.19 175 PRO B CA 1
ATOM 3311 C C . PRO B 1 175 ? 6.57 -6.285 5.621 1 98.19 175 PRO B C 1
ATOM 3313 O O . PRO B 1 175 ? 6.73 -5.945 6.797 1 98.19 175 PRO B O 1
ATOM 3316 N N . ALA B 1 176 ? 7.414 -7.027 4.918 1 98.19 176 ALA B N 1
ATOM 3317 C CA . ALA B 1 176 ? 8.797 -7.328 5.281 1 98.19 176 ALA B CA 1
ATOM 3318 C C . ALA B 1 176 ? 8.852 -8.258 6.492 1 98.19 176 ALA B C 1
ATOM 3320 O O . ALA B 1 176 ? 9.852 -8.289 7.211 1 98.19 176 ALA B O 1
ATOM 3321 N N . ARG B 1 177 ? 7.754 -8.883 6.797 1 98.06 177 ARG B N 1
ATOM 3322 C CA . ARG B 1 177 ? 7.73 -9.891 7.848 1 98.06 177 ARG B CA 1
ATOM 3323 C C . ARG B 1 177 ? 6.938 -11.117 7.414 1 98.06 177 ARG B C 1
ATOM 3325 O O . ARG B 1 177 ? 5.98 -11 6.641 1 98.06 177 ARG B O 1
ATOM 3332 N N . THR B 1 178 ? 7.32 -12.312 8.055 1 96.5 178 THR B N 1
ATOM 3333 C CA . THR B 1 178 ? 6.559 -13.539 7.824 1 96.5 178 THR B CA 1
ATOM 3334 C C . THR B 1 178 ? 5.641 -13.828 9.008 1 96.5 178 THR B C 1
ATOM 3336 O O . THR B 1 178 ? 4.836 -14.766 8.953 1 96.5 178 THR B O 1
ATOM 3339 N N . ARG B 1 179 ? 5.746 -13.008 10.055 1 97.56 179 ARG B N 1
ATOM 3340 C CA . ARG B 1 179 ? 4.977 -13.211 11.273 1 97.56 179 ARG B CA 1
ATOM 3341 C C . ARG B 1 179 ? 4.34 -11.906 11.75 1 97.56 179 ARG B C 1
ATOM 3343 O O . ARG B 1 179 ? 4.91 -10.836 11.562 1 97.56 179 ARG B O 1
ATOM 3350 N N . CYS B 1 180 ? 3.191 -12.164 12.344 1 97.75 180 CYS B N 1
ATOM 3351 C CA . CYS B 1 180 ? 2.51 -11.023 12.945 1 97.75 180 CYS B CA 1
ATOM 3352 C C . CYS B 1 180 ? 3.117 -10.672 14.297 1 97.75 180 CYS B C 1
ATOM 3354 O O . CYS B 1 180 ? 3.828 -11.484 14.891 1 97.75 180 CYS B O 1
ATOM 3356 N N . TYR B 1 181 ? 2.926 -9.453 14.758 1 96.19 181 TYR B N 1
ATOM 3357 C CA . TYR B 1 181 ? 3.293 -9.062 16.125 1 96.19 181 TYR B CA 1
ATOM 3358 C C . TYR B 1 181 ? 2.406 -9.758 17.141 1 96.19 181 TYR B C 1
ATOM 3360 O O . TYR B 1 181 ? 1.338 -10.273 16.797 1 96.19 181 TYR B O 1
ATOM 3368 N N . PRO B 1 182 ? 2.873 -9.828 18.422 1 95.12 182 PRO B N 1
ATOM 3369 C CA . PRO B 1 182 ? 2.07 -10.5 19.453 1 95.12 182 PRO B CA 1
ATOM 3370 C C . PRO B 1 182 ? 0.638 -9.977 19.516 1 95.12 182 PRO B C 1
ATOM 3372 O O . PRO B 1 182 ? 0.411 -8.766 19.406 1 95.12 182 PRO B O 1
ATOM 3375 N N . GLY B 1 183 ? -0.354 -10.898 19.703 1 93.25 183 GLY B N 1
ATOM 3376 C CA . GLY B 1 183 ? -1.757 -10.531 19.812 1 93.25 183 GLY B CA 1
ATOM 3377 C C . GLY B 1 183 ? -2.484 -10.555 18.469 1 93.25 183 GLY B C 1
ATOM 3378 O O . GLY B 1 183 ? -3.707 -10.398 18.422 1 93.25 183 GLY B O 1
ATOM 3379 N N . TRP B 1 184 ? -1.754 -10.672 17.438 1 95 184 TRP B N 1
ATOM 3380 C CA . TRP B 1 184 ? -2.334 -10.766 16.109 1 95 184 TRP B CA 1
ATOM 3381 C C . TRP B 1 184 ? -2.287 -12.195 15.586 1 95 184 TRP B C 1
ATOM 3383 O O . TRP B 1 184 ? -1.376 -12.953 15.922 1 95 184 TRP B O 1
ATOM 3393 N N . THR B 1 185 ? -3.264 -12.531 14.727 1 94.31 185 THR B N 1
ATOM 3394 C CA . THR B 1 185 ? -3.363 -13.852 14.109 1 94.31 185 THR B CA 1
ATOM 3395 C C . THR B 1 185 ? -2.908 -13.805 12.656 1 94.31 185 THR B C 1
ATOM 3397 O O . THR B 1 185 ? -3.264 -12.883 11.914 1 94.31 185 THR B O 1
ATOM 3400 N N . ILE B 1 186 ? -2.133 -14.844 12.336 1 97.06 186 ILE B N 1
ATOM 3401 C CA . ILE B 1 186 ? -1.703 -14.969 10.953 1 97.06 186 ILE B CA 1
ATOM 3402 C C . ILE B 1 186 ? -2.852 -15.508 10.102 1 97.06 186 ILE B C 1
ATOM 3404 O O . ILE B 1 186 ? -3.348 -16.609 10.344 1 97.06 186 ILE B O 1
ATOM 3408 N N . GLU B 1 187 ? -3.246 -14.703 9.141 1 96.94 187 GLU B N 1
ATOM 3409 C CA . GLU B 1 187 ? -4.152 -15.227 8.125 1 96.94 187 GLU B CA 1
ATOM 3410 C C . GLU B 1 187 ? -3.389 -16 7.051 1 96.94 187 GLU B C 1
ATOM 3412 O O . GLU B 1 187 ? -3.762 -17.125 6.699 1 96.94 187 GLU B O 1
ATOM 3417 N N . PHE B 1 188 ? -2.385 -15.375 6.469 1 95.31 188 PHE B N 1
ATOM 3418 C CA . PHE B 1 188 ? -1.42 -16.031 5.598 1 95.31 188 PHE B CA 1
ATOM 3419 C C . PHE B 1 188 ? -0.151 -15.203 5.469 1 95.31 188 PHE B C 1
ATOM 3421 O O . PHE B 1 188 ? -0.141 -14.016 5.816 1 95.31 188 PHE B O 1
ATOM 3428 N N . SER B 1 189 ? 0.934 -15.781 5.031 1 96.25 189 SER B N 1
ATOM 3429 C CA . SER B 1 189 ? 2.191 -15.102 4.73 1 96.25 189 SER B CA 1
ATOM 3430 C C . SER B 1 189 ? 2.648 -15.391 3.307 1 96.25 189 SER B C 1
ATOM 3432 O O . SER B 1 189 ? 2.178 -16.344 2.674 1 96.25 189 SER B O 1
ATOM 3434 N N . GLY B 1 190 ? 3.562 -14.539 2.803 1 95.5 190 GLY B N 1
ATOM 3435 C CA . GLY B 1 190 ? 4.086 -14.695 1.455 1 95.5 190 GLY B CA 1
ATOM 3436 C C . GLY B 1 190 ? 5.148 -13.672 1.102 1 95.5 190 GLY B C 1
ATOM 3437 O O . GLY B 1 190 ? 5.996 -13.344 1.931 1 95.5 190 GLY B O 1
ATOM 3438 N N . TYR B 1 191 ? 5.098 -13.305 -0.173 1 95.06 191 TYR B N 1
ATOM 3439 C CA . TYR B 1 191 ? 6.051 -12.312 -0.666 1 95.06 191 TYR B CA 1
ATOM 3440 C C . TYR B 1 191 ? 5.336 -11.078 -1.183 1 95.06 191 TYR B C 1
ATOM 3442 O O . TYR B 1 191 ? 4.258 -11.172 -1.779 1 95.06 191 TYR B O 1
ATOM 3450 N N . LEU B 1 192 ? 6.016 -9.945 -0.884 1 97.31 192 LEU B N 1
ATOM 3451 C CA . LEU B 1 192 ? 5.578 -8.719 -1.542 1 97.31 192 LEU B CA 1
ATOM 3452 C C . LEU B 1 192 ? 5.828 -8.789 -3.045 1 97.31 192 LEU B C 1
ATOM 3454 O O . LEU B 1 192 ? 6.918 -9.18 -3.479 1 97.31 192 LEU B O 1
ATOM 3458 N N . MET B 1 193 ? 4.773 -8.453 -3.828 1 96.06 193 MET B N 1
ATOM 3459 C CA . MET B 1 193 ? 4.918 -8.422 -5.281 1 96.06 193 MET B CA 1
ATOM 3460 C C . MET B 1 193 ? 4.285 -7.16 -5.863 1 96.06 193 MET B C 1
ATOM 3462 O O . MET B 1 193 ? 3.395 -6.566 -5.25 1 96.06 193 MET B O 1
ATOM 3466 N N . THR B 1 194 ? 4.746 -6.758 -6.965 1 97.12 194 THR B N 1
ATOM 3467 C CA . THR B 1 194 ? 4.246 -5.609 -7.711 1 97.12 194 THR B CA 1
ATOM 3468 C C . THR B 1 194 ? 4.75 -5.633 -9.148 1 97.12 194 THR B C 1
ATOM 3470 O O . THR B 1 194 ? 5.293 -6.645 -9.602 1 97.12 194 THR B O 1
ATOM 3473 N N . ALA B 1 195 ? 4.488 -4.566 -9.906 1 95.88 195 ALA B N 1
ATOM 3474 C CA . ALA B 1 195 ? 4.988 -4.434 -11.273 1 95.88 195 ALA B CA 1
ATOM 3475 C C . ALA B 1 195 ? 6.508 -4.277 -11.289 1 95.88 195 ALA B C 1
ATOM 3477 O O . ALA B 1 195 ? 7.102 -3.836 -10.297 1 95.88 195 ALA B O 1
ATOM 3478 N N . ARG B 1 196 ? 7.102 -4.621 -12.453 1 95.12 196 ARG B N 1
ATOM 3479 C CA . ARG B 1 196 ? 8.523 -4.359 -12.664 1 95.12 196 ARG B CA 1
ATOM 3480 C C . ARG B 1 196 ? 8.805 -2.861 -12.68 1 95.12 196 ARG B C 1
ATOM 3482 O O . ARG B 1 196 ? 7.98 -2.072 -13.141 1 95.12 196 ARG B O 1
ATOM 3489 N N . HIS B 1 197 ? 10.07 -2.549 -12.305 1 94.38 197 HIS B N 1
ATOM 3490 C CA . HIS B 1 197 ? 10.414 -1.144 -12.117 1 94.38 197 HIS B CA 1
ATOM 3491 C C . HIS B 1 197 ? 10.406 -0.39 -13.445 1 94.38 197 HIS B C 1
ATOM 3493 O O . HIS B 1 197 ? 10.258 0.834 -13.461 1 94.38 197 HIS B O 1
ATOM 3499 N N . ASP B 1 198 ? 10.578 -1.061 -14.57 1 93.88 198 ASP B N 1
ATOM 3500 C CA . ASP B 1 198 ? 10.719 -0.395 -15.859 1 93.88 198 ASP B CA 1
ATOM 3501 C C . ASP B 1 198 ? 9.461 -0.566 -16.703 1 93.88 198 ASP B C 1
ATOM 3503 O O . ASP B 1 198 ? 9.461 -0.271 -17.906 1 93.88 198 ASP B O 1
ATOM 3507 N N . HIS B 1 199 ? 8.383 -1.097 -16.125 1 94.56 199 HIS B N 1
ATOM 3508 C CA . HIS B 1 199 ? 7.098 -1.072 -16.797 1 94.56 199 HIS B CA 1
ATOM 3509 C C . HIS B 1 199 ? 6.594 0.356 -16.984 1 94.56 199 HIS B C 1
ATOM 3511 O O . HIS B 1 199 ? 7.086 1.278 -16.328 1 94.56 199 HIS B O 1
ATOM 3517 N N . LYS B 1 200 ? 5.625 0.619 -17.812 1 94.31 200 LYS B N 1
ATOM 3518 C CA . LYS B 1 200 ? 5.199 1.971 -18.156 1 94.31 200 LYS B CA 1
ATOM 3519 C C . LYS B 1 200 ? 4.254 2.537 -17.094 1 94.31 200 LYS B C 1
ATOM 3521 O O . LYS B 1 200 ? 4.012 3.744 -17.062 1 94.31 200 LYS B O 1
ATOM 3526 N N . GLY B 1 201 ? 3.656 1.644 -16.297 1 93.31 201 GLY B N 1
ATOM 3527 C CA . GLY B 1 201 ? 2.771 2.072 -15.227 1 93.31 201 GLY B CA 1
ATOM 3528 C C . GLY B 1 201 ? 2.998 1.323 -13.93 1 93.31 201 GLY B C 1
ATOM 3529 O O . GLY B 1 201 ? 3.445 0.174 -13.938 1 93.31 201 GLY B O 1
ATOM 3530 N N . ARG B 1 202 ? 2.605 1.95 -12.844 1 94.5 202 ARG B N 1
ATOM 3531 C CA . ARG B 1 202 ? 2.783 1.353 -11.523 1 94.5 202 ARG B CA 1
ATOM 3532 C C . ARG B 1 202 ? 1.567 0.52 -11.125 1 94.5 202 ARG B C 1
ATOM 3534 O O . ARG B 1 202 ? 0.459 0.766 -11.609 1 94.5 202 ARG B O 1
ATOM 3541 N N . LEU B 1 203 ? 1.795 -0.521 -10.312 1 95.19 203 LEU B N 1
ATOM 3542 C CA . LEU B 1 203 ? 0.795 -1.328 -9.625 1 95.19 203 LEU B CA 1
ATOM 3543 C C . LEU B 1 203 ? 0.976 -1.236 -8.109 1 95.19 203 LEU B C 1
ATOM 3545 O O . LEU B 1 203 ? 2.082 -0.979 -7.625 1 95.19 203 LEU B O 1
ATOM 3549 N N . GLU B 1 204 ? -0.067 -1.444 -7.391 1 96.06 204 GLU B N 1
ATOM 3550 C CA . GLU B 1 204 ? 0.075 -1.456 -5.941 1 96.06 204 GLU B CA 1
ATOM 3551 C C . GLU B 1 204 ? 0.936 -2.629 -5.48 1 96.06 204 GLU B C 1
ATOM 3553 O O . GLU B 1 204 ? 0.983 -3.668 -6.141 1 96.06 204 GLU B O 1
ATOM 3558 N N . TYR B 1 205 ? 1.649 -2.504 -4.344 1 97.56 205 TYR B N 1
ATOM 3559 C CA . TYR B 1 205 ? 2.262 -3.633 -3.652 1 97.56 205 TYR B CA 1
ATOM 3560 C C . TYR B 1 205 ? 1.2 -4.547 -3.053 1 97.56 205 TYR B C 1
ATOM 3562 O O . TYR B 1 205 ? 0.299 -4.086 -2.352 1 97.56 205 TYR B O 1
ATOM 3570 N N . VAL B 1 206 ? 1.312 -5.844 -3.27 1 97.5 206 VAL B N 1
ATOM 3571 C CA . VAL B 1 206 ? 0.385 -6.789 -2.66 1 97.5 206 VAL B CA 1
ATOM 3572 C C . VAL B 1 206 ? 1.162 -7.941 -2.031 1 97.5 206 VAL B C 1
ATOM 3574 O O . VAL B 1 206 ? 2.305 -8.211 -2.41 1 97.5 206 VAL B O 1
ATOM 3577 N N . CYS B 1 207 ? 0.562 -8.562 -1.072 1 97.81 207 CYS B N 1
ATOM 3578 C CA . CYS B 1 207 ? 1.103 -9.781 -0.474 1 97.81 207 CYS B CA 1
ATOM 3579 C C . CYS B 1 207 ? 0.575 -11.023 -1.187 1 97.81 207 CYS B C 1
ATOM 3581 O O . CYS B 1 207 ? -0.607 -11.352 -1.074 1 97.81 207 CYS B O 1
ATOM 3583 N N . VAL B 1 208 ? 1.47 -11.727 -1.889 1 95.5 208 VAL B N 1
ATOM 3584 C CA . VAL B 1 208 ? 1.083 -12.961 -2.568 1 95.5 208 VAL B CA 1
ATOM 3585 C C . VAL B 1 208 ? 1.475 -14.164 -1.718 1 95.5 208 VAL B C 1
ATOM 3587 O O . VAL B 1 208 ? 2.604 -14.25 -1.23 1 95.5 208 VAL B O 1
ATOM 3590 N N . ASP B 1 209 ? 0.557 -15.078 -1.604 1 94.19 209 ASP B N 1
ATOM 3591 C CA . ASP B 1 209 ? 0.708 -16.25 -0.736 1 94.19 209 ASP B CA 1
ATOM 3592 C C . ASP B 1 209 ? 1.979 -17.016 -1.072 1 94.19 209 ASP B C 1
ATOM 3594 O O . ASP B 1 209 ? 2.309 -17.203 -2.246 1 94.19 209 ASP B O 1
ATOM 3598 N N . TYR B 1 210 ? 2.537 -17.641 -0.058 1 91.19 210 TYR B N 1
ATOM 3599 C CA . TYR B 1 210 ? 3.77 -18.406 -0.182 1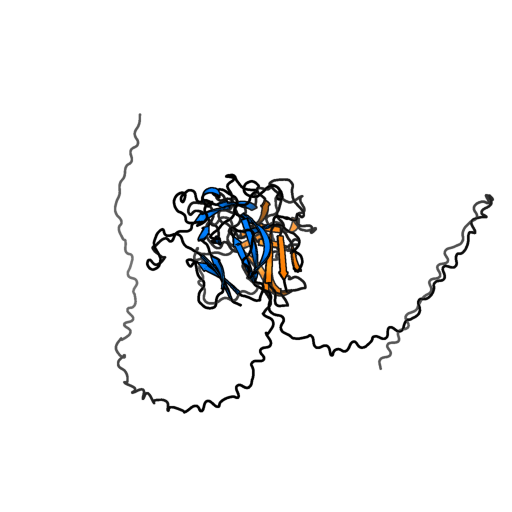 91.19 210 TYR B CA 1
ATOM 3600 C C . TYR B 1 210 ? 3.555 -19.641 -1.053 1 91.19 210 TYR B C 1
ATOM 3602 O O . TYR B 1 210 ? 4.512 -20.203 -1.601 1 91.19 210 TYR B O 1
ATOM 3610 N N . ALA B 1 211 ? 2.42 -20.109 -1.073 1 88.31 211 ALA B N 1
ATOM 3611 C CA . ALA B 1 211 ? 2.07 -21.281 -1.86 1 88.31 211 ALA B CA 1
ATOM 3612 C C . ALA B 1 211 ? 1.052 -20.938 -2.943 1 88.31 211 ALA B C 1
ATOM 3614 O O . ALA B 1 211 ? -0.072 -21.453 -2.932 1 88.31 211 ALA B O 1
ATOM 3615 N N . PRO B 1 212 ? 1.546 -20.172 -3.842 1 89.88 212 PRO B N 1
ATOM 3616 C CA . PRO B 1 212 ? 0.594 -19.719 -4.859 1 89.88 212 PRO B CA 1
ATOM 3617 C C . PRO B 1 212 ? 0.083 -20.859 -5.738 1 89.88 212 PRO B C 1
ATOM 3619 O O . PRO B 1 212 ? 0.816 -21.812 -6.004 1 89.88 212 PRO B O 1
ATOM 3622 N N . GLU B 1 213 ? -1.139 -20.703 -6.121 1 88.62 213 GLU B N 1
ATOM 3623 C CA . GLU B 1 213 ? -1.783 -21.562 -7.098 1 88.62 213 GLU B CA 1
ATOM 3624 C C . GLU B 1 213 ? -1.807 -20.922 -8.484 1 88.62 213 GLU B C 1
ATOM 3626 O O . GLU B 1 213 ? -1.48 -19.75 -8.625 1 88.62 213 GLU B O 1
ATOM 3631 N N . ALA B 1 214 ? -2.07 -21.766 -9.445 1 87.44 214 ALA B N 1
ATOM 3632 C CA . ALA B 1 214 ? -2.291 -21.25 -10.797 1 87.44 214 ALA B CA 1
ATOM 3633 C C . ALA B 1 214 ? -3.754 -21.406 -11.203 1 87.44 214 ALA B C 1
ATOM 3635 O O . ALA B 1 214 ? -4.406 -22.391 -10.859 1 87.44 214 ALA B O 1
ATOM 3636 N N . ASP B 1 215 ? -4.184 -20.359 -11.859 1 83.94 215 ASP B N 1
ATOM 3637 C CA . ASP B 1 215 ? -5.484 -20.516 -12.5 1 83.94 215 ASP B CA 1
ATOM 3638 C C . ASP B 1 215 ? -5.43 -21.562 -13.602 1 83.94 215 ASP B C 1
ATOM 3640 O O . ASP B 1 215 ? -4.648 -21.438 -14.547 1 83.94 215 ASP B O 1
ATOM 3644 N N . PRO B 1 216 ? -6.254 -22.547 -13.453 1 76.62 216 PRO B N 1
ATOM 3645 C CA . PRO B 1 216 ? -6.199 -23.625 -14.445 1 76.62 216 PRO B CA 1
ATOM 3646 C C . PRO B 1 216 ? -6.52 -23.141 -15.859 1 76.62 216 PRO B C 1
ATOM 3648 O O . PRO B 1 216 ? -6.074 -23.75 -16.828 1 76.62 216 PRO B O 1
ATOM 3651 N N . ALA B 1 217 ? -7.23 -22.047 -16 1 74.62 217 ALA B N 1
ATOM 3652 C CA . ALA B 1 217 ? -7.637 -21.547 -17.312 1 74.62 217 ALA B CA 1
ATOM 3653 C C . ALA B 1 217 ? -6.52 -20.719 -17.953 1 74.62 217 ALA B C 1
ATOM 3655 O O . ALA B 1 217 ? -6.562 -20.422 -19.141 1 74.62 217 ALA B O 1
ATOM 3656 N N . GLY B 1 218 ? -5.512 -20.297 -17.219 1 67.38 218 GLY B N 1
ATOM 3657 C CA . GLY B 1 218 ? -4.484 -19.375 -17.703 1 67.38 218 GLY B CA 1
ATOM 3658 C C . GLY B 1 218 ? -3.094 -19.984 -17.688 1 67.38 218 GLY B C 1
ATOM 3659 O O . GLY B 1 218 ? -2.232 -19.562 -16.922 1 67.38 218 GLY B O 1
ATOM 3660 N N . TYR B 1 219 ? -2.801 -20.875 -18.641 1 69.38 219 TYR B N 1
ATOM 3661 C CA . TYR B 1 219 ? -1.552 -21.625 -18.578 1 69.38 219 TYR B CA 1
ATOM 3662 C C . TYR B 1 219 ? -0.565 -21.141 -19.625 1 69.38 219 TYR B C 1
ATOM 3664 O O . TYR B 1 219 ? 0.542 -21.656 -19.75 1 69.38 219 TYR B O 1
ATOM 3672 N N . SER B 1 220 ? -0.935 -20.141 -20.219 1 77.69 220 SER B N 1
ATOM 3673 C CA . SER B 1 220 ? -0.04 -19.641 -21.25 1 77.69 220 SER B CA 1
ATOM 3674 C C . SER B 1 220 ? 0.371 -18.188 -20.969 1 77.69 220 SER B C 1
ATOM 3676 O O . SER B 1 220 ? -0.254 -17.516 -20.156 1 77.69 220 SER B O 1
ATOM 3678 N N . ASN B 1 221 ? 1.576 -17.891 -21.594 1 85.38 221 ASN B N 1
ATOM 3679 C CA . ASN B 1 221 ? 2.02 -16.5 -21.562 1 85.38 221 ASN B CA 1
ATOM 3680 C C . ASN B 1 221 ? 1.095 -15.602 -22.375 1 85.38 221 ASN B C 1
ATOM 3682 O O . ASN B 1 221 ? 1.128 -15.617 -23.594 1 85.38 221 ASN B O 1
ATOM 3686 N N . GLU B 1 222 ? 0.259 -14.852 -21.719 1 88 222 GLU B N 1
ATOM 3687 C CA . GLU B 1 222 ? -0.662 -13.93 -22.375 1 88 222 GLU B CA 1
ATOM 3688 C C . GLU B 1 222 ? -0.407 -12.484 -21.938 1 88 222 GLU B C 1
ATOM 3690 O O . GLU B 1 222 ? -1.05 -11.562 -22.438 1 88 222 GLU B O 1
ATOM 3695 N N . ASP B 1 223 ? 0.503 -12.297 -21.141 1 90.94 223 ASP B N 1
ATOM 3696 C CA . ASP B 1 223 ? 0.837 -10.992 -20.562 1 90.94 223 ASP B CA 1
ATOM 3697 C C . ASP B 1 223 ? -0.354 -10.398 -19.828 1 90.94 223 ASP B C 1
ATOM 3699 O O . ASP B 1 223 ? -1.218 -11.133 -19.328 1 90.94 223 ASP B O 1
ATOM 3703 N N . GLY B 1 224 ? -0.346 -9.109 -19.375 1 94.5 224 GLY B N 1
ATOM 3704 C CA . GLY B 1 224 ? -1.341 -8.445 -18.547 1 94.5 224 GLY B CA 1
ATOM 3705 C C . GLY B 1 224 ? -0.735 -7.672 -17.391 1 94.5 224 GLY B C 1
ATOM 3706 O O . GLY B 1 224 ? 0.22 -6.914 -17.578 1 94.5 224 GLY B O 1
ATOM 3707 N N . ALA B 1 225 ? -1.412 -7.773 -16.266 1 94.69 225 ALA B N 1
ATOM 3708 C CA . ALA B 1 225 ? -0.871 -7.16 -15.055 1 94.69 225 ALA B CA 1
ATOM 3709 C C . ALA B 1 225 ? 0.167 -8.062 -14.398 1 94.69 225 ALA B C 1
ATOM 3711 O O . ALA B 1 225 ? -0.147 -8.797 -13.461 1 94.69 225 ALA B O 1
ATOM 3712 N N . LEU B 1 226 ? 1.362 -7.922 -14.766 1 94.44 226 LEU B N 1
ATOM 3713 C CA . LEU B 1 226 ? 2.412 -8.875 -14.422 1 94.44 226 LEU B CA 1
ATOM 3714 C C . LEU B 1 226 ? 2.939 -8.617 -13.016 1 94.44 226 LEU B C 1
ATOM 3716 O O . LEU B 1 226 ? 3.234 -7.477 -12.656 1 94.44 226 LEU B O 1
ATOM 3720 N N . LEU B 1 227 ? 3.125 -9.695 -12.227 1 93.81 227 LEU B N 1
ATOM 3721 C CA . LEU B 1 227 ? 3.564 -9.578 -10.844 1 93.81 227 LEU B CA 1
ATOM 3722 C C . LEU B 1 227 ? 4.988 -10.102 -10.68 1 93.81 227 LEU B C 1
ATOM 3724 O O . LEU B 1 227 ? 5.273 -11.25 -11.023 1 93.81 227 LEU B O 1
ATOM 3728 N N . TYR B 1 228 ? 5.832 -9.281 -10.109 1 93.5 228 TYR B N 1
ATOM 3729 C CA . TYR B 1 228 ? 7.23 -9.57 -9.82 1 93.5 228 TYR B CA 1
ATOM 3730 C C . TYR B 1 228 ? 7.504 -9.469 -8.32 1 93.5 228 TYR B C 1
ATOM 3732 O O . TYR B 1 228 ? 6.883 -8.672 -7.625 1 93.5 228 TYR B O 1
ATOM 3740 N N . PHE B 1 229 ? 8.516 -10.25 -7.902 1 92.81 229 PHE B N 1
ATOM 3741 C CA . PHE B 1 229 ? 8.977 -10.109 -6.527 1 92.81 229 PHE B CA 1
ATOM 3742 C C . PHE B 1 229 ? 9.539 -8.711 -6.285 1 92.81 229 PHE B C 1
ATOM 3744 O O . PHE B 1 229 ? 10.148 -8.125 -7.176 1 92.81 229 PHE B O 1
ATOM 3751 N N . VAL B 1 230 ? 9.391 -8.266 -5.035 1 95.75 230 VAL B N 1
ATOM 3752 C CA . VAL B 1 230 ? 9.922 -6.965 -4.641 1 95.75 230 VAL B CA 1
ATOM 3753 C C . VAL B 1 230 ? 11.211 -7.148 -3.844 1 95.75 230 VAL B C 1
ATOM 3755 O O . VAL B 1 230 ? 11.242 -7.891 -2.859 1 95.75 230 VAL B O 1
ATOM 3758 N N . GLN B 1 231 ? 12.266 -6.484 -4.238 1 95.06 231 GLN B N 1
ATOM 3759 C CA . GLN B 1 231 ? 13.531 -6.469 -3.51 1 95.06 231 GLN B CA 1
ATOM 3760 C C . GLN B 1 231 ? 13.758 -5.121 -2.828 1 95.06 231 GLN B C 1
ATOM 3762 O O . GLN B 1 231 ? 13.383 -4.078 -3.367 1 95.06 231 GLN B O 1
ATOM 3767 N N . ALA B 1 232 ? 14.383 -5.188 -1.686 1 95.75 232 ALA B N 1
ATOM 3768 C CA . ALA B 1 232 ? 14.805 -3.967 -1.003 1 95.75 232 ALA B CA 1
ATOM 3769 C C . ALA B 1 232 ? 15.914 -3.26 -1.777 1 95.75 232 ALA B C 1
ATOM 3771 O O . ALA B 1 232 ? 16.828 -3.906 -2.289 1 95.75 232 ALA B O 1
ATOM 3772 N N . ALA B 1 233 ? 15.844 -1.996 -1.868 1 94.69 233 ALA B N 1
ATOM 3773 C CA . ALA B 1 233 ? 16.906 -1.16 -2.414 1 94.69 233 ALA B CA 1
ATOM 3774 C C . ALA B 1 233 ? 17.453 -0.194 -1.36 1 94.69 233 ALA B C 1
ATOM 3776 O O . ALA B 1 233 ? 16.719 0.68 -0.885 1 94.69 233 ALA B O 1
ATOM 3777 N N . CYS B 1 234 ? 18.688 -0.306 -1.067 1 91.44 234 CYS B N 1
ATOM 3778 C CA . CYS B 1 234 ? 19.281 0.474 0.014 1 91.44 234 CYS B CA 1
ATOM 3779 C C . CYS B 1 234 ? 19.547 1.905 -0.434 1 91.44 234 CYS B C 1
ATOM 3781 O O . CYS B 1 234 ? 19.594 2.188 -1.633 1 91.44 234 CYS B O 1
ATOM 3783 N N . GLY B 1 235 ? 19.844 2.82 0.53 1 90.25 235 GLY B N 1
ATOM 3784 C CA . GLY B 1 235 ? 19.906 4.27 0.431 1 90.25 235 GLY B CA 1
ATOM 3785 C C . GLY B 1 235 ? 19 4.98 1.416 1 90.25 235 GLY B C 1
ATOM 3786 O O . GLY B 1 235 ? 19.266 4.98 2.619 1 90.25 235 GLY B O 1
ATOM 3787 N N . SER B 1 236 ? 17.891 5.367 0.86 1 89.25 236 SER B N 1
ATOM 3788 C CA . SER B 1 236 ? 16.891 5.945 1.758 1 89.25 236 SER B CA 1
ATOM 3789 C C . SER B 1 236 ? 16.234 4.871 2.609 1 89.25 236 SER B C 1
ATOM 3791 O O . SER B 1 236 ? 15.609 5.176 3.629 1 89.25 236 SER B O 1
ATOM 3793 N N . LEU B 1 237 ? 16.25 3.631 2.086 1 92.88 237 LEU B N 1
ATOM 3794 C CA . LEU B 1 237 ? 15.922 2.506 2.955 1 92.88 237 LEU B CA 1
ATOM 3795 C C . LEU B 1 237 ? 17.125 2.104 3.803 1 92.88 237 LEU B C 1
ATOM 3797 O O . LEU B 1 237 ? 18.172 1.755 3.268 1 92.88 237 LEU B O 1
ATOM 3801 N N . PRO B 1 238 ? 16.922 2.131 5.004 1 91.06 238 PRO B N 1
ATOM 3802 C CA . PRO B 1 238 ? 18.094 1.868 5.863 1 91.06 238 PRO B CA 1
ATOM 3803 C C . PRO B 1 238 ? 18.594 0.436 5.738 1 91.06 238 PRO B C 1
ATOM 3805 O O . PRO B 1 238 ? 17.828 -0.515 5.848 1 91.06 238 PRO B O 1
ATOM 3808 N N . CYS B 1 239 ? 19.875 0.344 5.594 1 92 239 CYS B N 1
ATOM 3809 C CA . CYS B 1 239 ? 20.641 -0.901 5.562 1 92 239 CYS B CA 1
ATOM 3810 C C . CYS B 1 239 ? 21.844 -0.828 6.492 1 92 239 CYS B C 1
ATOM 3812 O O . CYS B 1 239 ? 22.812 -0.117 6.207 1 92 239 CYS B O 1
ATOM 3814 N N . PRO B 1 240 ? 21.641 -1.496 7.68 1 93.06 240 PRO B N 1
ATOM 3815 C CA . PRO B 1 240 ? 20.641 -2.434 8.195 1 93.06 240 PRO B CA 1
ATOM 3816 C C . PRO B 1 240 ? 19.406 -1.729 8.742 1 93.06 240 PRO B C 1
ATOM 3818 O O . PRO B 1 240 ? 19.438 -0.521 8.984 1 93.06 240 PRO B O 1
ATOM 3821 N N . PRO B 1 241 ? 18.344 -2.561 9.055 1 94.62 241 PRO B N 1
ATOM 3822 C CA . PRO B 1 241 ? 18.234 -4.023 9.039 1 94.62 241 PRO B CA 1
ATOM 3823 C C . PRO B 1 241 ? 17.906 -4.578 7.656 1 94.62 241 PRO B C 1
ATOM 3825 O O . PRO B 1 241 ? 17.922 -5.793 7.457 1 94.62 241 PRO B O 1
ATOM 3828 N N . TYR B 1 242 ? 17.594 -3.717 6.766 1 95.12 242 TYR B N 1
ATOM 3829 C CA . TYR B 1 242 ? 17.281 -4.215 5.43 1 95.12 242 TYR B CA 1
ATOM 3830 C C . TYR B 1 242 ? 18.562 -4.586 4.68 1 95.12 242 TYR B C 1
ATOM 3832 O O . TYR B 1 242 ? 19.656 -4.191 5.078 1 95.12 242 TYR B O 1
ATOM 3840 N N . VAL B 1 243 ? 18.469 -5.43 3.715 1 94.94 243 VAL B N 1
ATOM 3841 C CA . VAL B 1 243 ? 19.578 -5.914 2.906 1 94.94 243 VAL B CA 1
ATOM 3842 C C . VAL B 1 243 ? 19.297 -5.648 1.429 1 94.94 243 VAL B C 1
ATOM 3844 O O . VAL B 1 243 ? 18.25 -6.047 0.906 1 94.94 243 VAL B O 1
ATOM 3847 N N . ASN B 1 244 ? 20.266 -4.984 0.845 1 94.31 244 ASN B N 1
ATOM 3848 C CA . ASN B 1 244 ? 20.109 -4.645 -0.565 1 94.31 244 ASN B CA 1
ATOM 3849 C C . ASN B 1 244 ? 19.922 -5.891 -1.425 1 94.31 244 ASN B C 1
ATOM 3851 O O . ASN B 1 244 ? 20.672 -6.855 -1.308 1 94.31 244 ASN B O 1
ATOM 3855 N N . GLY B 1 245 ? 18.844 -5.828 -2.271 1 93.06 245 GLY B N 1
ATOM 3856 C CA . GLY B 1 245 ? 18.625 -6.906 -3.223 1 93.06 245 GLY B CA 1
ATOM 3857 C C . GLY B 1 245 ? 17.875 -8.086 -2.625 1 93.06 245 GLY B C 1
ATOM 3858 O O . GLY B 1 245 ? 17.641 -9.094 -3.303 1 93.06 245 GLY B O 1
ATOM 3859 N N . ARG B 1 246 ? 17.469 -7.961 -1.457 1 93 246 ARG B N 1
ATOM 3860 C CA . ARG B 1 246 ? 16.781 -9.078 -0.828 1 93 246 ARG B CA 1
ATOM 3861 C C . ARG B 1 246 ? 15.266 -8.961 -1.014 1 93 246 ARG B C 1
ATOM 3863 O O . ARG B 1 246 ? 14.703 -7.879 -0.842 1 93 246 ARG B O 1
ATOM 3870 N N . GLU B 1 247 ? 14.656 -10.125 -1.324 1 93.56 247 GLU B N 1
ATOM 3871 C CA . GLU B 1 247 ? 13.203 -10.156 -1.505 1 93.56 247 GLU B CA 1
ATOM 3872 C C . GLU B 1 247 ? 12.477 -9.898 -0.189 1 93.56 247 GLU B C 1
ATOM 3874 O O . GLU B 1 247 ? 12.812 -10.484 0.84 1 93.56 247 GLU B O 1
ATOM 3879 N N . LEU B 1 248 ? 11.5 -9.055 -0.251 1 96.62 248 LEU B N 1
ATOM 3880 C CA . LEU B 1 248 ? 10.727 -8.75 0.947 1 96.62 248 LEU B CA 1
ATOM 3881 C C . LEU B 1 248 ? 9.57 -9.727 1.112 1 96.62 248 LEU B C 1
ATOM 3883 O O . LEU B 1 248 ? 8.836 -9.992 0.158 1 96.62 248 LEU B O 1
ATOM 3887 N N . THR B 1 249 ? 9.453 -10.172 2.307 1 96.69 249 THR B N 1
ATOM 3888 C CA . THR B 1 249 ? 8.305 -10.977 2.713 1 96.69 249 THR B CA 1
ATOM 3889 C C . THR B 1 249 ? 7.129 -10.086 3.098 1 96.69 249 THR B C 1
ATOM 3891 O O . THR B 1 249 ? 7.238 -8.859 3.08 1 96.69 249 THR B O 1
ATOM 3894 N N . CYS B 1 250 ? 5.992 -10.719 3.385 1 98 250 CYS B N 1
ATOM 3895 C CA . CYS B 1 250 ? 4.805 -10.047 3.91 1 98 250 CYS B CA 1
ATOM 3896 C C . CYS B 1 250 ? 3.93 -11.023 4.684 1 98 250 CYS B C 1
ATOM 3898 O O . CYS B 1 250 ? 4.07 -12.242 4.539 1 98 250 CYS B O 1
ATOM 3900 N N . VAL B 1 251 ? 3.096 -10.492 5.512 1 98.25 251 VAL B N 1
ATOM 3901 C CA . VAL B 1 251 ? 2.119 -11.289 6.242 1 98.25 251 VAL B CA 1
ATOM 3902 C C . VAL B 1 251 ? 0.83 -10.492 6.426 1 98.25 251 VAL B C 1
ATOM 3904 O O . VAL B 1 251 ? 0.868 -9.289 6.691 1 98.25 251 VAL B O 1
ATOM 3907 N N . VAL B 1 252 ? -0.28 -11.148 6.113 1 98.19 252 VAL B N 1
ATOM 3908 C CA . VAL B 1 252 ? -1.589 -10.578 6.422 1 98.19 252 VAL B CA 1
ATOM 3909 C C . VAL B 1 252 ? -2.039 -11.047 7.805 1 98.19 252 VAL B C 1
ATOM 3911 O O . VAL B 1 252 ? -2.1 -12.242 8.078 1 98.19 252 VAL B O 1
ATOM 3914 N N . CYS B 1 253 ? -2.305 -10.062 8.68 1 97.12 253 CYS B N 1
ATOM 3915 C CA . CYS B 1 253 ? -2.621 -10.312 10.086 1 97.12 253 CYS B CA 1
ATOM 3916 C C . CYS B 1 253 ? -4.023 -9.82 10.422 1 97.12 253 CYS B C 1
ATOM 3918 O O . CYS B 1 253 ? -4.484 -8.812 9.875 1 97.12 253 CYS B O 1
ATOM 3920 N N . SER B 1 254 ? -4.711 -10.555 11.312 1 94.62 254 SER B N 1
ATOM 3921 C CA . SER B 1 254 ? -5.996 -10.117 11.852 1 94.62 254 SER B CA 1
ATOM 3922 C C . SER B 1 254 ? -5.957 -10.016 13.367 1 94.62 254 SER B C 1
ATOM 3924 O O . SER B 1 254 ? -5.176 -10.719 14.023 1 94.62 254 SER B O 1
ATOM 3926 N N . LYS B 1 255 ? -6.699 -9.102 13.914 1 92.06 255 LYS B N 1
ATOM 3927 C CA . LYS B 1 255 ? -6.902 -8.961 15.352 1 92.06 255 LYS B CA 1
ATOM 3928 C C . LYS B 1 255 ? -8.383 -8.938 15.703 1 92.06 255 LYS B C 1
ATOM 3930 O O . LYS B 1 255 ? -9.148 -8.148 15.141 1 92.06 255 LYS B O 1
ATOM 3935 N N . TYR B 1 256 ? -8.719 -9.766 16.688 1 86.75 256 TYR B N 1
ATOM 3936 C CA . TYR B 1 256 ? -10.109 -9.984 17.062 1 86.75 256 TYR B CA 1
ATOM 3937 C C . TYR B 1 256 ? -10.438 -9.32 18.391 1 86.75 256 TYR B C 1
ATOM 3939 O O . TYR B 1 256 ? -9.57 -9.195 19.266 1 86.75 256 TYR B O 1
#

Nearest PDB structures (foldseek):
  5oca-assembly1_B  TM=2.314E-01  e=3.709E+00  Homo sapiens
  5vl7-assembly1_B  TM=1.970E-01  e=3.994E+00  Homo sapiens
  5oca-assembly1_B  TM=1.878E-01  e=2.838E+00  Homo sapiens
  4k8r-assembly1_B  TM=1.824E-01  e=8.370E+00  Homo sapiens

InterPro domains:
  IPR051077 Calcium-dependent Lectin [PTHR24024] (75-255)

Sequence (512 aa):
MVTLNLDAKVSTFSLLIPASSAVPTVFCSLLDLLCCPETVNIVLPSKTNRVISKKSLDDKPDDTPKPGPGSLYTRWGRTSCSPYSSLVYDGVVGGQFFDHTGGGSNLLCLPNDPIWANYTTEVEKCGYIYGSEYQFELYPTNKLFSFANAESIYEHNVPCAVCLTRQPAVVMMLPARTRCYPGWTIEFSGYLMTARHDHKGRLEYVCVDYAPEADPAGYSNEDGALLYFVQAACGSLPCPPYVNGRELTCVVCSKYMVTLNLDAKVSTFSLLIPASSAVPTVFCSLLDLLCCPETVNIVLPSKTNRVISKKSLDDKPDDTPKPGPGSLYTRWGRTSCSPYSSLVYDGVVGGQFFDHTGGGSNLLCLPNDPIWANYTTEVEKCGYIYGSEYQFELYPTNKLFSFANAESIYEHNVPCAVCLTRQPAVVMMLPARTRCYPGWTIEFSGYLMTARHDHKGRLEYVCVDYAPEADPAGYSNEDGALLYFVQAACGSLPCPPYVNGRELTCVVCSKY

Foldseek 3Di:
DCCPPDDPDPPPPPPCPDDDDDDDDPDDPPPDPPPDPPPPPPPPPDPPPPPPPPPPPPPPPPPPPDFDWFDKDKAKQDQAWFPQKDFPAKAFKKDFFQQDQDADQEIDGDGPDDDDDDDDPDDPPDHDMDFEAEACVVCPPPPQQVDPCPVQRHLFTMMMTMITGPGHKDKDKFKQDQDDDPQKDFGAKAFWKWHDPPGNYGHDIDTHGSNGDGDPVGRDNPGGRYIDFDFDDDDVPDPPPHDGGDTMMMTMIIHD/DDDDDDDDDDDDDPPPVDDDPPPVPPVPPPPPPPDDPPPPPPPPPPPPPPPPPPPPPPPPVPPPPDFDWFDKDKAKQDQAWFPQWHFPAKAFKKDFFQQDQDADQEIDGDGPDDDDDDDDPDDPPDHDIDFEAEACVVCVPPCQQPDPCPVQRHLFTMMMTMITGPGHKDKDKFKQDQDDDPQKDFGAKAFWKWHDPPGSYTHDTDTHGSHGDGDPVGRDNPGGRYIDFDFDDDDVPDPPVHDGGHTMMITMIIHD

Organism: NCBI:txid2607531

Radius of gyration: 35.62 Å; Cα contacts (8 Å, |Δi|>4): 1129; chains: 2; bounding box: 93×109×92 Å

Secondary structure (DSSP, 8-state):
-------------------------------TT-----------------------TT-------------EEEEET-SS--TTEEEEEEEEEEE--TT-SSSBSS-EEEESS----S--SS--SSEEEEE-BB--TT-SS---S-STTGGGGTTPBPEEEEEEESSS-EEEEEET-SSPPTTPEEEEEEEEEE--TTSSS----EEEESS----TT--S---SS-BEE-B--BTTB-TTTS-TTPBPEEEEEEE-/-------------------------------TT-----------------------TTS------PPPPP-EEEEET-SS--TTEEEEEEEEEEE--TT-SSS--S-EEEESS----S--SS--SS---EE-BB--TT-SSS-SS-STTTGGGTTPBPEEEEEEESSS-EEEEEET-SSPPTT-EEEEEEEEEE--TTSSS-B--EEEESS----TT--S---SS-BEEEEE-BTTB-TTTS-TTPBPEEEEEEE-

pLDDT: mean 73.09, std 29.29, range [17.48, 98.31]

Solvent-accessible surface area (backbone atoms only — not comparable to full-atom values): 28972 Å² total; per-residue (Å²): 129,84,71,82,68,87,72,85,81,80,79,73,84,70,82,72,77,78,80,80,85,82,75,84,71,84,64,79,84,76,62,85,67,69,66,80,77,73,76,76,74,76,71,71,77,74,82,70,77,73,73,74,68,76,71,71,80,71,68,58,73,81,71,65,33,55,79,32,30,31,30,72,49,70,38,34,18,26,72,60,55,40,94,68,31,39,70,74,49,41,31,34,29,27,17,24,44,41,83,28,25,12,5,26,24,45,75,44,66,35,48,73,72,63,33,78,70,61,60,54,93,51,73,82,86,38,11,46,35,18,5,14,21,37,53,47,81,93,36,74,86,54,65,76,43,76,43,95,59,47,76,74,36,50,31,10,11,29,17,10,13,39,25,31,33,75,46,41,36,49,68,44,79,41,74,68,27,74,65,59,62,91,88,42,42,72,57,50,40,26,33,29,27,22,44,58,92,82,43,57,32,71,48,53,81,43,56,31,37,42,72,55,47,59,31,86,82,16,77,49,82,50,58,26,25,43,35,23,79,36,57,40,65,62,72,93,42,56,72,71,90,49,52,70,69,38,72,33,31,8,20,34,28,33,38,111,140,87,88,77,87,71,90,73,92,82,83,87,74,82,74,76,72,72,82,81,75,78,65,78,75,77,74,73,78,77,69,82,68,73,72,78,82,71,77,74,73,77,71,72,76,72,83,71,77,71,74,73,68,78,68,72,74,72,66,58,69,77,73,62,52,66,53,40,69,43,30,72,48,71,38,34,19,27,71,60,53,39,94,69,32,39,71,75,50,41,31,36,29,29,19,28,45,40,82,34,68,66,68,53,40,58,76,44,73,40,58,81,73,79,81,86,80,95,79,78,94,68,88,83,85,73,82,64,76,28,49,19,22,36,53,49,80,92,37,74,84,48,58,57,40,76,44,92,57,48,74,72,37,50,32,12,21,30,18,10,14,40,23,32,33,74,47,28,29,34,67,44,81,40,50,31,14,62,64,57,60,92,86,42,40,74,56,50,38,25,34,27,26,17,16,33,30,81,28,44,25,34,21,36,67,42,56,32,38,44,69,55,47,59,32,86,88,29,75,50,83,75,69,27,24,45,36,16,57,21,19,34,40,61,56,26,21,48,70,70,83,48,50,71,28,29,48,33,17,8,20,35,27,34,34,104